Protein AF-0000000084520048 (afdb_homodimer)

InterPro domains:
  IPR000286 Histone deacetylase HDAC [PR01270] (136-159)
  IPR000286 Histone deacetylase HDAC [PR01270] (170-185)
  IPR000286 Histone deacetylase HDAC [PR01270] (255-265)
  IPR023696 Ureohydrolase domain superfamily [SSF52768] (2-368)
  IPR023801 Histone deacetylase domain [PF00850] (35-323)
  IPR037138 Histone deacetylase domain superfamily [G3DSA:3.40.800.20] (1-374)

Solvent-accessible surface area (backbone atoms only — not comparable to full-atom values): 35639 Å² total; per-residue (Å²): 127,54,48,22,29,35,26,63,59,76,60,39,56,59,53,39,52,65,58,5,32,52,81,39,67,50,55,95,88,40,66,72,41,69,26,44,78,49,43,54,26,58,50,44,25,54,51,47,36,52,73,62,49,55,52,78,74,40,45,76,40,79,52,41,68,43,49,70,70,52,55,47,69,59,29,41,70,67,38,54,49,48,42,42,50,27,11,75,61,84,24,48,63,52,48,56,59,9,52,32,17,68,54,27,40,63,33,40,29,29,21,32,10,22,39,40,42,39,50,50,33,31,74,71,59,76,24,42,26,24,46,23,62,36,25,54,22,12,44,36,9,36,51,70,31,15,15,74,53,2,61,53,34,28,63,50,30,32,51,51,47,43,30,68,76,69,65,53,62,33,35,32,39,41,28,54,19,29,47,40,43,54,14,41,46,63,74,39,29,58,32,60,44,38,37,39,35,32,41,19,40,48,29,52,34,57,67,88,50,52,44,55,82,54,23,44,38,82,63,1,48,65,24,26,45,23,42,38,33,59,55,38,40,11,33,33,36,53,49,48,37,43,62,56,44,48,44,28,49,47,69,71,64,45,29,60,34,39,38,30,37,43,16,47,21,29,21,49,42,12,38,88,36,32,25,30,26,45,35,66,34,40,23,53,53,43,48,53,51,47,53,52,20,48,71,45,22,79,34,23,36,39,33,35,33,45,49,41,49,22,44,74,50,31,23,53,29,52,46,30,31,51,26,51,62,30,69,48,82,66,86,80,71,69,66,69,52,68,73,39,69,58,38,68,30,74,50,68,52,69,68,50,52,51,43,45,50,52,35,40,57,62,46,44,79,67,39,65,60,79,54,82,72,90,130,128,51,48,22,28,35,26,64,58,75,58,37,55,60,53,38,52,63,59,6,32,52,82,40,66,50,54,94,87,39,66,72,42,69,27,43,76,50,43,54,24,58,51,44,24,55,51,47,35,52,71,59,49,55,50,79,73,40,45,77,42,79,51,42,68,43,50,72,69,51,54,46,69,59,30,41,71,68,37,53,49,48,43,39,50,27,11,75,60,85,23,49,63,53,49,55,57,9,52,31,17,68,55,27,39,62,33,39,28,29,21,32,10,22,40,42,43,41,50,50,33,32,75,71,59,76,25,41,26,25,46,24,62,37,24,55,23,13,45,37,10,38,52,70,31,15,15,74,51,2,61,54,32,29,62,51,32,33,53,52,47,42,29,69,76,68,66,52,63,32,34,33,37,42,28,54,19,28,48,39,43,55,16,42,46,62,74,39,30,58,32,61,43,40,37,38,36,32,42,20,42,48,29,51,35,54,66,88,48,52,44,55,83,53,23,44,38,81,64,1,48,65,23,28,45,23,42,39,33,59,55,39,40,12,33,34,36,54,49,48,37,43,63,56,44,48,44,30,48,46,68,69,63,47,29,60,35,39,38,30,39,42,16,49,21,30,21,48,42,12,38,89,36,32,24,30,26,46,35,66,34,40,22,52,54,42,47,53,50,48,53,51,20,48,72,46,22,79,35,24,36,37,32,35,34,44,48,39,49,22,44,74,49,32,23,52,29,53,47,30,31,51,27,51,63,29,70,48,82,65,86,80,70,69,65,68,51,68,74,39,69,58,38,69,30,75,49,67,51,68,70,50,52,52,42,45,50,52,36,39,58,62,47,44,80,66,40,64,59,79,52,80,72,90,130

Radius of gyration: 26.65 Å; Cα contacts (8 Å, |Δi|>4): 1916; chains: 2; bounding box: 47×76×65 Å

Secondary structure (DSSP, 8-state):
---EEEE--GGGGG----B-BBTB-SBTTB---BBSS-THHHHHHHHHHHHHTGGGGSEEEPPPPPPHHHHTTTS-HHHHHHHHHHHHTT-EESEES-EE-TTHHHHHHHHHHHHHHHHHHHHTTS-SEEEE--SS--TT-BTTBEETTBSS-HHHHHHHHHHHHH--S-EEEEE--SS--HHHHHHTTT-SSEEEEEEEETT-SSTT-S-TT---SGGGTTSEEEEEE-TT-BHHHHHHHIIIIIHHHHHHH--SEEEEEEE-TTBTT-TT---BB-HHHHHHHHHHHHHHHHHHSTT-EEEEEEE---TTTHHHHHHHHHHHHHT---S---HHHHHTTTS-TT---HHHHHHHHHHHHHHTTTS-TT-----/---EEEE--GGGGG----B-BBTB-SBTTB---BBSS-THHHHHHHHHHHHHTGGGGSEEEPPPPPPHHHHTTTS-HHHHHHHHHHHHTT-EESEES-EE-TTHHHHHHHHHHHHHHHHHHHHTTS-SEEEE--SS--TT-BTTBEETTBSS-HHHHHHHHHHHHH--S-EEEEE--SS--HHHHHHTTT-SSEEEEEEEETT-SSTT-S-TT---SGGGTTSEEEEEE-TT-BHHHHHHHIIIIIHHHHHHH--SEEEEEEE-TTBTT-TT---BB-HHHHHHHHHHHHHHHHHHSTT-EEEEEEE---TTTHHHHHHHHHHHHHT---S---HHHHHTTTS-TT---HHHHHHHHHHHHHHTTTS-TT-----

Organism: Aneurinibacillus migulanus (NCBI:txid47500)

Structure (mmCIF, N/CA/C/O backbone):
data_AF-0000000084520048-model_v1
#
loop_
_entity.id
_entity.type
_entity.pdbx_description
1 polymer 'Acetoin utilization deacetylase AcuC'
#
loop_
_atom_site.group_PDB
_atom_site.id
_atom_site.type_symbol
_atom_site.label_atom_id
_atom_site.label_alt_id
_atom_site.label_comp_id
_atom_site.label_asym_id
_atom_site.label_entity_id
_atom_site.label_seq_id
_atom_site.pdbx_PDB_ins_code
_atom_site.Cartn_x
_atom_site.Cartn_y
_atom_site.Cartn_z
_atom_site.occupancy
_atom_site.B_iso_or_equiv
_atom_site.auth_seq_id
_atom_site.auth_comp_id
_atom_site.auth_asym_id
_atom_site.auth_atom_id
_atom_site.pdbx_PDB_model_num
ATOM 1 N N . MET A 1 1 ? 21.672 27.703 11.445 1 79.56 1 MET A N 1
ATOM 2 C CA . MET A 1 1 ? 20.875 26.531 11.75 1 79.56 1 MET A CA 1
ATOM 3 C C . MET A 1 1 ? 19.562 26.906 12.438 1 79.56 1 MET A C 1
ATOM 5 O O . MET A 1 1 ? 19.547 27.812 13.266 1 79.56 1 MET A O 1
ATOM 9 N N . ARG A 1 2 ? 18.406 26.312 11.93 1 91 2 ARG A N 1
ATOM 10 C CA . ARG A 1 2 ? 17.109 26.656 12.492 1 91 2 ARG A CA 1
ATOM 11 C C . ARG A 1 2 ? 16.906 26 13.852 1 91 2 ARG A C 1
ATOM 13 O O . ARG A 1 2 ? 17.328 24.875 14.07 1 91 2 ARG A O 1
ATOM 20 N N . LYS A 1 3 ? 16.484 26.766 14.766 1 97.94 3 LYS A N 1
ATOM 21 C CA . LYS A 1 3 ? 16 26.172 16.016 1 97.94 3 LYS A CA 1
ATOM 22 C C . LYS A 1 3 ? 14.648 25.5 15.812 1 97.94 3 LYS A C 1
ATOM 24 O O . LYS A 1 3 ? 13.625 26.172 15.727 1 97.94 3 LYS A O 1
ATOM 29 N N . THR A 1 4 ? 14.688 24.172 15.758 1 98.75 4 THR A N 1
ATOM 30 C CA . THR A 1 4 ? 13.484 23.391 15.477 1 98.75 4 THR A CA 1
ATOM 31 C C . THR A 1 4 ? 12.93 22.766 16.75 1 98.75 4 THR A C 1
ATOM 33 O O . THR A 1 4 ? 13.664 22.109 17.484 1 98.75 4 THR A O 1
ATOM 36 N N . GLY A 1 5 ? 11.695 23.047 17.031 1 98.88 5 GLY A N 1
ATOM 37 C CA . GLY A 1 5 ? 11.016 22.422 18.141 1 98.88 5 GLY A CA 1
ATOM 38 C C . GLY A 1 5 ? 10.422 21.062 17.797 1 98.88 5 GLY A C 1
ATOM 39 O O . GLY A 1 5 ? 10.109 20.797 16.641 1 98.88 5 GLY A O 1
ATOM 40 N N . PHE A 1 6 ? 10.281 20.188 18.812 1 98.88 6 PHE A N 1
ATOM 41 C CA . PHE A 1 6 ? 9.656 18.875 18.688 1 98.88 6 PHE A CA 1
ATOM 42 C C . PHE A 1 6 ? 8.68 18.641 19.828 1 98.88 6 PHE A C 1
ATOM 44 O O . PHE A 1 6 ? 9.055 18.688 21 1 98.88 6 PHE A O 1
ATOM 51 N N . VAL A 1 7 ? 7.414 18.469 19.453 1 98.88 7 VAL A N 1
ATOM 52 C CA . VAL A 1 7 ? 6.387 18.172 20.438 1 98.88 7 VAL A CA 1
ATOM 53 C C . VAL A 1 7 ? 6.059 16.688 20.422 1 98.88 7 VAL A C 1
ATOM 55 O O . VAL A 1 7 ? 5.68 16.141 19.391 1 98.88 7 VAL A O 1
ATOM 58 N N . CYS A 1 8 ? 6.156 16.016 21.484 1 98.19 8 CYS A N 1
ATOM 59 C CA . CYS A 1 8 ? 5.801 14.609 21.672 1 98.19 8 CYS A CA 1
ATOM 60 C C . CYS A 1 8 ? 5.539 14.297 23.141 1 98.19 8 CYS A C 1
ATOM 62 O O . CYS A 1 8 ? 6.184 14.875 24.031 1 98.19 8 CYS A O 1
ATOM 64 N N . HIS A 1 9 ? 4.609 13.445 23.375 1 98.31 9 HIS A N 1
ATOM 65 C CA . HIS A 1 9 ? 4.34 12.969 24.734 1 98.31 9 HIS A CA 1
ATOM 66 C C . HIS A 1 9 ? 4.043 11.469 24.734 1 98.31 9 HIS A C 1
ATOM 68 O O . HIS A 1 9 ? 3.35 10.961 23.859 1 98.31 9 HIS A O 1
ATOM 74 N N . GLU A 1 10 ? 4.492 10.758 25.703 1 97.94 10 GLU A N 1
ATOM 75 C CA . GLU A 1 10 ? 4.328 9.312 25.797 1 97.94 10 GLU A CA 1
ATOM 76 C C . GLU A 1 10 ? 2.854 8.922 25.781 1 97.94 10 GLU A C 1
ATOM 78 O O . GLU A 1 10 ? 2.49 7.879 25.219 1 97.94 10 GLU A O 1
ATOM 83 N N . SER A 1 11 ? 2.039 9.734 26.344 1 97.88 11 SER A N 1
ATOM 84 C CA . SER A 1 11 ? 0.613 9.445 26.438 1 97.88 11 SER A CA 1
ATOM 85 C C . SER A 1 11 ? -0.009 9.273 25.062 1 97.88 11 SER A C 1
ATOM 87 O O . SER A 1 11 ? -0.995 8.547 24.906 1 97.88 11 SER A O 1
ATOM 89 N N . TYR A 1 12 ? 0.605 9.969 24.078 1 98.12 12 TYR A N 1
ATOM 90 C CA . TYR A 1 12 ? 0.094 9.836 22.719 1 98.12 12 TYR A CA 1
ATOM 91 C C . TYR A 1 12 ? 0.023 8.367 22.297 1 98.12 12 TYR A C 1
ATOM 93 O O . TYR A 1 12 ? -0.909 7.957 21.609 1 98.12 12 TYR A O 1
ATOM 101 N N . PHE A 1 13 ? 0.993 7.551 22.797 1 97.62 13 PHE A N 1
ATOM 102 C CA . PHE A 1 13 ? 1.137 6.16 22.375 1 97.62 13 PHE A CA 1
ATOM 103 C C . PHE A 1 13 ? 0.171 5.262 23.141 1 97.62 13 PHE A C 1
ATOM 105 O O . PHE A 1 13 ? 0.018 4.082 22.812 1 97.62 13 PHE A O 1
ATOM 112 N N . TRP A 1 14 ? -0.539 5.848 24.078 1 96.19 14 TRP A N 1
ATOM 113 C CA . TRP A 1 14 ? -1.469 5.078 24.891 1 96.19 14 TRP A CA 1
ATOM 114 C C . TRP A 1 14 ? -2.896 5.223 24.375 1 96.19 14 TRP A C 1
ATOM 116 O O . TRP A 1 14 ? -3.811 4.555 24.859 1 96.19 14 TRP A O 1
ATOM 126 N N . HIS A 1 15 ? -3.098 6.141 23.391 1 96.31 15 HIS A N 1
ATOM 127 C CA . HIS A 1 15 ? -4.402 6.184 22.734 1 96.31 15 HIS A CA 1
ATOM 128 C C . HIS A 1 15 ? -4.781 4.82 22.172 1 96.31 15 HIS A C 1
ATOM 130 O O . HIS A 1 15 ? -4.09 4.301 21.281 1 96.31 15 HIS A O 1
ATOM 136 N N . ASP A 1 16 ? -5.828 4.262 22.641 1 92.38 16 ASP A N 1
ATOM 137 C CA . ASP A 1 16 ? -6.246 2.912 22.281 1 92.38 16 ASP A CA 1
ATOM 138 C C . ASP A 1 16 ? -7.289 2.943 21.156 1 92.38 16 ASP A C 1
ATOM 140 O O . ASP A 1 16 ? -8.406 3.422 21.359 1 92.38 16 ASP A O 1
ATOM 144 N N . THR A 1 17 ? -6.938 2.424 20.047 1 91.44 17 THR A N 1
ATOM 145 C CA . THR A 1 17 ? -7.848 2.387 18.906 1 91.44 17 THR A CA 1
ATOM 146 C C . THR A 1 17 ? -8.508 1.018 18.797 1 91.44 17 THR A C 1
ATOM 148 O O . THR A 1 17 ? -9.133 0.71 17.781 1 91.44 17 THR A O 1
ATOM 151 N N . GLY A 1 18 ? -8.344 0.251 19.828 1 86.75 18 GLY A N 1
ATOM 152 C CA . GLY A 1 18 ? -8.945 -1.071 19.812 1 86.75 18 GLY A CA 1
ATOM 153 C C . GLY A 1 18 ? -8.312 -2.002 18.797 1 86.75 18 GLY A C 1
ATOM 154 O O . GLY A 1 18 ? -7.207 -1.741 18.312 1 86.75 18 GLY A O 1
ATOM 155 N N . ASN A 1 19 ? -9.062 -3.178 18.703 1 86.25 19 ASN A N 1
ATOM 156 C CA . ASN A 1 19 ? -8.641 -4.133 17.672 1 86.25 19 ASN A CA 1
ATOM 157 C C . ASN A 1 19 ? -9.297 -3.838 16.328 1 86.25 19 ASN A C 1
ATOM 159 O O . ASN A 1 19 ? -10.336 -3.184 16.266 1 86.25 19 ASN A O 1
ATOM 163 N N . GLY A 1 20 ? -8.648 -3.889 15.328 1 89.5 20 GLY A N 1
ATOM 164 C CA . GLY A 1 20 ? -9.18 -3.699 13.984 1 89.5 20 GLY A CA 1
ATOM 165 C C . GLY A 1 20 ? -8.273 -4.25 12.898 1 89.5 20 GLY A C 1
ATOM 166 O O . GLY A 1 20 ? -7.16 -4.699 13.18 1 89.5 20 GLY A O 1
ATOM 167 N N . ALA A 1 21 ? -8.875 -4.383 11.805 1 94.44 21 ALA A N 1
ATOM 168 C CA . ALA A 1 21 ? -8.133 -4.773 10.609 1 94.44 21 ALA A CA 1
ATOM 169 C C . ALA A 1 21 ? -8.133 -3.652 9.578 1 94.44 21 ALA A C 1
ATOM 171 O O . ALA A 1 21 ? -9.18 -3.305 9.023 1 94.44 21 ALA A O 1
ATOM 172 N N . LEU A 1 22 ? -6.879 -3.16 9.297 1 95.62 22 LEU A N 1
ATOM 173 C CA . LEU A 1 22 ? -6.766 -1.921 8.539 1 95.62 22 LEU A CA 1
ATOM 174 C C . LEU A 1 22 ? -7.562 -0.803 9.203 1 95.62 22 LEU A C 1
ATOM 176 O O . LEU A 1 22 ? -7.25 -0.393 10.32 1 95.62 22 LEU A O 1
ATOM 180 N N . PHE A 1 23 ? -8.703 -0.446 8.719 1 94.75 23 PHE A N 1
ATOM 181 C CA . PHE A 1 23 ? -9.438 0.684 9.281 1 94.75 23 PHE A CA 1
ATOM 182 C C . PHE A 1 23 ? -10.812 0.247 9.781 1 94.75 23 PHE A C 1
ATOM 184 O O . PHE A 1 23 ? -11.625 1.081 10.172 1 94.75 23 PHE A O 1
ATOM 191 N N . LEU A 1 24 ? -11.086 -1.087 9.789 1 95.06 24 LEU A N 1
ATOM 192 C CA . LEU A 1 24 ? -12.406 -1.563 10.188 1 95.06 24 LEU A CA 1
ATOM 193 C C . LEU A 1 24 ? -12.344 -2.305 11.516 1 95.06 24 LEU A C 1
ATOM 195 O O . LEU A 1 24 ? -11.344 -2.965 11.82 1 95.06 24 LEU A O 1
ATOM 199 N N . PRO A 1 25 ? -13.383 -2.182 12.352 1 92.5 25 PRO A N 1
ATOM 200 C CA . PRO A 1 25 ? -13.461 -3.008 13.555 1 92.5 25 PRO A CA 1
ATOM 201 C C . PRO A 1 25 ? -13.688 -4.484 13.25 1 92.5 25 PRO A C 1
ATOM 203 O O . PRO A 1 25 ? -14.227 -4.824 12.188 1 92.5 25 PRO A O 1
ATOM 206 N N . PRO A 1 26 ? -13.234 -5.395 14.148 1 93.44 26 PRO A N 1
ATOM 207 C CA . PRO A 1 26 ? -13.516 -6.816 13.93 1 93.44 26 PRO A CA 1
ATOM 208 C C . PRO A 1 26 ? -15 -7.148 14.047 1 93.44 26 PRO A C 1
ATOM 210 O O . PRO A 1 26 ? -15.758 -6.395 14.664 1 93.44 26 PRO A O 1
ATOM 213 N N . GLY A 1 27 ? -15.398 -8.289 13.539 1 93.56 27 GLY A N 1
ATOM 214 C CA . GLY A 1 27 ? -16.781 -8.75 13.531 1 93.56 27 GLY A CA 1
ATOM 215 C C . GLY A 1 27 ? -17.266 -9.148 12.148 1 93.56 27 GLY A C 1
ATOM 216 O O . GLY A 1 27 ? -16.688 -8.727 11.141 1 93.56 27 GLY A O 1
ATOM 217 N N . GLY A 1 28 ? -18.281 -9.891 12.07 1 94.56 28 GLY A N 1
ATOM 218 C CA . GLY A 1 28 ? -18.719 -10.422 10.789 1 94.56 28 GLY A CA 1
ATOM 219 C C . GLY A 1 28 ? -17.672 -11.297 10.125 1 94.56 28 GLY A C 1
ATOM 220 O O . GLY A 1 28 ? -17.25 -12.305 10.695 1 94.56 28 GLY A O 1
ATOM 221 N N . TRP A 1 29 ? -17.141 -10.758 9.039 1 95.75 29 TRP A N 1
ATOM 222 C CA . TRP A 1 29 ? -16.188 -11.562 8.289 1 95.75 29 TRP A CA 1
ATOM 223 C C . TRP A 1 29 ? -14.758 -11.078 8.523 1 95.75 29 TRP A C 1
ATOM 225 O O . TRP A 1 29 ? -13.812 -11.602 7.93 1 95.75 29 TRP A O 1
ATOM 235 N N . ILE A 1 30 ? -14.633 -10.078 9.375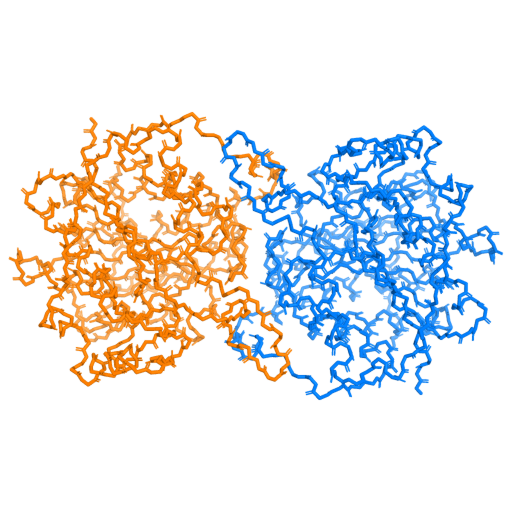 1 95.62 30 ILE A N 1
ATOM 236 C CA . ILE A 1 30 ? -13.32 -9.492 9.625 1 95.62 30 ILE A CA 1
ATOM 237 C C . ILE A 1 30 ? -12.703 -10.125 10.867 1 95.62 30 ILE A C 1
ATOM 239 O O . ILE A 1 30 ? -13.195 -9.93 11.984 1 95.62 30 ILE A O 1
ATOM 243 N N . GLU A 1 31 ? -11.648 -10.875 10.672 1 96.31 31 GLU A N 1
ATOM 244 C CA . GLU A 1 31 ? -10.859 -11.391 11.781 1 96.31 31 GLU A CA 1
ATOM 245 C C . GLU A 1 31 ? -10.031 -10.289 12.438 1 96.31 31 GLU A C 1
ATOM 247 O O . GLU A 1 31 ? -9.445 -9.453 11.75 1 96.31 31 GLU A O 1
ATOM 252 N N . SER A 1 32 ? -10 -10.273 13.781 1 94.44 32 SER A N 1
ATOM 253 C CA . SER A 1 32 ? -9.289 -9.25 14.539 1 94.44 32 SER A CA 1
ATOM 254 C C . SER A 1 32 ? -7.82 -9.18 14.125 1 94.44 32 SER A C 1
ATOM 256 O O . SER A 1 32 ? -7.207 -10.211 13.828 1 94.44 32 SER A O 1
ATOM 258 N N . ASP A 1 33 ? -7.297 -8.023 14.047 1 94.56 33 ASP A N 1
ATOM 259 C CA . ASP A 1 33 ? -5.91 -7.707 13.711 1 94.56 33 ASP A CA 1
ATOM 260 C C . ASP A 1 33 ? -5.465 -6.406 14.375 1 94.56 33 ASP A C 1
ATOM 262 O O . ASP A 1 33 ? -6.082 -5.957 15.344 1 94.56 33 ASP A O 1
ATOM 266 N N . ILE A 1 34 ? -4.328 -5.91 13.969 1 92.25 34 ILE A N 1
ATOM 267 C CA . ILE A 1 34 ? -3.848 -4.629 14.469 1 92.25 34 ILE A CA 1
ATOM 268 C C . ILE A 1 34 ? -4.406 -3.496 13.609 1 92.25 34 ILE A C 1
ATOM 270 O O . ILE A 1 34 ? -4.305 -3.535 12.383 1 92.25 34 ILE A O 1
ATOM 274 N N . HIS A 1 35 ? -5.004 -2.572 14.312 1 94.25 35 HIS A N 1
ATOM 275 C CA . HIS A 1 35 ? -5.559 -1.41 13.633 1 94.25 35 HIS A CA 1
ATOM 276 C C . HIS A 1 35 ? -4.461 -0.571 12.992 1 94.25 35 HIS A C 1
ATOM 278 O O . HIS A 1 35 ? -3.369 -0.435 13.547 1 94.25 35 HIS A O 1
ATOM 284 N N . SER A 1 36 ? -4.73 -0.003 11.789 1 95.19 36 SER A N 1
ATOM 285 C CA . SER A 1 36 ? -3.713 0.746 11.055 1 95.19 36 SER A CA 1
ATOM 286 C C . SER A 1 36 ? -3.215 1.939 11.867 1 95.19 36 SER A C 1
ATOM 288 O O . SER A 1 36 ? -2.033 2.287 11.805 1 95.19 36 SER A O 1
ATOM 290 N N . GLU A 1 37 ? -4.215 2.672 12.461 1 95.62 37 GLU A N 1
ATOM 291 C CA . GLU A 1 37 ? -3.803 3.732 13.375 1 95.62 37 GLU A CA 1
ATOM 292 C C . GLU A 1 37 ? -3.42 3.168 14.742 1 95.62 37 GLU A C 1
ATOM 294 O O . GLU A 1 37 ? -4.281 2.961 15.594 1 95.62 37 GLU A O 1
ATOM 299 N N . ASN A 1 38 ? -2.268 2.734 14.93 1 95.31 38 ASN A N 1
ATOM 300 C CA . ASN A 1 38 ? -1.672 2.221 16.156 1 95.31 38 ASN A CA 1
ATOM 301 C C . ASN A 1 38 ? -0.398 2.979 16.516 1 95.31 38 ASN A C 1
ATOM 303 O O . ASN A 1 38 ? 0.12 3.754 15.719 1 95.31 38 ASN A O 1
ATOM 307 N N . PRO A 1 39 ? 0.137 2.896 17.688 1 96.56 39 PRO A N 1
ATOM 308 C CA . PRO A 1 39 ? 1.226 3.771 18.125 1 96.56 39 PRO A CA 1
ATOM 309 C C . PRO A 1 39 ? 2.543 3.482 17.406 1 96.56 39 PRO A C 1
ATOM 311 O O . PRO A 1 39 ? 3.473 4.293 17.469 1 96.56 39 PRO A O 1
ATOM 314 N N . ALA A 1 40 ? 2.66 2.361 16.719 1 95.44 40 ALA A N 1
ATOM 315 C CA . ALA A 1 40 ? 3.945 1.9 16.203 1 95.44 40 ALA A CA 1
ATOM 316 C C . ALA A 1 40 ? 4.539 2.908 15.219 1 95.44 40 ALA A C 1
ATOM 318 O O . ALA A 1 40 ? 5.738 3.182 15.25 1 95.44 40 ALA A O 1
ATOM 319 N N . THR A 1 41 ? 3.754 3.486 14.328 1 94.56 41 THR A N 1
ATOM 320 C CA . THR A 1 41 ? 4.258 4.391 13.297 1 94.56 41 THR A CA 1
ATOM 321 C C . THR A 1 41 ? 4.887 5.629 13.93 1 94.56 41 THR A C 1
ATOM 323 O O . THR A 1 41 ? 5.887 6.148 13.43 1 94.56 41 THR A O 1
ATOM 326 N N . LYS A 1 42 ? 4.348 6.141 15 1 97.31 42 LYS A N 1
ATOM 327 C CA . LYS A 1 42 ? 4.852 7.332 15.68 1 97.31 42 LYS A CA 1
ATOM 328 C C . LYS A 1 42 ? 5.984 6.984 16.641 1 97.31 42 LYS A C 1
ATOM 330 O O . LYS A 1 42 ? 7.004 7.672 16.672 1 97.31 42 LYS A O 1
ATOM 335 N N . ARG A 1 43 ? 5.781 5.879 17.406 1 97.88 43 ARG A N 1
ATOM 336 C CA . ARG A 1 43 ? 6.816 5.457 18.344 1 97.88 43 ARG A CA 1
ATOM 337 C C . ARG A 1 43 ? 8.109 5.117 17.625 1 97.88 43 ARG A C 1
ATOM 339 O O . ARG A 1 43 ? 9.195 5.5 18.062 1 97.88 43 ARG A O 1
ATOM 346 N N . ARG A 1 44 ? 8.008 4.387 16.562 1 98.06 44 ARG A N 1
ATOM 347 C CA . ARG A 1 44 ? 9.195 3.982 15.805 1 98.06 44 ARG A CA 1
ATOM 348 C C . ARG A 1 44 ? 9.914 5.195 15.227 1 98.06 44 ARG A C 1
ATOM 350 O O . ARG A 1 44 ? 11.141 5.203 15.117 1 98.06 44 ARG A O 1
ATOM 357 N N . PHE A 1 45 ? 9.156 6.25 14.805 1 98.56 45 PHE A N 1
ATOM 358 C CA . PHE A 1 45 ? 9.789 7.488 14.375 1 98.56 45 PHE A CA 1
ATOM 359 C C . PHE A 1 45 ? 10.57 8.125 15.523 1 98.56 45 PHE A C 1
ATOM 361 O O . PHE A 1 45 ? 11.727 8.516 15.352 1 98.56 45 PHE A O 1
ATOM 368 N N . LYS A 1 46 ? 9.922 8.25 16.641 1 98.5 46 LYS A N 1
ATOM 369 C CA . LYS A 1 46 ? 10.609 8.789 17.812 1 98.5 46 LYS A CA 1
ATOM 370 C C . LYS A 1 46 ? 11.891 8.016 18.109 1 98.5 46 LYS A C 1
ATOM 372 O O . LYS A 1 46 ? 12.93 8.609 18.406 1 98.5 46 LYS A O 1
ATOM 377 N N . ASN A 1 47 ? 11.797 6.641 18.047 1 98.25 47 ASN A N 1
ATOM 378 C CA . ASN A 1 47 ? 12.953 5.785 18.266 1 98.25 47 ASN A CA 1
ATOM 379 C C . ASN A 1 47 ? 14.07 6.078 17.266 1 98.25 47 ASN A C 1
ATOM 381 O O . ASN A 1 47 ? 15.242 6.133 17.625 1 98.25 47 ASN A O 1
ATOM 385 N N . LEU A 1 48 ? 13.711 6.258 16 1 98.44 48 LEU A N 1
ATOM 386 C CA . LEU A 1 48 ? 14.711 6.523 14.969 1 98.44 48 LEU A CA 1
ATOM 387 C C . LEU A 1 48 ? 15.352 7.891 15.18 1 98.44 48 LEU A C 1
ATOM 389 O O . LEU A 1 48 ? 16.547 8.07 14.914 1 98.44 48 LEU A O 1
ATOM 393 N N . LEU A 1 49 ? 14.516 8.875 15.562 1 98.12 49 LEU A N 1
ATOM 394 C CA . LEU A 1 49 ? 15.023 10.203 15.891 1 98.12 49 LEU A CA 1
ATOM 395 C C . LEU A 1 49 ? 16.094 10.125 16.969 1 98.12 49 LEU A C 1
ATOM 397 O O . LEU A 1 49 ? 17.125 10.781 16.875 1 98.12 49 LEU A O 1
ATOM 401 N N . GLU A 1 50 ? 15.836 9.352 17.969 1 97.88 50 GLU A N 1
ATOM 402 C CA . GLU A 1 50 ? 16.797 9.172 19.062 1 97.88 50 GLU A CA 1
ATOM 403 C C . GLU A 1 50 ? 18.016 8.398 18.594 1 97.88 50 GLU A C 1
ATOM 405 O O . GLU A 1 50 ? 19.156 8.789 18.891 1 97.88 50 GLU A O 1
ATOM 410 N N . ARG A 1 51 ? 17.828 7.344 17.859 1 97.75 51 ARG A N 1
ATOM 411 C CA . ARG A 1 51 ? 18.922 6.488 17.406 1 97.75 51 ARG A CA 1
ATOM 412 C C . ARG A 1 51 ? 19.859 7.246 16.469 1 97.75 51 ARG A C 1
ATOM 414 O O . ARG A 1 51 ? 21.062 7.043 16.5 1 97.75 51 ARG A O 1
ATOM 421 N N . SER A 1 52 ? 19.297 8.062 15.656 1 98 52 SER A N 1
ATOM 422 C CA . SER A 1 52 ? 20.094 8.812 14.68 1 98 52 SER A CA 1
ATOM 423 C C . SER A 1 52 ? 20.859 9.945 15.352 1 98 52 SER A C 1
ATOM 425 O O . SER A 1 52 ? 21.766 10.531 14.75 1 98 52 SER A O 1
ATOM 427 N N . GLY A 1 53 ? 20.422 10.328 16.578 1 97.94 53 GLY A N 1
ATOM 428 C CA . GLY A 1 53 ? 21.078 11.406 17.312 1 97.94 53 GLY A CA 1
ATOM 429 C C . GLY A 1 53 ? 20.453 12.766 17.062 1 97.94 53 GLY A C 1
ATOM 430 O O . GLY A 1 53 ? 20.75 13.734 17.766 1 97.94 53 GLY A O 1
ATOM 431 N N . LEU A 1 54 ? 19.469 12.852 16.188 1 98.19 54 LEU A N 1
ATOM 432 C CA . LEU A 1 54 ? 18.891 14.141 15.82 1 98.19 54 LEU A CA 1
ATOM 433 C C . LEU A 1 54 ? 18.109 14.742 16.984 1 98.19 54 LEU A C 1
ATOM 435 O O . LEU A 1 54 ? 18.047 15.961 17.141 1 98.19 54 LEU A O 1
ATOM 439 N N . SER A 1 55 ? 17.547 13.875 17.844 1 97.5 55 SER A N 1
ATOM 440 C CA . SER A 1 55 ? 16.719 14.32 18.953 1 97.5 55 SER A CA 1
ATOM 441 C C . SER A 1 55 ? 17.469 15.305 19.844 1 97.5 55 SER A C 1
ATOM 443 O O . SER A 1 55 ? 16.875 16.234 20.391 1 97.5 55 SER A O 1
ATOM 445 N N . SER A 1 56 ? 18.766 15.164 19.969 1 97.31 56 SER A N 1
ATOM 446 C CA . SER A 1 56 ? 19.578 15.984 20.859 1 97.31 56 SER A CA 1
ATOM 447 C C . SER A 1 56 ? 19.734 17.406 20.312 1 97.31 56 SER A C 1
ATOM 449 O O . SER A 1 56 ? 20.109 18.312 21.062 1 97.31 56 SER A O 1
ATOM 451 N N . SER A 1 57 ? 19.438 17.562 19.047 1 97.81 57 SER A N 1
ATOM 452 C CA . SER A 1 57 ? 19.609 18.859 18.406 1 97.81 57 SER A CA 1
ATOM 453 C C . SER A 1 57 ? 18.297 19.625 18.344 1 97.81 57 SER A C 1
ATOM 455 O O . SER A 1 57 ? 18.266 20.781 17.922 1 97.81 57 SER A O 1
ATOM 457 N N . LEU A 1 58 ? 17.203 19.016 18.766 1 98.44 58 LEU A N 1
ATOM 458 C CA . LEU A 1 58 ? 15.891 19.641 18.703 1 98.44 58 LEU A CA 1
ATOM 459 C C . LEU A 1 58 ? 15.516 20.234 20.062 1 98.44 58 LEU A C 1
ATOM 461 O O . LEU A 1 58 ? 16.062 19.828 21.094 1 98.44 58 LEU A O 1
ATOM 465 N N . THR A 1 59 ? 14.688 21.188 20.062 1 98.62 59 THR A N 1
ATOM 466 C CA . THR A 1 59 ? 14.117 21.734 21.297 1 98.62 59 THR A CA 1
ATOM 467 C C . THR A 1 59 ? 12.812 21.031 21.641 1 98.62 59 THR A C 1
ATOM 469 O O . THR A 1 59 ? 11.789 21.266 21 1 98.62 59 THR A O 1
ATOM 472 N N . TYR A 1 60 ? 12.852 20.156 22.641 1 98.19 60 TYR A N 1
ATOM 473 C CA . TYR A 1 60 ? 11.641 19.453 23.047 1 98.19 60 TYR A CA 1
ATOM 474 C C . TYR A 1 60 ? 10.664 20.406 23.734 1 98.19 60 TYR A C 1
ATOM 476 O O . TYR A 1 60 ? 11.039 21.141 24.641 1 98.19 60 TYR A O 1
ATOM 484 N N . LEU A 1 61 ? 9.469 20.422 23.25 1 98.69 61 LEU A N 1
ATOM 485 C CA . LEU A 1 61 ? 8.398 21.25 23.812 1 98.69 61 LEU A CA 1
ATOM 486 C C . LEU A 1 61 ? 7.336 20.375 24.469 1 98.69 61 LEU A C 1
ATOM 488 O O . LEU A 1 61 ? 6.707 19.547 23.812 1 98.69 61 LEU A O 1
ATOM 492 N N . GLU A 1 62 ? 7.09 20.516 25.75 1 98.12 62 GLU A N 1
ATOM 493 C CA . GLU A 1 62 ? 6.062 19.75 26.453 1 98.12 62 GLU A CA 1
ATOM 494 C C . GLU A 1 62 ? 4.664 20.234 26.078 1 98.12 62 GLU A C 1
ATOM 496 O O . GLU A 1 62 ? 4.352 21.422 26.25 1 98.12 62 GLU A O 1
ATOM 501 N N . PRO A 1 63 ? 3.893 19.344 25.594 1 98.62 63 PRO A N 1
ATOM 502 C CA . PRO A 1 63 ? 2.537 19.781 25.266 1 98.62 63 PRO A CA 1
ATOM 503 C C . PRO A 1 63 ? 1.683 20.047 26.5 1 98.62 63 PRO A C 1
ATOM 505 O O . PRO A 1 63 ? 1.878 19.422 27.547 1 98.62 63 PRO A O 1
ATOM 508 N N . ARG A 1 64 ? 0.814 21 26.406 1 98.56 64 ARG A N 1
ATOM 509 C CA . ARG A 1 64 ? -0.223 21.25 27.406 1 98.56 64 ARG A CA 1
ATOM 510 C C . ARG A 1 64 ? -1.55 20.625 26.984 1 98.56 64 ARG A C 1
ATOM 512 O O . ARG A 1 64 ? -1.721 20.266 25.812 1 98.56 64 ARG A O 1
ATOM 519 N N . LEU A 1 65 ? -2.459 20.469 27.953 1 98.62 65 LEU A N 1
ATOM 520 C CA . LEU A 1 65 ? -3.82 20.109 27.578 1 98.62 65 LEU A CA 1
ATOM 521 C C . LEU A 1 65 ? -4.555 21.281 26.953 1 98.62 65 LEU A C 1
ATOM 523 O O . LEU A 1 65 ? -4.523 22.391 27.5 1 98.62 65 LEU A O 1
ATOM 527 N N . ALA A 1 66 ? -5.125 21.141 25.812 1 98.88 66 ALA A N 1
ATOM 528 C CA . ALA A 1 66 ? -6.055 22.156 25.312 1 98.88 66 ALA A CA 1
ATOM 529 C C . ALA A 1 66 ? -7.246 22.312 26.25 1 98.88 66 ALA A C 1
ATOM 531 O O . ALA A 1 66 ? -7.754 21.328 26.797 1 98.88 66 ALA A O 1
ATOM 532 N N . THR A 1 67 ? -7.699 23.484 26.469 1 98.75 67 THR A N 1
ATOM 533 C CA . THR A 1 67 ? -8.914 23.703 27.25 1 98.75 67 THR A CA 1
ATOM 534 C C . THR A 1 67 ? -10.156 23.375 26.422 1 98.75 67 THR A C 1
ATOM 536 O O . THR A 1 67 ? -10.086 23.328 25.188 1 98.75 67 THR A O 1
ATOM 539 N N . ARG A 1 68 ? -11.25 23.125 27.125 1 98.5 68 ARG A N 1
ATOM 540 C CA . ARG A 1 68 ? -12.516 22.875 26.438 1 98.5 68 ARG A CA 1
ATOM 541 C C . ARG A 1 68 ? -12.875 24.047 25.531 1 98.5 68 ARG A C 1
ATOM 543 O O . ARG A 1 68 ? -13.344 23.828 24.406 1 98.5 68 ARG A O 1
ATOM 550 N N . GLU A 1 69 ? -12.641 25.266 25.953 1 98.62 69 GLU A N 1
ATOM 551 C CA . GLU A 1 69 ? -12.93 26.453 25.172 1 98.62 69 GLU A CA 1
ATOM 552 C C . GLU A 1 69 ? -12.109 26.484 23.891 1 98.62 69 GLU A C 1
ATOM 554 O O . GLU A 1 69 ? -12.609 26.906 22.844 1 98.62 69 GLU A O 1
ATOM 559 N N . GLN A 1 70 ? -10.93 26.062 24 1 98.81 70 GLN A N 1
ATOM 560 C CA . GLN A 1 70 ? -10.07 26.031 22.812 1 98.81 70 GLN A CA 1
ATOM 561 C C . GLN A 1 70 ? -10.547 24.984 21.828 1 98.81 70 GLN A C 1
ATOM 563 O O . GLN A 1 70 ? -10.531 25.219 20.609 1 98.81 70 GLN A O 1
ATOM 568 N N . VAL A 1 71 ? -10.922 23.781 22.312 1 98.88 71 VAL A N 1
ATOM 569 C CA . VAL A 1 71 ? -11.453 22.75 21.438 1 98.88 71 VAL A CA 1
ATOM 570 C C . VAL A 1 71 ? -12.75 23.234 20.797 1 98.88 71 VAL A C 1
ATOM 572 O O . VAL A 1 71 ? -13.039 22.891 19.641 1 98.88 71 VAL A O 1
ATOM 575 N N . GLN A 1 72 ? -13.484 24.125 21.484 1 98.75 72 GLN A N 1
ATOM 576 C CA . GLN A 1 72 ? -14.758 24.656 21.016 1 98.75 72 GLN A CA 1
ATOM 577 C C . GLN A 1 72 ? -14.547 25.719 19.938 1 98.75 72 GLN A C 1
ATOM 579 O O . GLN A 1 72 ? -15.508 26.203 19.328 1 98.75 72 GLN A O 1
ATOM 584 N N . LEU A 1 73 ? -13.273 26.078 19.719 1 98.62 73 LEU A N 1
ATOM 585 C CA . LEU A 1 73 ? -13.016 26.953 18.578 1 98.62 73 LEU A CA 1
ATOM 586 C C . LEU A 1 73 ? -13.477 26.328 17.281 1 98.62 73 LEU A C 1
ATOM 588 O O . LEU A 1 73 ? -13.75 27.031 16.297 1 98.62 73 LEU A O 1
ATOM 592 N N . TYR A 1 74 ? -13.594 25 17.266 1 98.69 74 TYR A N 1
ATOM 593 C CA . TYR A 1 74 ? -14.086 24.344 16.062 1 98.69 74 TYR A CA 1
ATOM 594 C C . TYR A 1 74 ? -15.219 23.375 16.391 1 98.69 74 TYR A C 1
ATOM 596 O O . TYR A 1 74 ? -16.266 23.391 15.75 1 98.69 74 TYR A O 1
ATOM 604 N N . HIS A 1 75 ? -15.109 22.547 17.406 1 98.88 75 HIS A N 1
ATOM 605 C CA . HIS A 1 75 ? -16.047 21.469 17.688 1 98.88 75 HIS A CA 1
ATOM 606 C C . HIS A 1 75 ? -17.203 21.953 18.547 1 98.88 75 HIS A C 1
ATOM 608 O O . HIS A 1 75 ? -17.031 22.844 19.375 1 98.88 75 HIS A O 1
ATOM 614 N N . THR A 1 76 ? -18.328 21.344 18.391 1 98.81 76 THR A N 1
ATOM 615 C CA . THR A 1 76 ? -19.484 21.672 19.234 1 98.81 76 THR A CA 1
ATOM 616 C C . THR A 1 76 ? -19.297 21.094 20.625 1 98.81 76 THR A C 1
ATOM 618 O O . THR A 1 76 ? -18.594 20.094 20.812 1 98.81 76 THR A O 1
ATOM 621 N N . SER A 1 77 ? -19.938 21.75 21.562 1 98.5 77 SER A N 1
ATOM 622 C CA . SER A 1 77 ? -19.922 21.266 22.938 1 98.5 77 SER A CA 1
ATOM 623 C C . SER A 1 77 ? -20.469 19.859 23.031 1 98.5 77 SER A C 1
ATOM 625 O O . SER A 1 77 ? -19.969 19.031 23.797 1 98.5 77 SER A O 1
ATOM 627 N N . GLU A 1 78 ? -21.516 19.594 22.25 1 98.62 78 GLU A N 1
ATOM 628 C CA . GLU A 1 78 ? -22.156 18.281 22.25 1 98.62 78 GLU A CA 1
ATOM 629 C C . GLU A 1 78 ? -21.188 17.188 21.812 1 98.62 78 GLU A C 1
ATOM 631 O O . GLU A 1 78 ? -21.156 16.109 22.391 1 98.62 78 GLU A O 1
ATOM 636 N N . TYR A 1 79 ? -20.453 17.453 20.812 1 98.69 79 TYR A N 1
ATOM 637 C CA . TYR A 1 79 ? -19.5 16.453 20.312 1 98.69 79 TYR A CA 1
ATOM 638 C C . TYR A 1 79 ? -18.391 16.203 21.328 1 98.69 79 TYR A C 1
ATOM 640 O O . TYR A 1 79 ? -18 15.062 21.562 1 98.69 79 TYR A O 1
ATOM 648 N N . ILE A 1 80 ? -17.875 17.297 21.906 1 98.81 80 ILE A N 1
ATOM 649 C CA . ILE A 1 80 ? -16.828 17.172 22.922 1 98.81 80 ILE A CA 1
ATOM 650 C C . ILE A 1 80 ? -17.312 16.297 24.062 1 98.81 80 ILE A C 1
ATOM 652 O O . ILE A 1 80 ? -16.594 15.414 24.547 1 98.81 80 ILE A O 1
ATOM 656 N N . ASP A 1 81 ? -18.547 16.531 24.5 1 98.56 81 ASP A N 1
ATOM 657 C CA . ASP A 1 81 ? -19.156 15.742 25.562 1 98.56 81 ASP A CA 1
ATOM 658 C C . ASP A 1 81 ? -19.266 14.273 25.156 1 98.56 81 ASP A C 1
ATOM 660 O O . ASP A 1 81 ? -19.062 13.375 25.984 1 98.56 81 ASP A O 1
ATOM 664 N N . LYS A 1 82 ? -19.609 14.094 23.906 1 98.31 82 LYS A N 1
ATOM 665 C CA . LYS A 1 82 ? -19.734 12.727 23.391 1 98.31 82 LYS A CA 1
ATOM 666 C C . LYS A 1 82 ? -18.391 11.992 23.5 1 98.31 82 LYS A C 1
ATOM 668 O O . LYS A 1 82 ? -18.344 10.852 23.969 1 98.31 82 LYS A O 1
ATOM 673 N N . VAL A 1 83 ? -17.312 12.594 23.031 1 98.56 83 VAL A N 1
ATOM 674 C CA . VAL A 1 83 ? -15.984 11.984 23.078 1 98.56 83 VAL A CA 1
ATOM 675 C C . VAL A 1 83 ? -15.602 11.688 24.516 1 98.56 83 VAL A C 1
ATOM 677 O O . VAL A 1 83 ? -15.078 10.609 24.828 1 98.56 83 VAL A O 1
ATOM 680 N N . LYS A 1 84 ? -15.859 12.656 25.391 1 98.56 84 LYS A N 1
ATOM 681 C CA . LYS A 1 84 ? -15.531 12.469 26.797 1 98.56 84 LYS A CA 1
ATOM 682 C C . LYS A 1 84 ? -16.312 11.312 27.406 1 98.56 84 LYS A C 1
ATOM 684 O O . LYS A 1 84 ? -15.773 10.508 28.156 1 98.56 84 LYS A O 1
ATOM 689 N N . LYS A 1 85 ? -17.594 11.258 27.109 1 98.25 85 LYS A N 1
ATOM 690 C CA . LYS A 1 85 ? -18.438 10.188 27.625 1 98.25 85 LYS A CA 1
ATOM 691 C C . LYS A 1 85 ? -17.922 8.82 27.188 1 98.25 85 LYS A C 1
ATOM 693 O O . LYS A 1 85 ? -17.844 7.895 28 1 98.25 85 LYS A O 1
ATOM 698 N N . LEU A 1 86 ? -17.656 8.656 25.906 1 97.38 86 LEU A N 1
ATOM 699 C CA . LEU A 1 86 ? -17.094 7.406 25.406 1 97.38 86 LEU A CA 1
ATOM 700 C C . LEU A 1 86 ? -15.805 7.055 26.141 1 97.38 86 LEU A C 1
ATOM 702 O O . LEU A 1 86 ? -15.609 5.902 26.531 1 97.38 86 LEU A O 1
ATOM 706 N N . SER A 1 87 ? -14.961 8.039 26.297 1 97.44 87 SER A N 1
ATOM 707 C CA . SER A 1 87 ? -13.664 7.867 26.938 1 97.44 87 SER A CA 1
ATOM 708 C C . SER A 1 87 ? -13.82 7.422 28.391 1 97.44 87 SER A C 1
ATOM 710 O O . SER A 1 87 ? -13.047 6.602 28.875 1 97.44 87 SER A O 1
ATOM 712 N N . ASP A 1 88 ? -14.781 7.934 29.109 1 97 88 ASP A N 1
ATOM 713 C CA . ASP A 1 88 ? -14.969 7.711 30.547 1 97 88 ASP A CA 1
ATOM 714 C C . ASP A 1 88 ? -15.672 6.379 30.797 1 97 88 ASP A C 1
ATOM 716 O O . ASP A 1 88 ? -15.664 5.879 31.922 1 97 88 ASP A O 1
ATOM 720 N N . THR A 1 89 ? -16.25 5.785 29.812 1 95.06 89 THR A N 1
ATOM 721 C CA . THR A 1 89 ? -17.078 4.605 30.031 1 95.06 89 THR A CA 1
ATOM 722 C C . THR A 1 89 ? -16.547 3.416 29.234 1 95.06 89 THR A C 1
ATOM 724 O O . THR A 1 89 ? -15.508 2.85 29.578 1 95.06 89 THR A O 1
ATOM 727 N N . THR A 1 90 ? -17.141 3.086 28.109 1 91 90 THR A N 1
ATOM 728 C CA . THR A 1 90 ? -16.891 1.805 27.453 1 91 90 THR A CA 1
ATOM 729 C C . THR A 1 90 ? -16.094 1.999 26.172 1 91 90 THR A C 1
ATOM 731 O O . THR A 1 90 ? -15.711 1.026 25.516 1 91 90 THR A O 1
ATOM 734 N N . GLY A 1 91 ? -15.695 3.229 25.922 1 94.06 91 GLY A N 1
ATOM 735 C CA . GLY A 1 91 ? -15.102 3.449 24.609 1 94.06 91 GLY A CA 1
ATOM 736 C C . GLY A 1 91 ? -16.109 3.381 23.484 1 94.06 91 GLY A C 1
ATOM 737 O O . GLY A 1 91 ? -17.312 3.516 23.703 1 94.06 91 GLY A O 1
ATOM 738 N N . GLY A 1 92 ? -15.602 3.252 22.266 1 94.62 92 GLY A N 1
ATOM 739 C CA . GLY A 1 92 ? -16.484 3.17 21.109 1 94.62 92 GLY A CA 1
ATOM 740 C C . GLY A 1 92 ? -16.016 4.004 19.938 1 94.62 92 GLY A C 1
ATOM 741 O O . GLY A 1 92 ? -14.82 4.203 19.75 1 94.62 92 GLY A O 1
ATOM 742 N N . ASP A 1 93 ? -16.969 4.328 19.062 1 95.19 93 ASP A N 1
ATOM 743 C CA . ASP A 1 93 ? -16.719 5.109 17.859 1 95.19 93 ASP A CA 1
ATOM 744 C C . ASP A 1 93 ? -17.344 6.496 17.953 1 95.19 93 ASP A C 1
ATOM 746 O O . ASP A 1 93 ? -18.562 6.621 18.094 1 95.19 93 ASP A O 1
ATOM 750 N N . ALA A 1 94 ? -16.516 7.535 17.906 1 96.75 94 ALA A N 1
ATOM 751 C CA . ALA A 1 94 ? -16.984 8.906 18.062 1 96.75 94 ALA A CA 1
ATOM 752 C C . ALA A 1 94 ? -17.609 9.438 16.781 1 96.75 94 ALA A C 1
ATOM 754 O O . ALA A 1 94 ? -18.094 10.562 16.734 1 96.75 94 ALA A O 1
ATOM 755 N N . GLY A 1 95 ? -17.594 8.617 15.75 1 95.38 95 GLY A N 1
ATOM 756 C CA . GLY A 1 95 ? -18.141 8.992 14.461 1 95.38 95 GLY A CA 1
ATOM 757 C C . GLY A 1 95 ? -17.969 7.918 13.406 1 95.38 95 GLY A C 1
ATOM 758 O O . GLY A 1 95 ? -18.453 6.793 13.57 1 95.38 95 GLY A O 1
ATOM 759 N N . GLU A 1 96 ? -17.297 8.266 12.352 1 93.56 96 GLU A N 1
ATOM 760 C CA . GLU A 1 96 ? -17 7.359 11.242 1 93.56 96 GLU A CA 1
ATOM 761 C C . GLU A 1 96 ? -15.562 6.848 11.312 1 93.56 96 GLU A C 1
ATOM 763 O O . GLU A 1 96 ? -14.672 7.387 10.656 1 93.56 96 GLU A O 1
ATOM 768 N N . LEU A 1 97 ? -15.391 5.711 12.055 1 93 97 LEU A N 1
ATOM 769 C CA . LEU A 1 97 ? -14.086 5.062 12.18 1 93 97 LEU A CA 1
ATOM 770 C C . LEU A 1 97 ? -13.141 5.902 13.031 1 93 97 LEU A C 1
ATOM 772 O O . LEU A 1 97 ? -11.953 6 12.734 1 93 97 LEU A O 1
ATOM 776 N N . ALA A 1 98 ? -13.664 6.605 14.016 1 95.81 98 ALA A N 1
ATOM 777 C CA . ALA A 1 98 ? -12.891 7.352 15.008 1 95.81 98 ALA A CA 1
ATOM 778 C C . ALA A 1 98 ? -13.008 6.711 16.391 1 95.81 98 ALA A C 1
ATOM 780 O O . ALA A 1 98 ? -13.797 7.156 17.219 1 95.81 98 ALA A O 1
ATOM 781 N N . LEU A 1 99 ? -12.156 5.812 16.656 1 95 99 LEU A N 1
ATOM 782 C CA . LEU A 1 99 ? -12.289 4.949 17.828 1 95 99 LEU A CA 1
ATOM 783 C C . LEU A 1 99 ? -11.789 5.652 19.094 1 95 99 LEU A C 1
ATOM 785 O O . LEU A 1 99 ? -10.797 6.383 19.047 1 95 99 LEU A O 1
ATOM 789 N N . VAL A 1 100 ? -12.539 5.441 20.141 1 95.94 100 VAL A N 1
ATOM 790 C CA . VAL A 1 100 ? -12.234 6.02 21.438 1 95.94 100 VAL A CA 1
ATOM 791 C C . VAL A 1 100 ? -12.039 4.906 22.469 1 95.94 100 VAL A C 1
ATOM 793 O O . VAL A 1 100 ? -12.883 4.016 22.594 1 95.94 100 VAL A O 1
ATOM 796 N N . GLY A 1 101 ? -10.906 4.863 23.094 1 95.38 101 GLY A N 1
ATOM 797 C CA . GLY A 1 101 ? -10.688 4.012 24.25 1 95.38 101 GLY A CA 1
ATOM 798 C C . GLY A 1 101 ? -10.688 4.773 25.562 1 95.38 101 GLY A C 1
ATOM 799 O O . GLY A 1 101 ? -10.859 5.992 25.578 1 95.38 101 GLY A O 1
ATOM 800 N N . SER A 1 102 ? -10.5 4.02 26.641 1 95 102 SER A N 1
ATOM 801 C CA . SER A 1 102 ? -10.414 4.664 27.953 1 95 102 SER A CA 1
ATOM 802 C C . SER A 1 102 ? -9.258 5.656 28.016 1 95 102 SER A C 1
ATOM 804 O O . SER A 1 102 ? -8.125 5.316 27.672 1 95 102 SER A O 1
ATOM 806 N N . GLY A 1 103 ? -9.617 6.941 28.328 1 96.88 103 GLY A N 1
ATOM 807 C CA . GLY A 1 103 ? -8.578 7.957 28.469 1 96.88 103 GLY A CA 1
ATOM 808 C C . GLY A 1 103 ? -8.305 8.711 27.188 1 96.88 103 GLY A C 1
ATOM 809 O O . GLY A 1 103 ? -7.523 9.664 27.172 1 96.88 103 GLY A O 1
ATOM 810 N N . SER A 1 104 ? -8.992 8.289 26.109 1 97.88 104 SER A N 1
ATOM 811 C CA . SER A 1 104 ? -8.734 8.891 24.797 1 97.88 104 SER A CA 1
ATOM 812 C C . SER A 1 104 ? -9.055 10.383 24.812 1 97.88 104 SER A C 1
ATOM 814 O O . SER A 1 104 ? -8.398 11.164 24.125 1 97.88 104 SER A O 1
ATOM 816 N N . TYR A 1 105 ? -10.008 10.781 25.641 1 98.44 105 TYR A N 1
ATOM 817 C CA . TYR A 1 105 ? -10.391 12.188 25.688 1 98.44 105 TYR A CA 1
ATOM 818 C C . TYR A 1 105 ? -9.234 13.055 26.156 1 98.44 105 TYR A C 1
ATOM 820 O O . TYR A 1 105 ? -8.867 14.031 25.5 1 98.44 105 TYR A O 1
ATOM 828 N N . GLU A 1 106 ? -8.672 12.703 27.234 1 98.5 106 GLU A N 1
ATOM 829 C CA . GLU A 1 106 ? -7.555 13.469 27.781 1 98.5 106 GLU A CA 1
ATOM 830 C C . GLU A 1 106 ? -6.355 13.445 26.844 1 98.5 106 GLU A C 1
ATOM 832 O O . GLU A 1 106 ? -5.656 14.453 26.703 1 98.5 106 GLU A O 1
ATOM 837 N N . ILE A 1 107 ? -6.117 12.32 26.234 1 98.75 107 ILE A N 1
ATOM 838 C CA . ILE A 1 107 ? -5 12.195 25.297 1 98.75 107 ILE A CA 1
ATOM 839 C C . ILE A 1 107 ? -5.242 13.078 24.078 1 98.75 107 ILE A C 1
ATOM 841 O O . ILE A 1 107 ? -4.316 13.711 23.562 1 98.75 107 ILE A O 1
ATOM 845 N N . ALA A 1 108 ? -6.512 13.102 23.609 1 98.88 108 ALA A N 1
ATOM 846 C CA . ALA A 1 108 ? -6.871 13.953 22.469 1 98.88 108 ALA A CA 1
ATOM 847 C C . ALA A 1 108 ? -6.688 15.43 22.812 1 98.88 108 ALA A C 1
ATOM 849 O O . ALA A 1 108 ? -6.242 16.219 21.969 1 98.88 108 ALA A O 1
ATOM 850 N N . LEU A 1 109 ? -7.047 15.82 24.047 1 98.88 109 LEU A N 1
ATOM 851 C CA . LEU A 1 109 ? -6.801 17.188 24.5 1 98.88 109 LEU A CA 1
ATOM 852 C C . LEU A 1 109 ? -5.309 17.5 24.484 1 98.88 109 LEU A C 1
ATOM 854 O O . LEU A 1 109 ? -4.902 18.609 24.156 1 98.88 109 LEU A O 1
ATOM 858 N N . LEU A 1 110 ? -4.574 16.547 24.906 1 98.88 110 LEU A N 1
ATOM 859 C CA . LEU A 1 110 ? -3.123 16.703 24.953 1 98.88 110 LEU A CA 1
ATOM 860 C C . LEU A 1 110 ? -2.555 16.844 23.547 1 98.88 110 LEU A C 1
ATOM 862 O O . LEU A 1 110 ? -1.639 17.641 23.312 1 98.88 110 LEU A O 1
ATOM 866 N N . SER A 1 111 ? -3.055 16.047 22.609 1 98.81 111 SER A N 1
ATOM 867 C CA . SER A 1 111 ? -2.645 16.141 21.203 1 98.81 111 SER A CA 1
ATOM 868 C C . SER A 1 111 ? -2.961 17.516 20.625 1 98.81 111 SER A C 1
ATOM 870 O O . SER A 1 111 ? -2.094 18.156 20.031 1 98.81 111 SER A O 1
ATOM 872 N N . THR A 1 112 ? -4.168 17.969 20.844 1 98.94 112 THR A N 1
ATOM 873 C CA . THR A 1 112 ? -4.57 19.297 20.406 1 98.94 112 THR A CA 1
ATOM 874 C C . THR A 1 112 ? -3.715 20.359 21.078 1 98.94 112 THR A C 1
ATOM 876 O O . THR A 1 112 ? -3.24 21.297 20.438 1 98.94 112 THR A O 1
ATOM 879 N N . GLY A 1 113 ? -3.523 20.203 22.375 1 98.88 113 GLY A N 1
ATOM 880 C CA . GLY A 1 113 ? -2.678 21.125 23.125 1 98.88 113 GLY A CA 1
ATOM 881 C C . GLY A 1 113 ? -1.245 21.156 22.625 1 98.88 113 GLY A C 1
ATOM 882 O O . GLY A 1 113 ? -0.567 22.172 22.719 1 98.88 113 GLY A O 1
ATOM 883 N N . GLY A 1 114 ? -0.768 19.984 22.078 1 98.88 114 GLY A N 1
ATOM 884 C CA . GLY A 1 114 ? 0.544 19.938 21.469 1 98.88 114 GLY A CA 1
ATOM 885 C C . GLY A 1 114 ? 0.66 20.844 20.25 1 98.88 114 GLY A C 1
ATOM 886 O O . GLY A 1 114 ? 1.669 21.531 20.078 1 98.88 114 GLY A O 1
ATOM 887 N N . ALA A 1 115 ? -0.371 20.859 19.422 1 98.94 115 ALA A N 1
ATOM 888 C CA . ALA A 1 115 ? -0.397 21.75 18.266 1 98.94 115 ALA A CA 1
ATOM 889 C C . ALA A 1 115 ? -0.413 23.219 18.703 1 98.94 115 ALA A C 1
ATOM 891 O O . ALA A 1 115 ? 0.26 24.062 18.094 1 98.94 115 ALA A O 1
ATOM 892 N N . LEU A 1 116 ? -1.177 23.547 19.766 1 98.94 116 LEU A N 1
ATOM 893 C CA . LEU A 1 116 ? -1.239 24.906 20.266 1 98.94 116 LEU A CA 1
ATOM 894 C C . LEU A 1 116 ? 0.103 25.344 20.859 1 98.94 116 LEU A C 1
ATOM 896 O O . LEU A 1 116 ? 0.542 26.469 20.656 1 98.94 116 LEU A O 1
ATOM 900 N N . THR A 1 117 ? 0.682 24.391 21.578 1 98.94 117 THR A N 1
ATOM 901 C CA . THR A 1 117 ? 2.014 24.641 22.125 1 98.94 117 THR A CA 1
ATOM 902 C C . THR A 1 117 ? 3.004 24.969 21 1 98.94 117 THR A C 1
ATOM 904 O O . THR A 1 117 ? 3.834 25.859 21.141 1 98.94 117 THR A O 1
ATOM 907 N N . ALA A 1 118 ? 2.916 24.234 19.922 1 98.94 118 ALA A N 1
ATOM 908 C CA . ALA A 1 118 ? 3.785 24.453 18.766 1 98.94 118 ALA A CA 1
ATOM 909 C C . ALA A 1 118 ? 3.576 25.859 18.188 1 98.94 118 ALA A C 1
ATOM 911 O O . ALA A 1 118 ? 4.543 26.562 17.875 1 98.94 118 ALA A O 1
ATOM 912 N N . VAL A 1 119 ? 2.32 26.266 18.016 1 98.94 119 VAL A N 1
ATOM 913 C CA . VAL A 1 119 ? 1.995 27.578 17.5 1 98.94 119 VAL A CA 1
ATOM 914 C C . VAL A 1 119 ? 2.572 28.656 18.422 1 98.94 119 VAL A C 1
ATOM 916 O O . VAL A 1 119 ? 3.217 29.594 17.953 1 98.94 119 VAL A O 1
ATOM 919 N N . ASP A 1 120 ? 2.33 28.516 19.719 1 98.94 120 ASP A N 1
ATOM 920 C CA . ASP A 1 120 ? 2.854 29.484 20.688 1 98.94 120 ASP A CA 1
ATOM 921 C C . ASP A 1 120 ? 4.367 29.625 20.562 1 98.94 120 ASP A C 1
ATOM 923 O O . ASP A 1 120 ? 4.902 30.734 20.578 1 98.94 120 ASP A O 1
ATOM 927 N N . ALA A 1 121 ? 5.02 28.484 20.453 1 98.88 121 ALA A N 1
ATOM 928 C CA . ALA A 1 121 ? 6.48 28.484 20.422 1 98.88 121 ALA A CA 1
ATOM 929 C C . ALA A 1 121 ? 7.012 29.234 19.203 1 98.88 121 ALA A C 1
ATOM 931 O O . ALA A 1 121 ? 7.984 30 19.312 1 98.88 121 ALA A O 1
ATOM 932 N N . VAL A 1 122 ? 6.402 29.062 18.047 1 98.75 122 VAL A N 1
ATOM 933 C CA . VAL A 1 122 ? 6.859 29.719 16.828 1 98.75 122 VAL A CA 1
ATOM 934 C C . VAL A 1 122 ? 6.48 31.203 16.859 1 98.75 122 VAL A C 1
ATOM 936 O O . VAL A 1 122 ? 7.266 32.062 16.453 1 98.75 122 VAL A O 1
ATOM 939 N N . MET A 1 123 ? 5.309 31.531 17.359 1 98.69 123 MET A N 1
ATOM 940 C CA . MET A 1 123 ? 4.801 32.906 17.344 1 98.69 123 MET A CA 1
ATOM 941 C C . MET A 1 123 ? 5.555 33.781 18.344 1 98.69 123 MET A C 1
ATOM 943 O O . MET A 1 123 ? 5.734 34.969 18.125 1 98.69 123 MET A O 1
ATOM 947 N N . THR A 1 124 ? 6.023 33.188 19.422 1 98.25 124 THR A N 1
ATOM 948 C CA . THR A 1 124 ? 6.734 33.938 20.453 1 98.25 124 THR A CA 1
ATOM 949 C C . THR A 1 124 ? 8.234 33.938 20.172 1 98.25 124 THR A C 1
ATOM 951 O O . THR A 1 124 ? 9 34.562 20.906 1 98.25 124 THR A O 1
ATOM 954 N N . GLY A 1 125 ? 8.672 33.219 19.125 1 97.88 125 GLY A N 1
ATOM 955 C CA . GLY A 1 125 ? 10.07 33.219 18.734 1 97.88 125 GLY A CA 1
ATOM 956 C C . GLY A 1 125 ? 10.922 32.25 19.547 1 97.88 125 GLY A C 1
ATOM 957 O O . GLY A 1 125 ? 12.156 32.312 19.5 1 97.88 125 GLY A O 1
ATOM 958 N N . GLN A 1 126 ? 10.281 31.422 20.359 1 98.25 126 GLN A N 1
ATOM 959 C CA . GLN A 1 126 ? 11.031 30.422 21.109 1 98.25 126 GLN A CA 1
ATOM 960 C C . GLN A 1 126 ? 11.805 29.5 20.188 1 98.25 126 GLN A C 1
ATOM 962 O O . GLN A 1 126 ? 12.922 29.078 20.484 1 98.25 126 GLN A O 1
ATOM 967 N N . VAL A 1 127 ? 11.219 29.094 19.125 1 98.69 127 VAL A N 1
ATOM 968 C CA . VAL A 1 127 ? 11.828 28.297 18.062 1 98.69 127 VAL A CA 1
ATOM 969 C C . VAL A 1 127 ? 11.406 28.828 16.703 1 98.69 127 VAL A C 1
ATOM 971 O O . VAL A 1 127 ? 10.5 29.656 16.609 1 98.69 127 VAL A O 1
ATOM 974 N N . ASP A 1 128 ? 12.125 28.406 15.703 1 98.44 128 ASP A N 1
ATOM 975 C CA . ASP A 1 128 ? 11.859 28.891 14.352 1 98.44 128 ASP A CA 1
ATOM 976 C C . ASP A 1 128 ? 10.711 28.109 13.703 1 98.44 128 ASP A C 1
ATOM 978 O O . ASP A 1 128 ? 9.93 28.688 12.938 1 98.44 128 ASP A O 1
ATOM 982 N N . ASN A 1 129 ? 10.633 26.859 13.914 1 98.88 129 ASN A N 1
ATOM 983 C CA . ASN A 1 129 ? 9.617 25.938 13.414 1 98.88 129 ASN A CA 1
ATOM 984 C C . ASN A 1 129 ? 9.43 24.75 14.344 1 98.88 129 ASN A C 1
ATOM 986 O O . ASN A 1 129 ? 10.188 24.578 15.297 1 98.88 129 ASN A O 1
ATOM 990 N N . VAL A 1 130 ? 8.305 23.984 14.141 1 98.94 130 VAL A N 1
ATOM 991 C CA . VAL A 1 130 ? 8.016 22.891 15.062 1 98.94 130 VAL A CA 1
ATOM 992 C C . VAL A 1 130 ? 7.449 21.703 14.281 1 98.94 130 VAL A C 1
ATOM 994 O O . VAL A 1 130 ? 6.637 21.875 13.367 1 98.94 130 VAL A O 1
ATOM 997 N N . TYR A 1 131 ? 7.934 20.516 14.562 1 98.94 131 TYR A N 1
ATOM 998 C CA . TYR A 1 131 ? 7.23 19.281 14.234 1 98.94 131 TYR A CA 1
ATOM 999 C C . TYR A 1 131 ? 6.508 18.719 15.453 1 98.94 131 TYR A C 1
ATOM 1001 O O . TYR A 1 131 ? 7.141 18.328 16.438 1 98.94 131 TYR A O 1
ATOM 1009 N N . ALA A 1 132 ? 5.219 18.719 15.43 1 98.94 132 ALA A N 1
ATOM 1010 C CA . ALA A 1 132 ? 4.406 18.141 16.484 1 98.94 132 ALA A CA 1
ATOM 1011 C C . ALA A 1 132 ? 3.967 16.719 16.141 1 98.94 132 ALA A C 1
ATOM 1013 O O . ALA A 1 132 ? 3.23 16.516 15.172 1 98.94 132 ALA A O 1
ATOM 1014 N N . LEU A 1 133 ? 4.398 15.727 16.891 1 98.69 133 LEU A N 1
ATOM 1015 C CA . LEU A 1 133 ? 4.059 14.32 16.672 1 98.69 133 LEU A CA 1
ATOM 1016 C C . LEU A 1 133 ? 2.701 13.992 17.281 1 98.69 133 LEU A C 1
ATOM 1018 O O . LEU A 1 133 ? 2.609 13.164 18.188 1 98.69 133 LEU A O 1
ATOM 1022 N N . THR A 1 134 ? 1.699 14.523 16.688 1 98.5 134 THR A N 1
ATOM 1023 C CA . THR A 1 134 ? 0.361 14.492 17.266 1 98.5 134 THR A CA 1
ATOM 1024 C C . THR A 1 134 ? -0.271 13.117 17.094 1 98.5 134 THR A C 1
ATOM 1026 O O . THR A 1 134 ? -0.184 12.523 16.016 1 98.5 134 THR A O 1
ATOM 1029 N N . ARG A 1 135 ? -0.941 12.656 18.094 1 98.25 135 ARG A N 1
ATOM 1030 C CA . ARG A 1 135 ? -1.781 11.469 18.125 1 98.25 135 ARG A CA 1
ATOM 1031 C C . ARG A 1 135 ? -2.793 11.547 19.266 1 98.25 135 ARG A C 1
ATOM 1033 O O . ARG A 1 135 ? -2.414 11.656 20.438 1 98.25 135 ARG A O 1
ATOM 1040 N N . PRO A 1 136 ? -4.043 11.375 19 1 98 136 PRO A N 1
ATOM 1041 C CA . PRO A 1 136 ? -4.633 11.062 17.688 1 98 136 PRO A CA 1
ATOM 1042 C C . PRO A 1 136 ? -4.445 12.195 16.672 1 98 136 PRO A C 1
ATOM 1044 O O . PRO A 1 136 ? -4.234 13.344 17.062 1 98 136 PRO A O 1
ATOM 1047 N N . PRO A 1 137 ? -4.402 11.805 15.367 1 98.12 137 PRO A N 1
ATOM 1048 C CA . PRO A 1 137 ? -4.434 12.828 14.32 1 98.12 137 PRO A CA 1
ATOM 1049 C C . PRO A 1 137 ? -5.754 13.594 14.289 1 98.12 137 PRO A C 1
ATOM 1051 O O . PRO A 1 137 ? -6.656 13.312 15.086 1 98.12 137 PRO A O 1
ATOM 1054 N N . GLY A 1 138 ? -5.871 14.609 13.32 1 98.62 138 GLY A N 1
ATOM 1055 C CA . GLY A 1 138 ? -7.027 15.461 13.547 1 98.62 138 GLY A CA 1
ATOM 1056 C C . GLY A 1 138 ? -7.715 15.891 12.258 1 98.62 138 GLY A C 1
ATOM 1057 O O . GLY A 1 138 ? -8.883 16.266 12.273 1 98.62 138 GLY A O 1
ATOM 1058 N N . HIS A 1 139 ? -7.121 15.781 11.031 1 98.56 139 HIS A N 1
ATOM 1059 C CA . HIS A 1 139 ? -7.512 16.578 9.875 1 98.56 139 HIS A CA 1
ATOM 1060 C C . HIS A 1 139 ? -8.836 16.109 9.289 1 98.56 139 HIS A C 1
ATOM 1062 O O . HIS A 1 139 ? -9.453 16.812 8.492 1 98.56 139 HIS A O 1
ATOM 1068 N N . HIS A 1 140 ? -9.328 14.961 9.758 1 98.69 140 HIS A N 1
ATOM 1069 C CA . HIS A 1 140 ? -10.609 14.461 9.266 1 98.69 140 HIS A CA 1
ATOM 1070 C C . HIS A 1 140 ? -11.758 14.883 10.18 1 98.69 140 HIS A C 1
ATOM 1072 O O . HIS A 1 140 ? -12.922 14.812 9.789 1 98.69 140 HIS A O 1
ATOM 1078 N N . ALA A 1 141 ? -11.5 15.164 11.453 1 98.75 141 ALA A N 1
ATOM 1079 C CA . ALA A 1 141 ? -12.555 15.422 12.43 1 98.75 141 ALA A CA 1
ATOM 1080 C C . ALA A 1 141 ? -13.43 16.594 11.992 1 98.75 141 ALA A C 1
ATOM 1082 O O . ALA A 1 141 ? -12.922 17.688 11.719 1 98.75 141 ALA A O 1
ATOM 1083 N N . GLU A 1 142 ? -14.672 16.375 11.883 1 98.56 142 GLU A N 1
ATOM 1084 C CA . GLU A 1 142 ? -15.656 17.406 11.562 1 98.56 142 GLU A CA 1
ATOM 1085 C C . GLU A 1 142 ? -16.156 18.094 12.828 1 98.56 142 GLU A C 1
ATOM 1087 O O . GLU A 1 142 ? -15.859 17.656 13.945 1 98.56 142 GLU A O 1
ATOM 1092 N N . LYS A 1 143 ? -16.891 19.125 12.578 1 98.56 143 LYS A N 1
ATOM 1093 C CA . LYS A 1 143 ? -17.344 19.969 13.68 1 98.56 143 LYS A CA 1
ATOM 1094 C C . LYS A 1 143 ? -18.109 19.141 14.711 1 98.56 143 LYS A C 1
ATOM 1096 O O . LYS A 1 143 ? -18 19.375 15.914 1 98.56 143 LYS A O 1
ATOM 1101 N N . GLU A 1 144 ? -18.891 18.109 14.266 1 98.5 144 GLU A N 1
ATOM 1102 C CA . GLU A 1 144 ? -19.797 17.406 15.172 1 98.5 144 GLU A CA 1
ATOM 1103 C C . GLU A 1 144 ? -19.516 15.914 15.188 1 98.5 144 GLU A C 1
ATOM 1105 O O . GLU A 1 144 ? -20.344 15.125 15.672 1 98.5 144 GLU A O 1
ATOM 1110 N N . LEU A 1 145 ? -18.438 15.523 14.617 1 97.12 145 LEU A N 1
ATOM 1111 C CA . LEU A 1 145 ? -18.203 14.086 14.555 1 97.12 145 LEU A CA 1
ATOM 1112 C C . LEU A 1 145 ? -16.734 13.781 14.312 1 97.12 145 LEU A C 1
ATOM 1114 O O . LEU A 1 145 ? -16.062 14.484 13.547 1 97.12 145 LEU A O 1
ATOM 1118 N N . GLY A 1 146 ? -16.266 12.719 15 1 97.88 146 GLY A N 1
ATOM 1119 C CA . GLY A 1 146 ? -14.977 12.156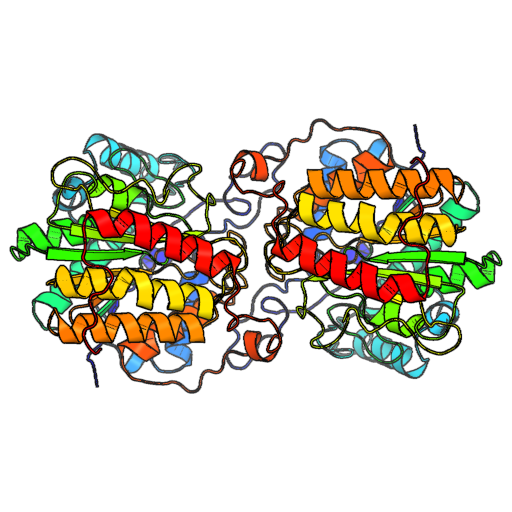 14.625 1 97.88 146 GLY A CA 1
ATOM 1120 C C . GLY A 1 146 ? -15.008 11.398 13.312 1 97.88 146 GLY A C 1
ATOM 1121 O O . GLY A 1 146 ? -16.062 10.891 12.906 1 97.88 146 GLY A O 1
ATOM 1122 N N . MET A 1 147 ? -13.867 11.344 12.719 1 97.38 147 MET A N 1
ATOM 1123 C CA . MET A 1 147 ? -13.82 10.695 11.406 1 97.38 147 MET A CA 1
ATOM 1124 C C . MET A 1 147 ? -12.406 10.219 11.094 1 97.38 147 MET A C 1
ATOM 1126 O O . MET A 1 147 ? -11.43 10.922 11.375 1 97.38 147 MET A O 1
ATOM 1130 N N . GLY A 1 148 ? -12.273 9.086 10.445 1 95.5 148 GLY A N 1
ATOM 1131 C CA . GLY A 1 148 ? -10.992 8.633 9.945 1 95.5 148 GLY A CA 1
ATOM 1132 C C . GLY A 1 148 ? -9.883 8.734 10.977 1 95.5 148 GLY A C 1
ATOM 1133 O O . GLY A 1 148 ? -8.852 9.367 10.727 1 95.5 148 GLY A O 1
ATOM 1134 N N . PHE A 1 149 ? -10.07 8.18 12.148 1 97.12 149 PHE A N 1
ATOM 1135 C CA . PHE A 1 149 ? -9.086 8.07 13.211 1 97.12 149 PHE A CA 1
ATOM 1136 C C . PHE A 1 149 ? -8.953 9.383 13.977 1 97.12 149 PHE A C 1
ATOM 1138 O O . PHE A 1 149 ? -8.219 9.461 14.961 1 97.12 149 PHE A O 1
ATOM 1145 N N . CYS A 1 150 ? -9.617 10.445 13.523 1 98.44 150 CYS A N 1
ATOM 1146 C CA . CYS A 1 150 ? -9.461 11.789 14.07 1 98.44 150 CYS A CA 1
ATOM 1147 C C . CYS A 1 150 ? -10.586 12.109 15.047 1 98.44 150 CYS A C 1
ATOM 1149 O O . CYS A 1 150 ? -11.766 11.977 14.719 1 98.44 150 CYS A O 1
ATOM 1151 N N . LEU A 1 151 ? -10.219 12.531 16.219 1 98.62 151 LEU A N 1
ATOM 1152 C CA . LEU A 1 151 ? -11.195 12.891 17.234 1 98.62 151 LEU A CA 1
ATOM 1153 C C . LEU A 1 151 ? -11.406 14.398 17.281 1 98.62 151 LEU A C 1
ATOM 1155 O O . LEU A 1 151 ? -12.516 14.883 17.078 1 98.62 151 LEU A O 1
ATOM 1159 N N . PHE A 1 152 ? -10.344 15.125 17.578 1 98.88 152 PHE A N 1
ATOM 1160 C CA . PHE A 1 152 ? -10.352 16.578 17.5 1 98.88 152 PHE A CA 1
ATOM 1161 C C . PHE A 1 152 ? -9.461 17.062 16.359 1 98.88 152 PHE A C 1
ATOM 1163 O O . PHE A 1 152 ? -8.438 16.453 16.062 1 98.88 152 PHE A O 1
ATOM 1170 N N . ASN A 1 153 ? -9.867 18.109 15.695 1 98.94 153 ASN A N 1
ATOM 1171 C CA . ASN A 1 153 ? -9.102 18.641 14.57 1 98.94 153 ASN A CA 1
ATOM 1172 C C . ASN A 1 153 ? -7.965 19.547 15.039 1 98.94 153 ASN A C 1
ATOM 1174 O O . ASN A 1 153 ? -8.125 20.766 15.094 1 98.94 153 ASN A O 1
ATOM 1178 N N . ASN A 1 154 ? -6.82 19 15.25 1 98.88 154 ASN A N 1
ATOM 1179 C CA . ASN A 1 154 ? -5.664 19.672 15.82 1 98.88 154 ASN A CA 1
ATOM 1180 C C . ASN A 1 154 ? -5.293 20.922 15.023 1 98.88 154 ASN A C 1
ATOM 1182 O O . ASN A 1 154 ? -5.137 22 15.594 1 98.88 154 ASN A O 1
ATOM 1186 N N . VAL A 1 155 ? -5.227 20.812 13.727 1 98.88 155 VAL A N 1
ATOM 1187 C CA . VAL A 1 155 ? -4.699 21.875 12.867 1 98.88 155 VAL A CA 1
ATOM 1188 C C . VAL A 1 155 ? -5.73 22.984 12.727 1 98.88 155 VAL A C 1
ATOM 1190 O O . VAL A 1 155 ? -5.383 24.172 12.766 1 98.88 155 VAL A O 1
ATOM 1193 N N . ALA A 1 156 ? -6.996 22.609 12.555 1 98.88 156 ALA A N 1
ATOM 1194 C CA . ALA A 1 156 ? -8.039 23.609 12.469 1 98.88 156 ALA A CA 1
ATOM 1195 C C . ALA A 1 156 ? -8.125 24.438 13.75 1 98.88 156 ALA A C 1
ATOM 1197 O O . ALA A 1 156 ? -8.25 25.656 13.711 1 98.88 156 ALA A O 1
ATOM 1198 N N . ILE A 1 157 ? -8.055 23.75 14.898 1 98.94 157 ILE A N 1
ATOM 1199 C CA . ILE A 1 157 ? -8.102 24.422 16.188 1 98.94 157 ILE A CA 1
ATOM 1200 C C . ILE A 1 157 ? -6.867 25.312 16.359 1 98.94 157 ILE A C 1
ATOM 1202 O O . ILE A 1 157 ? -6.969 26.438 16.828 1 98.94 157 ILE A O 1
ATOM 1206 N N . ALA A 1 158 ? -5.715 24.812 15.938 1 98.94 158 ALA A N 1
ATOM 1207 C CA . ALA A 1 158 ? -4.484 25.594 16.016 1 98.94 158 ALA A CA 1
ATOM 1208 C C . ALA A 1 158 ? -4.582 26.859 15.172 1 98.94 158 ALA A C 1
ATOM 1210 O O . ALA A 1 158 ? -4.121 27.922 15.586 1 98.94 158 ALA A O 1
ATOM 1211 N N . ALA A 1 159 ? -5.137 26.75 13.945 1 98.88 159 ALA A N 1
ATOM 1212 C CA . ALA A 1 159 ? -5.312 27.906 13.078 1 98.88 159 ALA A CA 1
ATOM 1213 C C . ALA A 1 159 ? -6.238 28.938 13.719 1 98.88 159 ALA A C 1
ATOM 1215 O O . ALA A 1 159 ? -5.926 30.125 13.742 1 98.88 159 ALA A O 1
ATOM 1216 N N . ALA A 1 160 ? -7.352 28.469 14.219 1 98.75 160 ALA A N 1
ATOM 1217 C CA . ALA A 1 160 ? -8.305 29.359 14.875 1 98.75 160 ALA A CA 1
ATOM 1218 C C . ALA A 1 160 ? -7.68 30.016 16.109 1 98.75 160 ALA A C 1
ATOM 1220 O O . ALA A 1 160 ? -7.875 31.203 16.344 1 98.75 160 ALA A O 1
ATOM 1221 N N . TYR A 1 161 ? -6.996 29.219 16.859 1 98.75 161 TYR A N 1
ATOM 1222 C CA . TYR A 1 161 ? -6.309 29.703 18.047 1 98.75 161 TYR A CA 1
ATOM 1223 C C . TYR A 1 161 ? -5.32 30.797 17.703 1 98.75 161 TYR A C 1
ATOM 1225 O O . TYR A 1 161 ? -5.266 31.828 18.391 1 98.75 161 TYR A O 1
ATOM 1233 N N . ALA A 1 162 ? -4.547 30.609 16.641 1 98.75 162 ALA A N 1
ATOM 1234 C CA . ALA A 1 162 ? -3.555 31.578 16.219 1 98.75 162 ALA A CA 1
ATOM 1235 C C . ALA A 1 162 ? -4.219 32.906 15.82 1 98.75 162 ALA A C 1
ATOM 1237 O O . ALA A 1 162 ? -3.686 33.969 16.094 1 98.75 162 ALA A O 1
ATOM 1238 N N . ARG A 1 163 ? -5.324 32.781 15.148 1 98.06 163 ARG A N 1
ATOM 1239 C CA . ARG A 1 163 ? -6.059 34 14.75 1 98.06 163 ARG A CA 1
ATOM 1240 C C . ARG A 1 163 ? -6.559 34.75 15.969 1 98.06 163 ARG A C 1
ATOM 1242 O O . ARG A 1 163 ? -6.43 35.969 16.031 1 98.06 163 ARG A O 1
ATOM 1249 N N . GLU A 1 164 ? -7.016 34.062 16.906 1 97.56 164 GLU A N 1
ATOM 1250 C CA . GLU A 1 164 ? -7.594 34.688 18.094 1 97.56 164 GLU A CA 1
ATOM 1251 C C . GLU A 1 164 ? -6.508 35.25 19.031 1 97.56 164 GLU A C 1
ATOM 1253 O O . GLU A 1 164 ? -6.629 36.344 19.562 1 97.56 164 GLU A O 1
ATOM 1258 N N . THR A 1 165 ? -5.543 34.531 19.25 1 98.31 165 THR A N 1
ATOM 1259 C CA . THR A 1 165 ? -4.547 34.812 20.266 1 98.31 165 THR A CA 1
ATOM 1260 C C . THR A 1 165 ? -3.51 35.812 19.75 1 98.31 165 THR A C 1
ATOM 1262 O O . THR A 1 165 ? -3.045 36.656 20.484 1 98.31 165 THR A O 1
ATOM 1265 N N . TYR A 1 166 ? -3.189 35.656 18.469 1 98.44 166 TYR A N 1
ATOM 1266 C CA . TYR A 1 166 ? -2.096 36.469 17.922 1 98.44 166 TYR A CA 1
ATOM 1267 C C . TYR A 1 166 ? -2.6 37.438 16.859 1 98.44 166 TYR A C 1
ATOM 1269 O O . TYR A 1 166 ? -1.809 38.125 16.203 1 98.44 166 TYR A O 1
ATOM 1277 N N . ASN A 1 167 ? -3.934 37.469 16.609 1 98.12 167 ASN A N 1
ATOM 1278 C CA . ASN A 1 167 ? -4.598 38.375 15.672 1 98.12 167 ASN A CA 1
ATOM 1279 C C . ASN A 1 167 ? -4.062 38.188 14.25 1 98.12 167 ASN A C 1
ATOM 1281 O O . ASN A 1 167 ? -3.824 39.156 13.547 1 98.12 167 ASN A O 1
ATOM 1285 N N . LEU A 1 168 ? -3.766 36.938 13.906 1 98.38 168 LEU A N 1
ATOM 1286 C CA . LEU A 1 168 ? -3.34 36.656 12.539 1 98.38 168 LEU A CA 1
ATOM 1287 C C . LEU A 1 168 ? -4.52 36.719 11.578 1 98.38 168 LEU A C 1
ATOM 1289 O O . LEU A 1 168 ? -5.633 36.312 11.914 1 98.38 168 LEU A O 1
ATOM 1293 N N . LYS A 1 169 ? -4.246 37.219 10.336 1 98.06 169 LYS A N 1
ATOM 1294 C CA . LYS A 1 169 ? -5.312 37.406 9.352 1 98.06 169 LYS A CA 1
ATOM 1295 C C . LYS A 1 169 ? -5.188 36.438 8.195 1 98.06 169 LYS A C 1
ATOM 1297 O O . LYS A 1 169 ? -6.176 36.125 7.52 1 98.06 169 LYS A O 1
ATOM 1302 N N . ARG A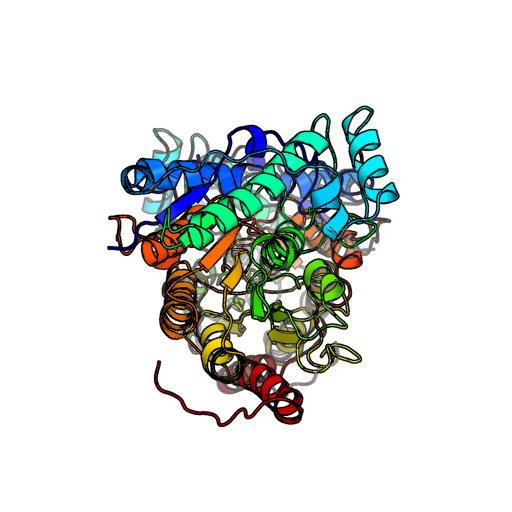 1 170 ? -4.004 35.938 7.953 1 98.81 170 ARG A N 1
ATOM 1303 C CA . ARG A 1 170 ? -3.736 35.062 6.828 1 98.81 170 ARG A CA 1
ATOM 1304 C C . ARG A 1 170 ? -2.953 33.812 7.273 1 98.81 170 ARG A C 1
ATOM 1306 O O . ARG A 1 170 ? -1.746 33.906 7.512 1 98.81 170 ARG A O 1
ATOM 1313 N N . ILE A 1 171 ? -3.629 32.75 7.355 1 98.88 171 ILE A N 1
ATOM 1314 C CA . ILE A 1 171 ? -2.994 31.5 7.75 1 98.88 171 ILE A CA 1
ATOM 1315 C C . ILE A 1 171 ? -3.109 30.484 6.617 1 98.88 171 ILE A C 1
ATOM 1317 O O . ILE A 1 171 ? -4.184 30.328 6.031 1 98.88 171 ILE A O 1
ATOM 1321 N N . LEU A 1 172 ? -2.014 29.859 6.219 1 98.94 172 LEU A N 1
ATOM 1322 C CA . LEU A 1 172 ? -2.031 28.75 5.277 1 98.94 172 LEU A CA 1
ATOM 1323 C C . LEU A 1 172 ? -2.07 27.422 6.012 1 98.94 172 LEU A C 1
ATOM 1325 O O . LEU A 1 172 ? -1.258 27.172 6.906 1 98.94 172 LEU A O 1
ATOM 1329 N N . VAL A 1 173 ? -3.033 26.609 5.727 1 98.94 173 VAL A N 1
ATOM 1330 C CA . VAL A 1 173 ? -3.008 25.188 6.078 1 98.94 173 VAL A CA 1
ATOM 1331 C C . VAL A 1 173 ? -2.773 24.344 4.828 1 98.94 173 VAL A C 1
ATOM 1333 O O . VAL A 1 173 ? -3.615 24.312 3.928 1 98.94 173 VAL A O 1
ATOM 1336 N N . LEU A 1 174 ? -1.639 23.797 4.695 1 98.94 174 LEU A N 1
ATOM 1337 C CA . LEU A 1 174 ? -1.366 22.859 3.615 1 98.94 174 LEU A CA 1
ATOM 1338 C C . LEU A 1 174 ? -1.395 21.422 4.125 1 98.94 174 LEU A C 1
ATOM 1340 O O . LEU A 1 174 ? -0.719 21.094 5.102 1 98.94 174 LEU A O 1
ATOM 1344 N N . ASP A 1 175 ? -2.227 20.609 3.561 1 98.94 175 ASP A N 1
ATOM 1345 C CA . ASP A 1 175 ? -2.42 19.203 3.893 1 98.94 175 ASP A CA 1
ATOM 1346 C C . ASP A 1 175 ? -1.866 18.297 2.793 1 98.94 175 ASP A C 1
ATOM 1348 O O . ASP A 1 175 ? -2.43 18.219 1.7 1 98.94 175 ASP A O 1
ATOM 1352 N N . TRP A 1 176 ? -0.71 17.594 3.074 1 98.88 176 TRP A N 1
ATOM 1353 C CA . TRP A 1 176 ? -0.217 16.672 2.057 1 98.88 176 TRP A CA 1
ATOM 1354 C C . TRP A 1 176 ? -0.499 15.227 2.447 1 98.88 176 TRP A C 1
ATOM 1356 O O . TRP A 1 176 ? 0.12 14.305 1.915 1 98.88 176 TRP A O 1
ATOM 1366 N N . ASP A 1 177 ? -1.347 15.023 3.551 1 98.5 177 ASP A N 1
ATOM 1367 C CA . ASP A 1 177 ? -1.893 13.695 3.82 1 98.5 177 ASP A CA 1
ATOM 1368 C C . ASP A 1 177 ? -2.623 13.148 2.6 1 98.5 177 ASP A C 1
ATOM 1370 O O . ASP A 1 177 ? -3.342 13.875 1.915 1 98.5 177 ASP A O 1
ATOM 1374 N N . VAL A 1 178 ? -2.512 11.859 2.352 1 98.44 178 VAL A N 1
ATOM 1375 C CA . VAL A 1 178 ? -3.039 11.273 1.125 1 98.44 178 VAL A CA 1
ATOM 1376 C C . VAL A 1 178 ? -4.566 11.266 1.169 1 98.44 178 VAL A C 1
ATOM 1378 O O . VAL A 1 178 ? -5.223 11.234 0.126 1 98.44 178 VAL A O 1
ATOM 1381 N N . HIS A 1 179 ? -5.16 11.188 2.334 1 98.25 179 HIS A N 1
ATOM 1382 C CA . HIS A 1 179 ? -6.602 11.336 2.512 1 98.25 179 HIS A CA 1
ATOM 1383 C C . HIS A 1 179 ? -6.992 12.805 2.635 1 98.25 179 HIS A C 1
ATOM 1385 O O . HIS A 1 179 ? -6.328 13.57 3.334 1 98.25 179 HIS A O 1
ATOM 1391 N N . HIS A 1 180 ? -8.031 13.172 2.018 1 98.44 180 HIS A N 1
ATOM 1392 C CA . HIS A 1 180 ? -8.445 14.57 1.962 1 98.44 180 HIS A CA 1
ATOM 1393 C C . HIS A 1 180 ? -8.742 15.109 3.355 1 98.44 180 HIS A C 1
ATOM 1395 O O . HIS A 1 180 ? -9.461 14.477 4.133 1 98.44 180 HIS A O 1
ATOM 1401 N N . GLY A 1 181 ? -8.195 16.281 3.691 1 98.5 181 GLY A N 1
ATOM 1402 C CA . GLY A 1 181 ? -8.453 16.922 4.977 1 98.5 181 GLY A CA 1
ATOM 1403 C C . GLY A 1 181 ? -9.828 17.547 5.066 1 98.5 181 GLY A C 1
ATOM 1404 O O . GLY A 1 181 ? -9.961 18.75 5.242 1 98.5 181 GLY A O 1
ATOM 1405 N N . ASN A 1 182 ? -10.828 16.703 5 1 98.56 182 ASN A N 1
ATOM 1406 C CA . ASN A 1 182 ? -12.211 17.156 4.91 1 98.56 182 ASN A CA 1
ATOM 1407 C C . ASN A 1 182 ? -12.609 17.984 6.125 1 98.56 182 ASN A C 1
ATOM 1409 O O . ASN A 1 182 ? -13.352 18.969 5.996 1 98.56 182 ASN A O 1
ATOM 1413 N N . GLY A 1 183 ? -12.164 17.578 7.309 1 98.69 183 GLY A N 1
ATOM 1414 C CA . GLY A 1 183 ? -12.5 18.344 8.508 1 98.69 183 GLY A CA 1
ATOM 1415 C C . GLY A 1 183 ? -11.945 19.75 8.492 1 98.69 183 GLY A C 1
ATOM 1416 O O . GLY A 1 183 ? -12.648 20.703 8.836 1 98.69 183 GLY A O 1
ATOM 1417 N N . THR A 1 184 ? -10.672 19.828 8.109 1 98.81 184 THR A N 1
ATOM 1418 C CA . THR A 1 184 ? -10.047 21.141 8.039 1 98.81 184 THR A CA 1
ATOM 1419 C C . THR A 1 184 ? -10.695 22 6.949 1 98.81 184 THR A C 1
ATOM 1421 O O . THR A 1 184 ? -10.898 23.188 7.137 1 98.81 184 THR A O 1
ATOM 1424 N N . GLU A 1 185 ? -10.992 21.375 5.797 1 98.81 185 GLU A N 1
ATOM 1425 C CA . GLU A 1 185 ? -11.719 22.094 4.75 1 98.81 185 GLU A CA 1
ATOM 1426 C C . GLU A 1 185 ? -13.031 22.656 5.285 1 98.81 185 GLU A C 1
ATOM 1428 O O . GLU A 1 185 ? -13.336 23.844 5.07 1 98.81 185 GLU A O 1
ATOM 1433 N N . SER A 1 186 ? -13.789 21.844 5.965 1 98.69 186 SER A N 1
ATOM 1434 C CA . SER A 1 186 ? -15.078 22.234 6.508 1 98.69 186 SER A CA 1
ATOM 1435 C C . SER A 1 186 ? -14.938 23.422 7.465 1 98.69 186 SER A C 1
ATOM 1437 O O . SER A 1 186 ? -15.789 24.297 7.5 1 98.69 186 SER A O 1
ATOM 1439 N N . ALA A 1 187 ? -13.875 23.422 8.219 1 98.62 187 ALA A N 1
ATOM 1440 C CA . ALA A 1 187 ? -13.664 24.438 9.258 1 98.62 187 ALA A CA 1
ATOM 1441 C C . ALA A 1 187 ? -13.562 25.828 8.648 1 98.62 187 ALA A C 1
ATOM 1443 O O . ALA A 1 187 ? -13.953 26.812 9.281 1 98.62 187 ALA A O 1
ATOM 1444 N N . PHE A 1 188 ? -13.055 25.891 7.402 1 98.44 188 PHE A N 1
ATOM 1445 C CA . PHE A 1 188 ? -12.75 27.203 6.855 1 98.44 188 PHE A CA 1
ATOM 1446 C C . PHE A 1 188 ? -13.383 27.375 5.48 1 98.44 188 PHE A C 1
ATOM 1448 O O . PHE A 1 188 ? -12.891 28.172 4.664 1 98.44 188 PHE A O 1
ATOM 1455 N N . TYR A 1 189 ? -14.422 26.656 5.223 1 98.56 189 TYR A N 1
ATOM 1456 C CA . TYR A 1 189 ? -15.008 26.578 3.889 1 98.56 189 TYR A CA 1
ATOM 1457 C C . TYR A 1 189 ? -15.594 27.922 3.461 1 98.56 189 TYR A C 1
ATOM 1459 O O . TYR A 1 189 ? -15.656 28.219 2.268 1 98.56 189 TYR A O 1
ATOM 1467 N N . ASP A 1 190 ? -15.992 28.844 4.402 1 98.25 190 ASP A N 1
ATOM 1468 C CA . ASP A 1 190 ? -16.719 30.062 4.062 1 98.25 190 ASP A CA 1
ATOM 1469 C C . ASP A 1 190 ? -15.945 31.312 4.504 1 98.25 190 ASP A C 1
ATOM 1471 O O . ASP A 1 190 ? -16.531 32.375 4.68 1 98.25 190 ASP A O 1
ATOM 1475 N N . GLU A 1 191 ? -14.641 31.203 4.73 1 97 191 GLU A N 1
ATOM 1476 C CA . GLU A 1 191 ? -13.883 32.375 5.168 1 97 191 GLU A CA 1
ATOM 1477 C C . GLU A 1 191 ? -12.594 32.5 4.367 1 97 191 GLU A C 1
ATOM 1479 O O . GLU A 1 191 ? -12.078 31.531 3.814 1 97 191 GLU A O 1
ATOM 1484 N N . SER A 1 192 ? -12.047 33.688 4.316 1 98.06 192 SER A N 1
ATOM 1485 C CA . SER A 1 192 ? -10.891 33.969 3.471 1 98.06 192 SER A CA 1
ATOM 1486 C C . SER A 1 192 ? -9.633 34.188 4.305 1 98.06 192 SER A C 1
ATOM 1488 O O . SER A 1 192 ? -8.539 34.344 3.756 1 98.06 192 SER A O 1
ATOM 1490 N N . GLY A 1 193 ? -9.797 34.125 5.586 1 98.19 193 GLY A N 1
ATOM 1491 C CA . GLY A 1 193 ? -8.641 34.344 6.441 1 98.19 193 GLY A CA 1
ATOM 1492 C C . GLY A 1 193 ? -7.715 33.156 6.531 1 98.19 193 GLY A C 1
ATOM 1493 O O . GLY A 1 193 ? -6.566 33.281 6.957 1 98.19 193 GLY A O 1
ATOM 1494 N N . VAL A 1 194 ? -8.195 31.969 6.168 1 98.75 194 VAL A N 1
ATOM 1495 C CA . VAL A 1 194 ? -7.406 30.75 6.117 1 98.75 194 VAL A CA 1
ATOM 1496 C C . VAL A 1 194 ? -7.445 30.156 4.707 1 98.75 194 VAL A C 1
ATOM 1498 O O . VAL A 1 194 ? -8.523 29.922 4.156 1 98.75 194 VAL A O 1
ATOM 1501 N N . LEU A 1 195 ? -6.281 30.031 4.07 1 98.94 195 LEU A N 1
ATOM 1502 C CA . LEU A 1 195 ? -6.133 29.297 2.811 1 98.94 195 LEU A CA 1
ATOM 1503 C C . LEU A 1 195 ? -5.848 27.828 3.064 1 98.94 195 LEU A C 1
ATOM 1505 O O . LEU A 1 195 ? -4.855 27.484 3.709 1 98.94 195 LEU A O 1
ATOM 1509 N N . PHE A 1 196 ? -6.781 27 2.643 1 98.94 196 PHE A N 1
ATOM 1510 C CA . PHE A 1 196 ? -6.617 25.547 2.785 1 98.94 196 PHE A CA 1
ATOM 1511 C C . PHE A 1 196 ? -6.242 24.922 1.452 1 98.94 196 PHE A C 1
ATOM 1513 O O . PHE A 1 196 ? -6.953 25.078 0.459 1 98.94 196 PHE A O 1
ATOM 1520 N N . ILE A 1 197 ? -5.102 24.266 1.363 1 98.94 197 ILE A N 1
ATOM 1521 C CA . ILE A 1 197 ? -4.66 23.5 0.197 1 98.94 197 ILE A CA 1
ATOM 1522 C C . ILE A 1 197 ? -4.465 22.031 0.574 1 98.94 197 ILE A C 1
ATOM 1524 O O . ILE A 1 197 ? -3.795 21.719 1.561 1 98.94 197 ILE A O 1
ATOM 1528 N N . SER A 1 198 ? -5.074 21.172 -0.139 1 98.88 198 SER A N 1
ATOM 1529 C CA . SER A 1 198 ? -4.949 19.75 0.137 1 98.88 198 SER A CA 1
ATOM 1530 C C . SER A 1 198 ? -4.504 18.984 -1.104 1 98.88 198 SER A C 1
ATOM 1532 O O . SER A 1 198 ? -5.141 19.062 -2.156 1 98.88 198 SER A O 1
ATOM 1534 N N . LEU A 1 199 ? -3.332 18.406 -1.083 1 98.88 199 LEU A N 1
ATOM 1535 C CA . LEU A 1 199 ? -2.924 17.391 -2.049 1 98.88 199 LEU A CA 1
ATOM 1536 C C . LEU A 1 199 ? -3.285 15.992 -1.559 1 98.88 199 LEU A C 1
ATOM 1538 O O . LEU A 1 199 ? -2.967 15.625 -0.425 1 98.88 199 LEU A O 1
ATOM 1542 N N . HIS A 1 200 ? -4.047 15.234 -2.32 1 98.75 200 HIS A N 1
ATOM 1543 C CA . HIS A 1 200 ? -4.512 13.93 -1.869 1 98.75 200 HIS A CA 1
ATOM 1544 C C . HIS A 1 200 ? -4.793 13.008 -3.051 1 98.75 200 HIS A C 1
ATOM 1546 O O . HIS A 1 200 ? -4.793 13.445 -4.203 1 98.75 200 HIS A O 1
ATOM 1552 N N . GLN A 1 201 ? -4.863 11.68 -2.791 1 98.31 201 GLN A N 1
ATOM 1553 C CA . GLN A 1 201 ? -5.266 10.734 -3.824 1 98.31 201 GLN A CA 1
ATOM 1554 C C . GLN A 1 201 ? -6.742 10.883 -4.168 1 98.31 201 GLN A C 1
ATOM 1556 O O . GLN A 1 201 ? -7.59 10.938 -3.275 1 98.31 201 GLN A O 1
ATOM 1561 N N . GLU A 1 202 ? -7.051 10.961 -5.398 1 96.5 202 GLU A N 1
ATOM 1562 C CA . GLU A 1 202 ? -8.43 11.148 -5.844 1 96.5 202 GLU A CA 1
ATOM 1563 C C . GLU A 1 202 ? -9.344 10.07 -5.285 1 96.5 202 GLU A C 1
ATOM 1565 O O . GLU A 1 202 ? -9.031 8.875 -5.359 1 96.5 202 GLU A O 1
ATOM 1570 N N . MET A 1 203 ? -10.43 10.477 -4.652 1 94.69 203 MET A N 1
ATOM 1571 C CA . MET A 1 203 ? -11.586 9.672 -4.258 1 94.69 203 MET A CA 1
ATOM 1572 C C . MET A 1 203 ? -11.188 8.625 -3.223 1 94.69 203 MET A C 1
ATOM 1574 O O . MET A 1 203 ? -11.875 7.621 -3.053 1 94.69 203 MET A O 1
ATOM 1578 N N . ASN A 1 204 ? -10.102 8.75 -2.584 1 95.56 204 ASN A N 1
ATOM 1579 C CA . ASN A 1 204 ? -9.625 7.781 -1.6 1 95.56 204 ASN A CA 1
ATOM 1580 C C . ASN A 1 204 ? -10.445 7.84 -0.315 1 95.56 204 ASN A C 1
ATOM 1582 O O . ASN A 1 204 ? -11.242 6.941 -0.039 1 95.56 204 ASN A O 1
ATOM 1586 N N . PHE A 1 205 ? -10.312 8.891 0.509 1 95.81 205 PHE A N 1
ATOM 1587 C CA . PHE A 1 205 ? -11.109 9.094 1.716 1 95.81 205 PHE A CA 1
ATOM 1588 C C . PHE A 1 205 ? -11.141 10.562 2.105 1 95.81 205 PHE A C 1
ATOM 1590 O O . PHE A 1 205 ? -10.109 11.234 2.107 1 95.81 205 PHE A O 1
ATOM 1597 N N . PRO A 1 206 ? -12.328 11.023 2.492 1 95.19 206 PRO A N 1
ATOM 1598 C CA . PRO A 1 206 ? -13.648 10.422 2.307 1 95.19 206 PRO A CA 1
ATOM 1599 C C . PRO A 1 206 ? -14.117 10.469 0.856 1 95.19 206 PRO A C 1
ATOM 1601 O O . PRO A 1 206 ? -13.711 11.359 0.102 1 95.19 206 PRO A O 1
ATOM 1604 N N . PRO A 1 207 ? -15.055 9.5 0.584 1 90.69 207 PRO A N 1
ATOM 1605 C CA . PRO A 1 207 ? -15.516 9.469 -0.804 1 90.69 207 PRO A CA 1
ATOM 1606 C C . PRO A 1 207 ? -16.297 10.719 -1.19 1 90.69 207 PRO A C 1
ATOM 1608 O O . PRO A 1 207 ? -17.078 11.234 -0.385 1 90.69 207 PRO A O 1
ATOM 1611 N N . GLU A 1 208 ? -15.984 11.297 -2.381 1 88.69 208 GLU A N 1
ATOM 1612 C CA . GLU A 1 208 ? -16.719 12.383 -3.029 1 88.69 208 GLU A CA 1
ATOM 1613 C C . GLU A 1 208 ? -16.391 13.727 -2.396 1 88.69 208 GLU A C 1
ATOM 1615 O O . GLU A 1 208 ? -17.141 14.695 -2.57 1 88.69 208 GLU A O 1
ATOM 1620 N N . ARG A 1 209 ? -15.414 13.766 -1.478 1 95.25 209 ARG A N 1
ATOM 1621 C CA . ARG A 1 209 ? -14.859 15.008 -0.949 1 95.25 209 ARG A CA 1
ATOM 1622 C C . ARG A 1 209 ? -13.516 15.328 -1.592 1 95.25 209 ARG A C 1
ATOM 1624 O O . ARG A 1 209 ? -12.875 14.445 -2.18 1 95.25 209 ARG A O 1
ATOM 1631 N N . GLY A 1 210 ? -13.109 16.562 -1.548 1 97.56 210 GLY A N 1
ATOM 1632 C CA . GLY A 1 210 ? -11.789 16.953 -2.018 1 97.56 210 GLY A CA 1
ATOM 1633 C C . GLY A 1 210 ? -11.703 17.078 -3.525 1 97.56 210 GLY A C 1
ATOM 1634 O O . GLY A 1 210 ? -10.617 17 -4.102 1 97.56 210 GLY A O 1
ATOM 1635 N N . LEU A 1 211 ? -12.93 17.266 -4.207 1 97.88 211 LEU A N 1
ATOM 1636 C CA . LEU A 1 211 ? -12.906 17.5 -5.645 1 97.88 211 LEU A CA 1
ATOM 1637 C C . LEU A 1 211 ? -12.305 18.859 -5.969 1 97.88 211 LEU A C 1
ATOM 1639 O O . LEU A 1 211 ? -12.398 19.797 -5.168 1 97.88 211 LEU A O 1
ATOM 1643 N N . ALA A 1 212 ? -11.695 18.938 -7.137 1 98.44 212 ALA A N 1
ATOM 1644 C CA . ALA A 1 212 ? -11.055 20.188 -7.551 1 98.44 212 ALA A CA 1
ATOM 1645 C C . ALA A 1 212 ? -12.07 21.328 -7.582 1 98.44 212 ALA A C 1
ATOM 1647 O O . ALA A 1 212 ? -11.711 22.484 -7.348 1 98.44 212 ALA A O 1
ATOM 1648 N N . GLU A 1 213 ? -13.328 21 -7.762 1 98.12 213 GLU A N 1
ATOM 1649 C CA . GLU A 1 213 ? -14.398 21.984 -7.898 1 98.12 213 GLU A CA 1
ATOM 1650 C C . GLU A 1 213 ? -14.836 22.516 -6.539 1 98.12 213 GLU A C 1
ATOM 1652 O O . GLU A 1 213 ? -15.539 23.531 -6.453 1 98.12 213 GLU A O 1
ATOM 1657 N N . HIS A 1 214 ? -14.461 21.844 -5.445 1 98.62 214 HIS A N 1
ATOM 1658 C CA . HIS A 1 214 ? -14.75 22.344 -4.105 1 98.62 214 HIS A CA 1
ATOM 1659 C C . HIS A 1 214 ? -13.812 23.484 -3.723 1 98.62 214 HIS A C 1
ATOM 1661 O O . HIS A 1 214 ? -12.773 23.25 -3.102 1 98.62 214 HIS A O 1
ATOM 1667 N N . VAL A 1 215 ? -14.234 24.688 -3.992 1 98.69 215 VAL A N 1
ATOM 1668 C CA . VAL A 1 215 ? -13.32 25.828 -3.926 1 98.69 215 VAL A CA 1
ATOM 1669 C C . VAL A 1 215 ? -13.719 26.75 -2.777 1 98.69 215 VAL A C 1
ATOM 1671 O O . VAL A 1 215 ? -13.164 27.844 -2.627 1 98.69 215 VAL A O 1
ATOM 1674 N N . GLY A 1 216 ? -14.648 26.375 -1.896 1 98.5 216 GLY A N 1
ATOM 1675 C CA . GLY A 1 216 ? -15.188 27.219 -0.848 1 98.5 216 GLY A CA 1
ATOM 1676 C C . GLY A 1 216 ? -16.469 27.922 -1.254 1 98.5 216 GLY A C 1
ATOM 1677 O O . GLY A 1 216 ? -16.984 27.703 -2.354 1 98.5 216 GLY A O 1
ATOM 1678 N N . GLU A 1 217 ? -17.047 28.641 -0.358 1 98.44 217 GLU A N 1
ATOM 1679 C CA . GLU A 1 217 ? -18.281 29.391 -0.599 1 98.44 217 GLU A CA 1
ATOM 1680 C C . GLU A 1 217 ? -18.219 30.766 0.046 1 98.44 217 GLU A C 1
ATOM 1682 O O . GLU A 1 217 ? -17.469 30.984 0.995 1 98.44 217 GLU A O 1
ATOM 1687 N N . GLY A 1 218 ? -19.016 31.688 -0.496 1 98.12 218 GLY A N 1
ATOM 1688 C CA . GLY A 1 218 ? -19.031 33.031 0.069 1 98.12 218 GLY A CA 1
ATOM 1689 C C . GLY A 1 218 ? -17.656 33.688 0.112 1 98.12 218 GLY A C 1
ATOM 1690 O O . GLY A 1 218 ? -16.953 33.719 -0.899 1 98.12 218 GLY A O 1
ATOM 1691 N N . GLU A 1 219 ? -17.297 34.156 1.259 1 98.06 219 GLU A N 1
ATOM 1692 C CA . GLU A 1 219 ? -16 34.812 1.425 1 98.06 219 GLU A CA 1
ATOM 1693 C C . GLU A 1 219 ? -14.859 33.812 1.259 1 98.06 219 GLU A C 1
ATOM 1695 O O . GLU A 1 219 ? -13.719 34.188 1.012 1 98.06 219 GLU A O 1
ATOM 1700 N N . GLY A 1 220 ? -15.203 32.562 1.377 1 98.31 220 GLY A N 1
ATOM 1701 C CA . GLY A 1 220 ? -14.18 31.531 1.317 1 98.31 220 GLY A CA 1
ATOM 1702 C C . GLY A 1 220 ? -13.953 31 -0.083 1 98.31 220 GLY A C 1
ATOM 1703 O O . GLY A 1 220 ? -13.078 30.156 -0.297 1 98.31 220 GLY A O 1
ATOM 1704 N N . GLU A 1 221 ? -14.766 31.484 -1.08 1 98.44 221 GLU A N 1
ATOM 1705 C CA . GLU A 1 221 ? -14.594 31.031 -2.457 1 98.44 221 GLU A CA 1
ATOM 1706 C C . GLU A 1 221 ? -13.188 31.344 -2.967 1 98.44 221 GLU A C 1
ATOM 1708 O O . GLU A 1 221 ? -12.711 32.469 -2.852 1 98.44 221 GLU A O 1
ATOM 1713 N N . GLY A 1 222 ? -12.477 30.328 -3.416 1 98.38 222 GLY A N 1
ATOM 1714 C CA . GLY A 1 222 ? -11.117 30.484 -3.908 1 98.38 222 GLY A CA 1
ATOM 1715 C C . GLY A 1 222 ? -10.062 30.234 -2.844 1 98.38 222 GLY A C 1
ATOM 1716 O O . GLY A 1 222 ? -8.867 30.203 -3.145 1 98.38 222 GLY A O 1
ATOM 1717 N N . PHE A 1 223 ? -10.523 30.031 -1.568 1 98.81 223 PHE A N 1
ATOM 1718 C CA . PHE A 1 223 ? -9.578 29.875 -0.47 1 98.81 223 PHE A CA 1
ATOM 1719 C C . PHE A 1 223 ? -9.516 28.422 -0.013 1 98.81 223 PHE A C 1
ATOM 1721 O O . PHE A 1 223 ? -8.945 28.125 1.04 1 98.81 223 PHE A O 1
ATOM 1728 N N . ASN A 1 224 ? -10.156 27.547 -0.731 1 98.69 224 ASN A N 1
ATOM 1729 C CA . ASN A 1 224 ? -10.031 26.094 -0.634 1 98.69 224 ASN A CA 1
ATOM 1730 C C . ASN A 1 224 ? -9.531 25.484 -1.942 1 98.69 224 ASN A C 1
ATOM 1732 O O . ASN A 1 224 ? -10.234 25.531 -2.955 1 98.69 224 ASN A O 1
ATOM 1736 N N . VAL A 1 225 ? -8.344 24.969 -1.927 1 98.88 225 VAL A N 1
ATOM 1737 C CA . VAL A 1 225 ? -7.676 24.453 -3.117 1 98.88 225 VAL A CA 1
ATOM 1738 C C . VAL A 1 225 ? -7.434 22.953 -2.971 1 98.88 225 VAL A C 1
ATOM 1740 O O . VAL A 1 225 ? -6.477 22.531 -2.32 1 98.88 225 VAL A O 1
ATOM 1743 N N . ASN A 1 226 ? -8.328 22.219 -3.564 1 98.88 226 ASN A N 1
ATOM 1744 C CA . ASN A 1 226 ? -8.172 20.766 -3.59 1 98.88 226 ASN A CA 1
ATOM 1745 C C . ASN A 1 226 ? -7.422 20.312 -4.836 1 98.88 226 ASN A C 1
ATOM 1747 O O . ASN A 1 226 ? -7.758 20.703 -5.953 1 98.88 226 ASN A O 1
ATOM 1751 N N . ILE A 1 227 ? -6.379 19.516 -4.664 1 98.88 227 ILE A N 1
ATOM 1752 C CA . ILE A 1 227 ? -5.57 18.969 -5.746 1 98.88 227 ILE A CA 1
ATOM 1753 C C . ILE A 1 227 ? -5.613 17.438 -5.711 1 98.88 227 ILE A C 1
ATOM 1755 O O . ILE A 1 227 ? -4.66 16.797 -5.258 1 98.88 227 ILE A O 1
ATOM 1759 N N . PRO A 1 228 ? -6.738 16.844 -6.172 1 98.62 228 PRO A N 1
ATOM 1760 C CA . PRO A 1 228 ? -6.773 15.383 -6.281 1 98.62 228 PRO A CA 1
ATOM 1761 C C . PRO A 1 228 ? -5.77 14.852 -7.301 1 98.62 228 PRO A C 1
ATOM 1763 O O . PRO A 1 228 ? -5.652 15.391 -8.406 1 98.62 228 PRO A O 1
ATOM 1766 N N . LEU A 1 229 ? -4.984 13.883 -6.934 1 98.62 229 LEU A N 1
ATOM 1767 C CA . LEU A 1 229 ? -3.988 13.25 -7.789 1 98.62 229 LEU A CA 1
ATOM 1768 C C . LEU A 1 229 ? -4.332 11.781 -8.031 1 98.62 229 LEU A C 1
ATOM 1770 O O . LEU A 1 229 ? -4.855 11.109 -7.137 1 98.62 229 LEU A O 1
ATOM 1774 N N . PRO A 1 230 ? -4.09 11.266 -9.219 1 97.75 230 PRO A N 1
ATOM 1775 C CA . PRO A 1 230 ? -4.371 9.852 -9.469 1 97.75 230 PRO A CA 1
ATOM 1776 C C . PRO A 1 230 ? -3.43 8.922 -8.719 1 97.75 230 PRO A C 1
ATOM 1778 O O . PRO A 1 230 ? -2.287 9.289 -8.438 1 97.75 230 PRO A O 1
ATOM 1781 N N . ALA A 1 231 ? -3.934 7.695 -8.414 1 97.44 231 ALA A N 1
ATOM 1782 C CA . ALA A 1 231 ? -3.098 6.66 -7.816 1 97.44 231 ALA A CA 1
ATOM 1783 C C . ALA A 1 231 ? -1.825 6.441 -8.633 1 97.44 231 ALA A C 1
ATOM 1785 O O . ALA A 1 231 ? -1.838 6.562 -9.859 1 97.44 231 ALA A O 1
ATOM 1786 N N . GLY A 1 232 ? -0.704 6.133 -7.938 1 97.44 232 GLY A N 1
ATOM 1787 C CA . GLY A 1 232 ? 0.575 5.902 -8.594 1 97.44 232 GLY A CA 1
ATOM 1788 C C . GLY A 1 232 ? 1.419 7.156 -8.711 1 97.44 232 GLY A C 1
ATOM 1789 O O . GLY A 1 232 ? 2.539 7.113 -9.227 1 97.44 232 GLY A O 1
ATOM 1790 N N . THR A 1 233 ? 0.936 8.32 -8.219 1 98.5 233 THR A N 1
ATOM 1791 C CA . THR A 1 233 ? 1.699 9.562 -8.273 1 98.5 233 THR A CA 1
ATOM 1792 C C . THR A 1 233 ? 2.873 9.516 -7.297 1 98.5 233 THR A C 1
ATOM 1794 O O . THR A 1 233 ? 2.711 9.125 -6.141 1 98.5 233 THR A O 1
ATOM 1797 N N . GLY A 1 234 ? 4.055 9.852 -7.781 1 98.06 234 GLY A N 1
ATOM 1798 C CA . GLY A 1 234 ? 5.258 9.867 -6.965 1 98.06 234 GLY A CA 1
ATOM 1799 C C . GLY A 1 234 ? 5.785 11.266 -6.703 1 98.06 234 GLY A C 1
ATOM 1800 O O . GLY A 1 234 ? 5.02 12.227 -6.68 1 98.06 234 GLY A O 1
ATOM 1801 N N . ASN A 1 235 ? 7.102 11.352 -6.43 1 98.56 235 ASN A N 1
ATOM 1802 C CA . ASN A 1 235 ? 7.746 12.609 -6.066 1 98.56 235 ASN A CA 1
ATOM 1803 C C . ASN A 1 235 ? 7.508 13.688 -7.121 1 98.56 235 ASN A C 1
ATOM 1805 O O . ASN A 1 235 ? 7.117 14.812 -6.789 1 98.56 235 ASN A O 1
ATOM 1809 N N . ALA A 1 236 ? 7.676 13.312 -8.375 1 98.62 236 ALA A N 1
ATOM 1810 C CA . ALA A 1 236 ? 7.625 14.305 -9.453 1 98.62 236 ALA A CA 1
ATOM 1811 C C . ALA A 1 236 ? 6.215 14.859 -9.617 1 98.62 236 ALA A C 1
ATOM 1813 O O . ALA A 1 236 ? 6.043 16.047 -9.898 1 98.62 236 ALA A O 1
ATOM 1814 N N . GLY A 1 237 ? 5.254 13.961 -9.523 1 98.69 237 GLY A N 1
ATOM 1815 C CA . GLY A 1 237 ? 3.877 14.414 -9.648 1 98.69 237 GLY A CA 1
ATOM 1816 C C . GLY A 1 237 ? 3.463 15.375 -8.547 1 98.69 237 GLY A C 1
ATOM 1817 O O . GLY A 1 237 ? 2.822 16.391 -8.812 1 98.69 237 GLY A O 1
ATOM 1818 N N . TYR A 1 238 ? 3.803 15.125 -7.289 1 98.81 238 TYR A N 1
ATOM 1819 C CA . TYR A 1 238 ? 3.527 16.031 -6.18 1 98.81 238 TYR A CA 1
ATOM 1820 C C . TYR A 1 238 ? 4.242 17.359 -6.371 1 98.81 238 TYR A C 1
ATOM 1822 O O . TYR A 1 238 ? 3.654 18.422 -6.164 1 98.81 238 TYR A O 1
ATOM 1830 N N . MET A 1 239 ? 5.508 17.25 -6.773 1 98.75 239 MET A N 1
ATOM 1831 C CA . MET A 1 239 ? 6.285 18.469 -6.938 1 98.75 239 MET A CA 1
ATOM 1832 C C . MET A 1 239 ? 5.703 19.344 -8.047 1 98.75 239 MET A C 1
ATOM 1834 O O . MET A 1 239 ? 5.734 20.578 -7.957 1 98.75 239 MET A O 1
ATOM 1838 N N . TYR A 1 240 ? 5.188 18.703 -9.078 1 98.75 240 TYR A N 1
ATOM 1839 C CA . TYR A 1 240 ? 4.52 19.453 -10.125 1 98.75 240 TYR A CA 1
ATOM 1840 C C . TYR A 1 240 ? 3.34 20.25 -9.57 1 98.75 240 TYR A C 1
ATOM 1842 O O . TYR A 1 240 ? 3.131 21.406 -9.93 1 98.75 240 TYR A O 1
ATOM 1850 N N . ALA A 1 241 ? 2.598 19.672 -8.68 1 98.88 241 ALA A N 1
ATOM 1851 C CA . ALA A 1 241 ? 1.471 20.344 -8.039 1 98.88 241 ALA A CA 1
ATOM 1852 C C . ALA A 1 241 ? 1.947 21.484 -7.164 1 98.88 241 ALA A C 1
ATOM 1854 O O . ALA A 1 241 ? 1.341 22.562 -7.156 1 98.88 241 ALA A O 1
ATOM 1855 N N . PHE A 1 242 ? 3.025 21.281 -6.387 1 98.69 242 PHE A N 1
ATOM 1856 C CA . PHE A 1 242 ? 3.6 22.312 -5.531 1 98.69 242 PHE A CA 1
ATOM 1857 C C . PHE A 1 242 ? 4.016 23.531 -6.352 1 98.69 242 PHE A C 1
ATOM 1859 O O . PHE A 1 242 ? 3.678 24.672 -6.004 1 98.69 242 PHE A O 1
ATOM 1866 N N . GLU A 1 243 ? 4.68 23.266 -7.43 1 98.06 243 GLU A N 1
ATOM 1867 C CA . GLU A 1 243 ? 5.262 24.344 -8.234 1 98.06 243 GLU A CA 1
ATOM 1868 C C . GLU A 1 243 ? 4.195 25.062 -9.047 1 98.06 243 GLU A C 1
ATOM 1870 O O . GLU A 1 243 ? 4.246 26.281 -9.203 1 98.06 243 GLU A O 1
ATOM 1875 N N . THR A 1 244 ? 3.229 24.297 -9.555 1 97.88 244 THR A N 1
ATOM 1876 C CA . THR A 1 244 ? 2.299 24.812 -10.547 1 97.88 244 THR A CA 1
ATOM 1877 C C . THR A 1 244 ? 1.081 25.438 -9.883 1 97.88 244 THR A C 1
ATOM 1879 O O . THR A 1 244 ? 0.514 26.406 -10.398 1 97.88 244 THR A O 1
ATOM 1882 N N . VAL A 1 245 ? 0.7 24.906 -8.711 1 98.69 245 VAL A N 1
ATOM 1883 C CA . VAL A 1 245 ? -0.546 25.359 -8.102 1 98.69 245 VAL A CA 1
ATOM 1884 C C . VAL A 1 245 ? -0.253 26 -6.754 1 98.69 245 VAL A C 1
ATOM 1886 O O . VAL A 1 245 ? -0.629 27.156 -6.516 1 98.69 245 VAL A O 1
ATOM 1889 N N . VAL A 1 246 ? 0.488 25.375 -5.895 1 98.75 246 VAL A N 1
ATOM 1890 C CA . VAL A 1 246 ? 0.677 25.812 -4.516 1 98.75 246 VAL A CA 1
ATOM 1891 C C . VAL A 1 246 ? 1.45 27.125 -4.492 1 98.75 246 VAL A C 1
ATOM 1893 O O . VAL A 1 246 ? 1.006 28.109 -3.889 1 98.75 246 VAL A O 1
ATOM 1896 N N . LYS A 1 247 ? 2.566 27.203 -5.145 1 98.44 247 LYS A N 1
ATOM 1897 C CA . LYS A 1 247 ? 3.484 28.344 -5.043 1 98.44 247 LYS A CA 1
ATOM 1898 C C . LYS A 1 247 ? 2.816 29.625 -5.5 1 98.44 247 LYS A C 1
ATOM 1900 O O . LYS A 1 247 ? 2.83 30.625 -4.777 1 98.44 247 LYS A O 1
ATOM 1905 N N . PRO A 1 248 ? 2.24 29.641 -6.746 1 98.19 248 PRO A N 1
ATOM 1906 C CA . PRO A 1 248 ? 1.655 30.906 -7.18 1 98.19 248 PRO A CA 1
ATOM 1907 C C . PRO A 1 248 ? 0.564 31.406 -6.234 1 98.19 248 PRO A C 1
ATOM 1909 O O . PRO A 1 248 ? 0.462 32.625 -5.984 1 98.19 248 PRO A O 1
ATOM 1912 N N . ILE A 1 249 ? -0.219 30.516 -5.656 1 98.75 249 ILE A N 1
ATOM 1913 C CA . ILE A 1 249 ? -1.317 30.906 -4.777 1 98.75 249 ILE A CA 1
ATOM 1914 C C . ILE A 1 249 ? -0.76 31.422 -3.455 1 98.75 249 ILE A C 1
ATOM 1916 O O . ILE A 1 249 ? -1.192 32.469 -2.957 1 98.75 249 ILE A O 1
ATOM 1920 N N . VAL A 1 250 ? 0.203 30.734 -2.916 1 98.75 250 VAL A N 1
ATOM 1921 C CA . VAL A 1 250 ? 0.778 31.094 -1.625 1 98.75 250 VAL A CA 1
ATOM 1922 C C . VAL A 1 250 ? 1.516 32.438 -1.746 1 98.75 250 VAL A C 1
ATOM 1924 O O . VAL A 1 250 ? 1.46 33.25 -0.838 1 98.75 250 VAL A O 1
ATOM 1927 N N . ASP A 1 251 ? 2.205 32.656 -2.881 1 98.38 251 ASP A N 1
ATOM 1928 C CA . ASP A 1 251 ? 2.918 33.906 -3.115 1 98.38 251 ASP A CA 1
ATOM 1929 C C . ASP A 1 251 ? 1.957 35.094 -3.129 1 98.38 251 ASP A C 1
ATOM 1931 O O . ASP A 1 251 ? 2.334 36.219 -2.762 1 98.38 251 ASP A O 1
ATOM 1935 N N . GLN A 1 252 ? 0.759 34.875 -3.553 1 98.38 252 GLN A N 1
ATOM 1936 C CA . GLN A 1 252 ? -0.248 35.938 -3.602 1 98.38 252 GLN A CA 1
ATOM 1937 C C . GLN A 1 252 ? -0.958 36.094 -2.26 1 98.38 252 GLN A C 1
ATOM 1939 O O . GLN A 1 252 ? -1.257 37.219 -1.828 1 98.38 252 GLN A O 1
ATOM 1944 N N . PHE A 1 253 ? -1.205 35.031 -1.552 1 98.5 253 PHE A N 1
ATOM 1945 C CA . PHE A 1 253 ? -1.914 35.031 -0.277 1 98.5 253 PHE A CA 1
ATOM 1946 C C . PHE A 1 253 ? -1.047 35.625 0.824 1 98.5 253 PHE A C 1
ATOM 1948 O O . PHE A 1 253 ? -1.554 36.312 1.719 1 98.5 253 PHE A O 1
ATOM 1955 N N . GLN A 1 254 ? 0.286 35.281 0.716 1 98.5 254 GLN A N 1
ATOM 1956 C CA . GLN A 1 254 ? 1.276 35.812 1.65 1 98.5 254 GLN A CA 1
ATOM 1957 C C . GLN A 1 254 ? 0.891 35.5 3.094 1 98.5 254 GLN A C 1
ATOM 1959 O O . GLN A 1 254 ? 0.686 36.406 3.898 1 98.5 254 GLN A O 1
ATOM 1964 N N . PRO A 1 255 ? 0.923 34.219 3.5 1 98.81 255 PRO A N 1
ATOM 1965 C CA . PRO A 1 255 ? 0.506 33.844 4.848 1 98.81 255 PRO A CA 1
ATOM 1966 C C . PRO A 1 255 ? 1.409 34.406 5.934 1 98.81 255 PRO A C 1
ATOM 1968 O O . PRO A 1 255 ? 2.584 34.688 5.684 1 98.81 255 PRO A O 1
ATOM 1971 N N . GLU A 1 256 ? 0.859 34.531 7.133 1 98.81 256 GLU A N 1
ATOM 1972 C CA . GLU A 1 256 ? 1.588 35 8.312 1 98.81 256 GLU A CA 1
ATOM 1973 C C . GLU A 1 256 ? 2.041 33.812 9.164 1 98.81 256 GLU A C 1
ATOM 1975 O O . GLU A 1 256 ? 2.889 33.969 10.047 1 98.81 256 GLU A O 1
ATOM 1980 N N . LEU A 1 257 ? 1.485 32.688 8.906 1 98.88 257 LEU A N 1
ATOM 1981 C CA . LEU A 1 257 ? 1.782 31.406 9.539 1 98.88 257 LEU A CA 1
ATOM 1982 C C . LEU A 1 257 ? 1.429 30.234 8.617 1 98.88 257 LEU A C 1
ATOM 1984 O O . LEU A 1 257 ? 0.393 30.266 7.949 1 98.88 257 LEU A O 1
ATOM 1988 N N . ILE A 1 258 ? 2.312 29.25 8.539 1 98.94 258 ILE A N 1
ATOM 1989 C CA . ILE A 1 258 ? 2.037 28.031 7.77 1 98.94 258 ILE A CA 1
ATOM 1990 C C . ILE A 1 258 ? 1.864 26.844 8.711 1 98.94 258 ILE A C 1
ATOM 1992 O O . ILE A 1 258 ? 2.732 26.578 9.547 1 98.94 258 ILE A O 1
ATOM 1996 N N . LEU A 1 259 ? 0.717 26.234 8.664 1 98.94 259 LEU A N 1
ATOM 1997 C CA . LEU A 1 259 ? 0.433 24.969 9.336 1 98.94 259 LEU A CA 1
ATOM 1998 C C . LEU A 1 259 ? 0.373 23.828 8.336 1 98.94 259 LEU A C 1
ATOM 2000 O O . LEU A 1 259 ? -0.306 23.922 7.312 1 98.94 259 LEU A O 1
ATOM 2004 N N . LEU A 1 260 ? 1.146 22.781 8.602 1 98.94 260 LEU A N 1
ATOM 2005 C CA . LEU A 1 260 ? 1.173 21.609 7.738 1 98.94 260 LEU A CA 1
ATOM 2006 C C . LEU A 1 260 ? 0.452 20.438 8.398 1 98.94 260 LEU A C 1
ATOM 2008 O O . LEU A 1 260 ? 0.744 20.078 9.547 1 98.94 260 LEU A O 1
ATOM 2012 N N . SER A 1 261 ? -0.632 19.938 7.77 1 98.88 261 SER A N 1
ATOM 2013 C CA . SER A 1 261 ? -1.062 18.578 8.062 1 98.88 261 SER A CA 1
ATOM 2014 C C . SER A 1 261 ? -0.17 17.562 7.367 1 98.88 261 SER A C 1
ATOM 2016 O O . SER A 1 261 ? -0.397 17.219 6.203 1 98.88 261 SER A O 1
ATOM 2018 N N . ALA A 1 262 ? 0.731 17.047 8.133 1 98.75 262 ALA A N 1
ATOM 2019 C CA . ALA A 1 262 ? 1.798 16.219 7.586 1 98.75 262 ALA A CA 1
ATOM 2020 C C . ALA A 1 262 ? 1.483 14.734 7.77 1 98.75 262 ALA A C 1
ATOM 2022 O O . ALA A 1 262 ? 1.949 14.109 8.727 1 98.75 262 ALA A O 1
ATOM 2023 N N . GLY A 1 263 ? 0.756 14.203 6.836 1 98.56 263 GLY A N 1
ATOM 2024 C CA . GLY A 1 263 ? 0.599 12.758 6.77 1 98.56 263 GLY A CA 1
ATOM 2025 C C . GLY A 1 263 ? 1.628 12.094 5.879 1 98.56 263 GLY A C 1
ATOM 2026 O O . GLY A 1 263 ? 1.922 12.578 4.785 1 98.56 263 GLY A O 1
ATOM 2027 N N . GLN A 1 264 ? 2.219 10.953 6.316 1 98.62 264 GLN A N 1
ATOM 2028 C CA . GLN A 1 264 ? 3.236 10.258 5.535 1 98.62 264 GLN A CA 1
ATOM 2029 C C . GLN A 1 264 ? 2.625 9.117 4.727 1 98.62 264 GLN A C 1
ATOM 2031 O O . GLN A 1 264 ? 3.348 8.32 4.133 1 98.62 264 GLN A O 1
ATOM 2036 N N . ASP A 1 265 ? 1.292 9.094 4.652 1 98.56 265 ASP A N 1
ATOM 2037 C CA . ASP A 1 265 ? 0.579 7.996 4.004 1 98.56 265 ASP A CA 1
ATOM 2038 C C . ASP A 1 265 ? 0.645 8.125 2.484 1 98.56 265 ASP A C 1
ATOM 2040 O O . ASP A 1 265 ? 0.327 7.176 1.762 1 98.56 265 ASP A O 1
ATOM 2044 N N . PRO A 1 266 ? 1.144 9.266 1.867 1 98.56 266 PRO A N 1
ATOM 2045 C CA . PRO A 1 266 ? 1.468 9.211 0.44 1 98.56 266 PRO A CA 1
ATOM 2046 C C . PRO A 1 266 ? 2.674 8.32 0.144 1 98.56 266 PRO A C 1
ATOM 2048 O O . PRO A 1 266 ? 2.986 8.062 -1.022 1 98.56 266 PRO A O 1
ATOM 2051 N N . SER A 1 267 ? 3.324 7.816 1.127 1 98.06 267 SER A N 1
ATOM 2052 C CA . SER A 1 267 ? 4.527 7.016 0.926 1 98.06 267 SER A CA 1
ATOM 2053 C C . SER A 1 267 ? 4.223 5.734 0.158 1 98.06 267 SER A C 1
ATOM 2055 O O . SER A 1 267 ? 3.086 5.258 0.169 1 98.06 267 SER A O 1
ATOM 2057 N N . MET A 1 268 ? 5.195 5.125 -0.394 1 96.44 268 MET A N 1
ATOM 2058 C CA . MET A 1 268 ? 5.039 4.012 -1.325 1 96.44 268 MET A CA 1
ATOM 2059 C C . MET A 1 268 ? 4.762 2.713 -0.578 1 96.44 268 MET A C 1
ATOM 2061 O O . MET A 1 268 ? 4.531 1.673 -1.196 1 96.44 268 MET A O 1
ATOM 2065 N N . PHE A 1 269 ? 4.707 2.695 0.762 1 97.62 269 PHE A N 1
ATOM 2066 C CA . PHE A 1 269 ? 4.512 1.458 1.507 1 97.62 269 PHE A CA 1
ATOM 2067 C C . PHE A 1 269 ? 3.27 1.545 2.385 1 97.62 269 PHE A C 1
ATOM 2069 O O . PHE A 1 269 ? 3.045 0.685 3.24 1 97.62 269 PHE A O 1
ATOM 2076 N N . ASP A 1 270 ? 2.48 2.619 2.217 1 98.38 270 ASP A N 1
ATOM 2077 C CA . ASP A 1 270 ? 1.308 2.805 3.066 1 98.38 270 ASP A CA 1
ATOM 2078 C C . ASP A 1 270 ? 0.192 1.835 2.68 1 98.38 270 ASP A C 1
ATOM 2080 O O . ASP A 1 270 ? -0.146 1.706 1.501 1 98.38 270 ASP A O 1
ATOM 2084 N N . PRO A 1 271 ? -0.391 1.172 3.588 1 97.56 271 PRO A N 1
ATOM 2085 C CA . PRO A 1 271 ? -1.413 0.17 3.273 1 97.56 271 PRO A CA 1
ATOM 2086 C C . PRO A 1 271 ? -2.76 0.794 2.918 1 97.56 271 PRO A C 1
ATOM 2088 O O . PRO A 1 271 ? -3.654 0.101 2.426 1 97.56 271 PRO A O 1
ATOM 2091 N N . LEU A 1 272 ? -2.939 2.109 3.148 1 97.38 272 LEU A N 1
ATOM 2092 C CA . LEU A 1 272 ? -4.258 2.709 2.979 1 97.38 272 LEU A CA 1
ATOM 2093 C C . LEU A 1 272 ? -4.258 3.703 1.822 1 97.38 272 LEU A C 1
ATOM 2095 O O . LEU A 1 272 ? -5.188 4.504 1.686 1 97.38 272 LEU A O 1
ATOM 2099 N N . ALA A 1 273 ? -3.182 3.723 1.029 1 96.88 273 ALA A N 1
ATOM 2100 C CA . ALA A 1 273 ? -3.086 4.57 -0.155 1 96.88 273 ALA A CA 1
ATOM 2101 C C . ALA A 1 273 ? -2.256 3.9 -1.245 1 96.88 2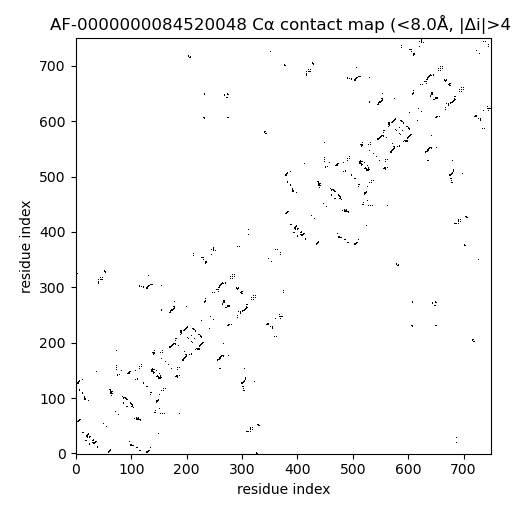73 ALA A C 1
ATOM 2103 O O . ALA A 1 273 ? -1.612 2.877 -1.002 1 96.88 273 ALA A O 1
ATOM 2104 N N . ARG A 1 274 ? -2.287 4.469 -2.398 1 97.81 274 ARG A N 1
ATOM 2105 C CA . ARG A 1 274 ? -1.56 3.885 -3.523 1 97.81 274 ARG A CA 1
ATOM 2106 C C . ARG A 1 274 ? -0.693 4.93 -4.215 1 97.81 274 ARG A C 1
ATOM 2108 O O . ARG A 1 274 ? -0.58 4.938 -5.441 1 97.81 274 ARG A O 1
ATOM 2115 N N . MET A 1 275 ? -0.085 5.816 -3.447 1 98.5 275 MET A N 1
ATOM 2116 C CA . MET A 1 275 ? 0.877 6.781 -3.973 1 98.5 275 MET A CA 1
ATOM 2117 C C . MET A 1 275 ? 2.305 6.266 -3.818 1 98.5 275 MET A C 1
ATOM 2119 O O . MET A 1 275 ? 2.523 5.199 -3.236 1 98.5 275 MET A O 1
ATOM 2123 N N . MET A 1 276 ? 3.318 7.008 -4.379 1 98 276 MET A N 1
ATOM 2124 C CA . MET A 1 276 ? 4.68 6.48 -4.41 1 98 276 MET A CA 1
ATOM 2125 C C . MET A 1 276 ? 5.68 7.523 -3.926 1 98 276 MET A C 1
ATOM 2127 O O . MET A 1 276 ? 6.773 7.648 -4.48 1 98 276 MET A O 1
ATOM 2131 N N . VAL A 1 277 ? 5.316 8.344 -2.963 1 98.62 277 VAL A N 1
ATOM 2132 C CA . VAL A 1 277 ? 6.234 9.352 -2.441 1 98.62 277 VAL A CA 1
ATOM 2133 C C . VAL A 1 277 ? 7.297 8.68 -1.571 1 98.62 277 VAL A C 1
ATOM 2135 O O . VAL A 1 277 ? 6.984 7.797 -0.769 1 98.62 277 VAL A O 1
ATOM 2138 N N . THR A 1 278 ? 8.594 9.031 -1.752 1 98.19 278 THR A N 1
ATOM 2139 C CA . THR A 1 278 ? 9.703 8.5 -0.97 1 98.19 278 THR A CA 1
ATOM 2140 C C . THR A 1 278 ? 10.062 9.438 0.174 1 98.19 278 THR A C 1
ATOM 2142 O O . THR A 1 278 ? 9.562 10.562 0.24 1 98.19 278 THR A O 1
ATOM 2145 N N . ALA A 1 279 ? 10.945 8.969 1.113 1 98.38 279 ALA A N 1
ATOM 2146 C CA . ALA A 1 279 ? 11.453 9.836 2.17 1 98.38 279 ALA A CA 1
ATOM 2147 C C . ALA A 1 279 ? 12.078 11.102 1.585 1 98.38 279 ALA A C 1
ATOM 2149 O O . ALA A 1 279 ? 11.852 12.203 2.086 1 98.38 279 ALA A O 1
ATOM 2150 N N . GLU A 1 280 ? 12.805 10.922 0.514 1 98.06 280 GLU A N 1
ATOM 2151 C CA . GLU A 1 280 ? 13.414 12.078 -0.137 1 98.06 280 GLU A CA 1
ATOM 2152 C C . GLU A 1 280 ? 12.352 13 -0.733 1 98.06 280 GLU A C 1
ATOM 2154 O O . GLU A 1 280 ? 12.539 14.219 -0.784 1 98.06 280 GLU A O 1
ATOM 2159 N N . GLY A 1 281 ? 11.289 12.414 -1.232 1 98.62 281 GLY A N 1
ATOM 2160 C CA . GLY A 1 281 ? 10.18 13.242 -1.671 1 98.62 281 GLY A CA 1
ATOM 2161 C C . GLY A 1 281 ? 9.648 14.156 -0.581 1 98.62 281 GLY A C 1
ATOM 2162 O O . GLY A 1 281 ? 9.484 15.359 -0.796 1 98.62 281 GLY A O 1
ATOM 2163 N N . PHE A 1 282 ? 9.445 13.609 0.635 1 98.81 282 PHE A N 1
ATOM 2164 C CA . PHE A 1 282 ? 8.961 14.398 1.763 1 98.81 282 PHE A CA 1
ATOM 2165 C C . PHE A 1 282 ? 9.969 15.477 2.146 1 98.81 282 PHE A C 1
ATOM 2167 O O . PHE A 1 282 ? 9.586 16.578 2.557 1 98.81 282 PHE A O 1
ATOM 2174 N N . ARG A 1 283 ? 11.258 15.133 2.086 1 98.75 283 ARG A N 1
ATOM 2175 C CA . ARG A 1 283 ? 12.289 16.141 2.311 1 98.75 283 ARG A CA 1
ATOM 2176 C C . ARG A 1 283 ? 12.125 17.312 1.348 1 98.75 283 ARG A C 1
ATOM 2178 O O . ARG A 1 283 ? 12.195 18.469 1.758 1 98.75 283 ARG A O 1
ATOM 2185 N N . THR A 1 284 ? 11.906 16.984 0.061 1 98.75 284 THR A N 1
ATOM 2186 C CA . THR A 1 284 ? 11.789 17.984 -0.983 1 98.75 284 THR A CA 1
ATOM 2187 C C . THR A 1 284 ? 10.547 18.859 -0.76 1 98.75 284 THR A C 1
ATOM 2189 O O . THR A 1 284 ? 10.594 20.078 -0.921 1 98.75 284 THR A O 1
ATOM 2192 N N . PHE A 1 285 ? 9.391 18.219 -0.403 1 98.81 285 PHE A N 1
ATOM 2193 C CA . PHE A 1 285 ? 8.18 18.953 -0.076 1 98.81 285 PHE A CA 1
ATOM 2194 C C . PHE A 1 285 ? 8.438 19.938 1.062 1 98.81 285 PHE A C 1
ATOM 2196 O O . PHE A 1 285 ? 8.008 21.094 1.005 1 98.81 285 PHE A O 1
ATOM 2203 N N . THR A 1 286 ? 9.117 19.422 2.082 1 98.88 286 THR A N 1
ATOM 2204 C CA . THR A 1 286 ? 9.398 20.219 3.268 1 98.88 286 THR A CA 1
ATOM 2205 C C . THR A 1 286 ? 10.289 21.406 2.914 1 98.88 286 THR A C 1
ATOM 2207 O O . THR A 1 286 ? 10.031 22.531 3.357 1 98.88 286 THR A O 1
ATOM 2210 N N . SER A 1 287 ? 11.32 21.141 2.145 1 98.81 287 SER A N 1
ATOM 2211 C CA . SER A 1 287 ? 12.195 22.219 1.692 1 98.81 287 SER A CA 1
ATOM 2212 C C . SER A 1 287 ? 11.406 23.312 0.965 1 98.81 287 SER A C 1
ATOM 2214 O O . SER A 1 287 ? 11.633 24.5 1.188 1 98.81 287 SER A O 1
ATOM 2216 N N . PHE A 1 288 ? 10.547 22.891 0.134 1 98.75 288 PHE A N 1
ATOM 2217 C CA . PHE A 1 288 ? 9.703 23.797 -0.635 1 98.75 288 PHE A CA 1
ATOM 2218 C C . PHE A 1 288 ? 8.875 24.672 0.29 1 98.75 288 PHE A C 1
ATOM 2220 O O . PHE A 1 288 ? 8.828 25.891 0.12 1 98.75 288 PHE A O 1
ATOM 2227 N N . MET A 1 289 ? 8.266 24.094 1.283 1 98.81 289 MET A N 1
ATOM 2228 C CA . MET A 1 289 ? 7.391 24.828 2.201 1 98.81 289 MET A CA 1
ATOM 2229 C C . MET A 1 289 ? 8.195 25.75 3.109 1 98.81 289 MET A C 1
ATOM 2231 O O . MET A 1 289 ? 7.73 26.828 3.475 1 98.81 289 MET A O 1
ATOM 2235 N N . LEU A 1 290 ? 9.375 25.281 3.518 1 98.75 290 LEU A N 1
ATOM 2236 C CA . LEU A 1 290 ? 10.242 26.125 4.336 1 98.75 290 LEU A CA 1
ATOM 2237 C C . LEU A 1 290 ? 10.641 27.391 3.584 1 98.75 290 LEU A C 1
ATOM 2239 O O . LEU A 1 290 ? 10.703 28.484 4.172 1 98.75 290 LEU A O 1
ATOM 2243 N N . LYS A 1 291 ? 10.945 27.266 2.271 1 98.5 291 LYS A N 1
ATOM 2244 C CA . LYS A 1 291 ? 11.273 28.422 1.46 1 98.5 291 LYS A CA 1
ATOM 2245 C C . LYS A 1 291 ? 10.102 29.406 1.408 1 98.5 291 LYS A C 1
ATOM 2247 O O . LYS A 1 291 ? 10.305 30.625 1.481 1 98.5 291 LYS A O 1
ATOM 2252 N N . LEU A 1 292 ? 8.922 28.891 1.301 1 98.62 292 LEU A N 1
ATOM 2253 C CA . LEU A 1 292 ? 7.742 29.734 1.311 1 98.62 292 LEU A CA 1
ATOM 2254 C C . LEU A 1 292 ? 7.566 30.406 2.67 1 98.62 292 LEU A C 1
ATOM 2256 O O . LEU A 1 292 ? 7.184 31.578 2.748 1 98.62 292 LEU A O 1
ATOM 2260 N N . ALA A 1 293 ? 7.801 29.641 3.748 1 98.62 293 ALA A N 1
ATOM 2261 C CA . ALA A 1 293 ? 7.707 30.203 5.098 1 98.62 293 ALA A CA 1
ATOM 2262 C C . ALA A 1 293 ? 8.719 31.328 5.301 1 98.62 293 ALA A C 1
ATOM 2264 O O . ALA A 1 293 ? 8.391 32.375 5.859 1 98.62 293 ALA A O 1
ATOM 2265 N N . ASP A 1 294 ? 9.961 31.109 4.848 1 98.19 294 ASP A N 1
ATOM 2266 C CA . ASP A 1 294 ? 11.016 32.125 4.957 1 98.19 294 ASP A CA 1
ATOM 2267 C C . ASP A 1 294 ? 10.633 33.375 4.211 1 98.19 294 ASP A C 1
ATOM 2269 O O . ASP A 1 294 ? 10.891 34.5 4.691 1 98.19 294 ASP A O 1
ATOM 2273 N N . LYS A 1 295 ? 10.039 33.156 3.1 1 97.75 295 LYS A N 1
ATOM 2274 C CA . LYS A 1 295 ? 9.703 34.281 2.23 1 97.75 295 LYS A CA 1
ATOM 2275 C C . LYS A 1 295 ? 8.539 35.094 2.801 1 97.75 295 LYS A C 1
ATOM 2277 O O . LYS A 1 295 ? 8.531 36.344 2.705 1 97.75 295 LYS A O 1
ATOM 2282 N N . HIS A 1 296 ? 7.582 34.469 3.451 1 98.06 296 HIS A N 1
ATOM 2283 C CA . HIS A 1 296 ? 6.32 35.156 3.664 1 98.06 296 HIS A CA 1
ATOM 2284 C C . HIS A 1 296 ? 6.031 35.344 5.148 1 98.06 296 HIS A C 1
ATOM 2286 O O . HIS A 1 296 ? 5.273 36.219 5.539 1 98.06 296 HIS A O 1
ATOM 2292 N N . CYS A 1 297 ? 6.594 34.469 5.969 1 97.56 297 CYS A N 1
ATOM 2293 C CA . CYS A 1 297 ? 6.113 34.531 7.344 1 97.56 297 CYS A CA 1
ATOM 2294 C C . CYS A 1 297 ? 7.258 34.312 8.328 1 97.56 297 CYS A C 1
ATOM 2296 O O . CYS A 1 297 ? 7.09 33.688 9.359 1 97.56 297 CYS A O 1
ATOM 2298 N N . ASP A 1 298 ? 8.438 34.844 7.973 1 97 298 ASP A N 1
ATOM 2299 C CA . ASP A 1 298 ? 9.617 34.875 8.844 1 97 298 ASP A CA 1
ATOM 2300 C C . ASP A 1 298 ? 9.969 33.438 9.312 1 97 298 ASP A C 1
ATOM 2302 O O . ASP A 1 298 ? 10.336 33.25 10.477 1 97 298 ASP A O 1
ATOM 2306 N N . GLY A 1 299 ? 9.672 32.469 8.492 1 97.5 299 GLY A N 1
ATOM 2307 C CA . GLY A 1 299 ? 10.078 31.094 8.766 1 97.5 299 GLY A CA 1
ATOM 2308 C C . GLY A 1 299 ? 9.102 30.359 9.656 1 97.5 299 GLY A C 1
ATOM 2309 O O . GLY A 1 299 ? 9.305 29.172 9.953 1 97.5 299 GLY A O 1
ATOM 2310 N N . ARG A 1 300 ? 7.941 30.969 10.078 1 98.5 300 ARG A N 1
ATOM 2311 C CA . ARG A 1 300 ? 6.988 30.375 11.008 1 98.5 300 ARG A CA 1
ATOM 2312 C C . ARG A 1 300 ? 6.227 29.219 10.352 1 98.5 300 ARG A C 1
ATOM 2314 O O . ARG A 1 300 ? 5.305 29.453 9.562 1 98.5 300 ARG A O 1
ATOM 2321 N N . LEU A 1 301 ? 6.609 27.984 10.703 1 98.88 301 LEU A N 1
ATOM 2322 C CA . LEU A 1 301 ? 6.004 26.766 10.156 1 98.88 301 LEU A CA 1
ATOM 2323 C C . LEU A 1 301 ? 5.82 25.719 11.25 1 98.88 301 LEU A C 1
ATOM 2325 O O . LEU A 1 301 ? 6.75 25.422 12 1 98.88 301 LEU A O 1
ATOM 2329 N N . VAL A 1 302 ? 4.625 25.234 11.406 1 98.94 302 VAL A N 1
ATOM 2330 C CA . VAL A 1 302 ? 4.301 24.141 12.32 1 98.94 302 VAL A CA 1
ATOM 2331 C C . VAL A 1 302 ? 3.76 22.938 11.531 1 98.94 302 VAL A C 1
ATOM 2333 O O . VAL A 1 302 ? 2.791 23.078 10.781 1 98.94 302 VAL A O 1
ATOM 2336 N N . ALA A 1 303 ? 4.43 21.812 11.641 1 98.94 303 ALA A N 1
ATOM 2337 C CA . ALA A 1 303 ? 3.939 20.562 11.055 1 98.94 303 ALA A CA 1
ATOM 2338 C C . ALA A 1 303 ? 3.318 19.672 12.117 1 98.94 303 ALA A C 1
ATOM 2340 O O . ALA A 1 303 ? 3.941 19.391 13.148 1 98.94 303 ALA A O 1
ATOM 2341 N N . CYS A 1 304 ? 2.102 19.281 11.898 1 98.88 304 CYS A N 1
ATOM 2342 C CA . CYS A 1 304 ? 1.429 18.312 12.75 1 98.88 304 CYS A CA 1
ATOM 2343 C C . CYS A 1 304 ? 1.33 16.953 12.055 1 98.88 304 CYS A C 1
ATOM 2345 O O . CYS A 1 304 ? 0.872 16.875 10.914 1 98.88 304 CYS A O 1
ATOM 2347 N N . HIS A 1 305 ? 1.799 15.891 12.734 1 98.75 305 HIS A N 1
ATOM 2348 C CA . HIS A 1 305 ? 1.697 14.547 12.188 1 98.75 305 HIS A CA 1
ATOM 2349 C C . HIS A 1 305 ? 0.242 14.109 12.07 1 98.75 305 HIS A C 1
ATOM 2351 O O . HIS A 1 305 ? -0.464 14.008 13.078 1 98.75 305 HIS A O 1
ATOM 2357 N N . GLU A 1 306 ? -0.254 13.789 10.867 1 97.62 306 GLU A N 1
ATOM 2358 C CA . GLU A 1 306 ? -1.683 13.539 10.695 1 97.62 306 GLU A CA 1
ATOM 2359 C C . GLU A 1 306 ? -1.941 12.125 10.195 1 97.62 306 GLU A C 1
ATOM 2361 O O . GLU A 1 306 ? -3.064 11.625 10.281 1 97.62 306 GLU A O 1
ATOM 2366 N N . GLY A 1 307 ? -0.927 11.539 9.664 1 96.75 307 GLY A N 1
ATOM 2367 C CA . GLY A 1 307 ? -1.174 10.219 9.102 1 96.75 307 GLY A CA 1
ATOM 2368 C C . GLY A 1 307 ? 0.096 9.492 8.695 1 96.75 307 GLY A C 1
ATOM 2369 O O . GLY A 1 307 ? 1.199 10.008 8.898 1 96.75 307 GLY A O 1
ATOM 2370 N N . GLY A 1 308 ? -0.069 8.312 8.039 1 98 308 GLY A N 1
ATOM 2371 C CA . GLY A 1 308 ? 0.976 7.359 7.707 1 98 308 GLY A CA 1
ATOM 2372 C C . GLY A 1 308 ? 0.881 6.07 8.508 1 98 308 GLY A C 1
ATOM 2373 O O . GLY A 1 308 ? 0.899 6.094 9.734 1 98 308 GLY A O 1
ATOM 2374 N N . TYR A 1 309 ? 0.875 4.934 7.773 1 97.81 309 TYR A N 1
ATOM 2375 C CA . TYR A 1 309 ? 0.463 3.736 8.5 1 97.81 309 TYR A CA 1
ATOM 2376 C C . TYR A 1 309 ? 1.387 2.564 8.188 1 97.81 309 TYR A C 1
ATOM 2378 O O . TYR A 1 309 ? 1.083 1.419 8.523 1 97.81 309 TYR A O 1
ATOM 2386 N N . SER A 1 310 ? 2.457 2.85 7.547 1 97.75 310 SER A N 1
ATOM 2387 C CA . SER A 1 310 ? 3.543 1.882 7.426 1 97.75 310 SER A CA 1
ATOM 2388 C C . SER A 1 310 ? 4.527 2.006 8.586 1 97.75 310 SER A C 1
ATOM 2390 O O . SER A 1 310 ? 5.434 2.84 8.555 1 97.75 310 SER A O 1
ATOM 2392 N N . ALA A 1 311 ? 4.355 1.18 9.523 1 96.94 311 ALA A N 1
ATOM 2393 C CA . ALA A 1 311 ? 5.176 1.266 10.727 1 96.94 311 ALA A CA 1
ATOM 2394 C C . ALA A 1 311 ? 6.66 1.248 10.391 1 96.94 311 ALA A C 1
ATOM 2396 O O . ALA A 1 311 ? 7.457 1.953 11.016 1 96.94 311 ALA A O 1
ATOM 2397 N N . PRO A 1 312 ? 7.094 0.471 9.414 1 97.12 312 PRO A N 1
ATOM 2398 C CA . PRO A 1 312 ? 8.523 0.431 9.102 1 97.12 312 PRO A CA 1
ATOM 2399 C C . PRO A 1 312 ? 8.992 1.667 8.336 1 97.12 312 PRO A C 1
ATOM 2401 O O . PRO A 1 312 ? 10.164 2.049 8.438 1 97.12 312 PRO A O 1
ATOM 2404 N N . TYR A 1 313 ? 8.094 2.32 7.617 1 98.19 313 TYR A N 1
ATOM 2405 C CA . TYR A 1 313 ? 8.617 3.291 6.66 1 98.19 313 TYR A CA 1
ATOM 2406 C C . TYR A 1 313 ? 8.32 4.715 7.113 1 98.19 313 TYR A C 1
ATOM 2408 O O . TYR A 1 313 ? 9.062 5.645 6.785 1 98.19 313 TYR A O 1
ATOM 2416 N N . VAL A 1 314 ? 7.285 4.93 7.898 1 98.62 314 VAL A N 1
ATOM 2417 C CA . VAL A 1 314 ? 6.926 6.258 8.391 1 98.62 314 VAL A CA 1
ATOM 2418 C C . VAL A 1 314 ? 8.125 6.895 9.094 1 98.62 314 VAL A C 1
ATOM 2420 O O . VAL A 1 314 ? 8.383 8.086 8.93 1 98.62 314 VAL A O 1
ATOM 2423 N N . PRO A 1 315 ? 8.914 6.117 9.859 1 98.5 315 PRO A N 1
ATOM 2424 C CA . PRO A 1 315 ? 10.062 6.707 10.539 1 98.5 315 PRO A CA 1
ATOM 2425 C C . PRO A 1 315 ? 11.039 7.387 9.578 1 98.5 315 PRO A C 1
ATOM 2427 O O . PRO A 1 315 ? 11.531 8.484 9.867 1 98.5 315 PRO A O 1
ATOM 2430 N N . PHE A 1 316 ? 11.266 6.793 8.414 1 98.62 316 PHE A N 1
ATOM 2431 C CA . PHE A 1 316 ? 12.211 7.352 7.461 1 98.62 316 PHE A CA 1
ATOM 2432 C C . PHE A 1 316 ? 11.648 8.602 6.801 1 98.62 316 PHE A C 1
ATOM 2434 O O . PHE A 1 316 ? 12.367 9.586 6.598 1 98.62 316 PHE A O 1
ATOM 2441 N N . CYS A 1 317 ? 10.367 8.578 6.449 1 98.81 317 CYS A N 1
ATOM 2442 C CA . CYS A 1 317 ? 9.711 9.75 5.883 1 98.81 317 CYS A CA 1
ATOM 2443 C C . CYS A 1 317 ? 9.727 10.914 6.859 1 98.81 317 CYS A C 1
ATOM 2445 O O . CYS A 1 317 ? 10.062 12.039 6.484 1 98.81 317 CYS A O 1
ATOM 2447 N N . SER A 1 318 ? 9.344 10.648 8.109 1 98.88 318 SER A N 1
ATOM 2448 C CA . SER A 1 318 ? 9.258 11.68 9.133 1 98.88 318 SER A CA 1
ATOM 2449 C C . SER A 1 318 ? 10.641 12.234 9.484 1 98.88 318 SER A C 1
ATOM 2451 O O . SER A 1 318 ? 10.789 13.43 9.719 1 98.88 318 SER A O 1
ATOM 2453 N N . LEU A 1 319 ? 11.633 11.328 9.523 1 98.88 319 LEU A N 1
ATOM 2454 C CA . LEU A 1 319 ? 12.992 11.789 9.781 1 98.88 319 LEU A CA 1
ATOM 2455 C C . LEU A 1 319 ? 13.453 12.766 8.703 1 98.88 319 LEU A C 1
ATOM 2457 O O . LEU A 1 319 ? 14.078 13.789 9.008 1 98.88 319 LEU A O 1
ATOM 2461 N N . ALA A 1 320 ? 13.141 12.438 7.43 1 98.81 320 ALA A N 1
ATOM 2462 C CA . ALA A 1 320 ? 13.516 13.312 6.324 1 98.81 320 ALA A CA 1
ATOM 2463 C C . ALA A 1 320 ? 12.898 14.703 6.492 1 98.81 320 ALA A C 1
ATOM 2465 O O . ALA A 1 320 ? 13.547 15.711 6.211 1 98.81 320 ALA A O 1
ATOM 2466 N N . ILE A 1 321 ? 11.68 14.75 6.949 1 98.88 321 ILE A N 1
ATOM 2467 C CA . ILE A 1 321 ? 10.977 16.016 7.184 1 98.88 321 ILE A CA 1
ATOM 2468 C C . ILE A 1 321 ? 11.703 16.812 8.266 1 98.88 321 ILE A C 1
ATOM 2470 O O . ILE A 1 321 ? 12.039 17.984 8.062 1 98.88 321 ILE A O 1
ATOM 2474 N N . VAL A 1 322 ? 11.984 16.203 9.375 1 98.88 322 VAL A N 1
ATOM 2475 C CA . VAL A 1 322 ? 12.547 16.906 10.516 1 98.88 322 VAL A CA 1
ATOM 2476 C C . VAL A 1 322 ? 14 17.281 10.227 1 98.88 322 VAL A C 1
ATOM 2478 O O . VAL A 1 322 ? 14.469 18.344 10.664 1 98.88 322 VAL A O 1
ATOM 2481 N N . GLU A 1 323 ? 14.758 16.359 9.516 1 98.81 323 GLU A N 1
ATOM 2482 C CA . GLU A 1 323 ? 16.094 16.75 9.07 1 98.81 323 GLU A CA 1
ATOM 2483 C C . GLU A 1 323 ? 16.047 18.031 8.258 1 98.81 323 GLU A C 1
ATOM 2485 O O . GLU A 1 323 ? 16.875 18.938 8.469 1 98.81 323 GLU A O 1
ATOM 2490 N N . GLU A 1 324 ? 15.094 18.094 7.359 1 98.75 324 GLU A N 1
ATOM 2491 C CA . GLU A 1 324 ? 14.992 19.281 6.52 1 98.75 324 GLU A CA 1
ATOM 2492 C C . GLU A 1 324 ? 14.594 20.5 7.34 1 98.75 324 GLU A C 1
ATOM 2494 O O . GLU A 1 324 ? 15.117 21.594 7.133 1 98.75 324 GLU A O 1
ATOM 2499 N N . MET A 1 325 ? 13.695 20.391 8.258 1 98.81 325 MET A N 1
ATOM 2500 C CA . MET A 1 325 ? 13.219 21.484 9.094 1 98.81 325 MET A CA 1
ATOM 2501 C C . MET A 1 325 ? 14.344 22.031 9.961 1 98.81 325 MET A C 1
ATOM 2503 O O . MET A 1 325 ? 14.445 23.25 10.164 1 98.81 325 MET A O 1
ATOM 2507 N N . SER A 1 326 ? 15.188 21.172 10.461 1 98.44 326 SER A N 1
ATOM 2508 C CA . SER A 1 326 ? 16.25 21.578 11.375 1 98.44 326 SER A CA 1
ATOM 2509 C C . SER A 1 326 ? 17.484 22.031 10.617 1 98.44 326 SER A C 1
ATOM 2511 O O . SER A 1 326 ? 18.328 22.75 11.156 1 98.44 326 SER A O 1
ATOM 2513 N N . GLY A 1 327 ? 17.625 21.531 9.344 1 98.06 327 GLY A N 1
ATOM 2514 C CA . GLY A 1 327 ? 18.844 21.781 8.57 1 98.06 327 GLY A CA 1
ATOM 2515 C C . GLY A 1 327 ? 19.984 20.844 8.938 1 98.06 327 GLY A C 1
ATOM 2516 O O . GLY A 1 327 ? 21.125 21.094 8.555 1 98.06 327 GLY A O 1
ATOM 2517 N N . ILE A 1 328 ? 19.641 19.766 9.727 1 98.06 328 ILE A N 1
ATOM 2518 C CA . ILE A 1 328 ? 20.672 18.828 10.156 1 98.06 328 ILE A CA 1
ATOM 2519 C C . ILE A 1 328 ? 20.453 17.484 9.461 1 98.06 328 ILE A C 1
ATOM 2521 O O . ILE A 1 328 ? 19.375 16.891 9.555 1 98.06 328 ILE A O 1
ATOM 2525 N N . ARG A 1 329 ? 21.438 17.047 8.727 1 97.69 329 ARG A N 1
ATOM 2526 C CA . ARG A 1 329 ? 21.391 15.734 8.086 1 97.69 329 ARG A CA 1
ATOM 2527 C C . ARG A 1 329 ? 22.016 14.664 8.969 1 97.69 329 ARG A C 1
ATOM 2529 O O . ARG A 1 329 ? 23.078 14.891 9.562 1 97.69 329 ARG A O 1
ATOM 2536 N N . THR A 1 330 ? 21.328 13.625 9.148 1 98.31 330 THR A N 1
ATOM 2537 C CA . THR A 1 330 ? 21.875 12.492 9.898 1 98.31 330 THR A CA 1
ATOM 2538 C C . THR A 1 330 ? 22.547 11.5 8.953 1 98.31 330 THR A C 1
ATOM 2540 O O . THR A 1 330 ? 22.578 11.711 7.742 1 98.31 330 THR A O 1
ATOM 2543 N N . GLU A 1 331 ? 23.125 10.422 9.531 1 97.88 331 GLU A N 1
ATOM 2544 C CA . GLU A 1 331 ? 23.781 9.383 8.75 1 97.88 331 GLU A CA 1
ATOM 2545 C C . GLU A 1 331 ? 22.766 8.359 8.219 1 97.88 331 GLU A C 1
ATOM 2547 O O . GLU A 1 331 ? 23.141 7.438 7.492 1 97.88 331 GLU A O 1
ATOM 2552 N N . VAL A 1 332 ? 21.531 8.602 8.555 1 97.94 332 VAL A N 1
ATOM 2553 C CA . VAL A 1 332 ? 20.516 7.617 8.211 1 97.94 332 VAL A CA 1
ATOM 2554 C C . VAL A 1 332 ? 20.328 7.57 6.699 1 97.94 332 VAL A C 1
ATOM 2556 O O . VAL A 1 332 ? 20.109 8.609 6.062 1 97.94 332 VAL A O 1
ATOM 2559 N N . GLU A 1 333 ? 20.422 6.387 6.152 1 95.62 333 GLU A N 1
ATOM 2560 C CA . GLU A 1 333 ? 20.094 6.102 4.758 1 95.62 333 GLU A CA 1
ATOM 2561 C C . GLU A 1 333 ? 18.828 5.258 4.648 1 95.62 333 GLU A C 1
ATOM 2563 O O . GLU A 1 333 ? 18.609 4.348 5.453 1 95.62 333 GLU A O 1
ATOM 2568 N N . ASP A 1 334 ? 18 5.582 3.711 1 95.75 334 ASP A N 1
ATOM 2569 C CA . ASP A 1 334 ? 16.766 4.836 3.488 1 95.75 334 ASP A CA 1
ATOM 2570 C C . ASP A 1 334 ? 17.047 3.504 2.797 1 95.75 334 ASP A C 1
ATOM 2572 O O . ASP A 1 334 ? 17.203 3.453 1.574 1 95.75 334 ASP A O 1
ATOM 2576 N N . PRO A 1 335 ? 17.062 2.424 3.494 1 94.44 335 PRO A N 1
ATOM 2577 C CA . PRO A 1 335 ? 17.422 1.137 2.889 1 94.44 335 PRO A CA 1
ATOM 2578 C C . PRO A 1 335 ? 16.312 0.578 2.006 1 94.44 335 PRO A C 1
ATOM 2580 O O . PRO A 1 335 ? 16.562 -0.26 1.137 1 94.44 335 PRO A O 1
ATOM 2583 N N . PHE A 1 336 ? 15.102 0.97 2.217 1 94.38 336 PHE A N 1
ATOM 2584 C CA . PHE A 1 336 ? 13.969 0.438 1.472 1 94.38 336 PHE A CA 1
ATOM 2585 C C . PHE A 1 336 ? 14 0.918 0.026 1 94.38 336 PHE A C 1
ATOM 2587 O O . PHE A 1 336 ? 13.781 0.132 -0.899 1 94.38 336 PHE A O 1
ATOM 2594 N N . ILE A 1 337 ? 14.297 2.145 -0.146 1 90.75 337 ILE A N 1
ATOM 2595 C CA . ILE A 1 337 ? 14.32 2.721 -1.487 1 90.75 337 ILE A CA 1
ATOM 2596 C C . ILE A 1 337 ? 15.562 2.232 -2.236 1 90.75 337 ILE A C 1
ATOM 2598 O O . ILE A 1 337 ? 15.523 2.031 -3.451 1 90.75 337 ILE A O 1
ATOM 2602 N N . ALA A 1 338 ? 16.609 2.043 -1.5 1 88.31 338 ALA A N 1
ATOM 2603 C CA . ALA A 1 338 ? 17.797 1.502 -2.137 1 88.31 338 ALA A CA 1
ATOM 2604 C C . ALA A 1 338 ? 17.516 0.168 -2.816 1 88.31 338 ALA A C 1
ATOM 2606 O O . ALA A 1 338 ? 18.078 -0.138 -3.869 1 88.31 338 ALA A O 1
ATOM 2607 N N . ALA A 1 339 ? 16.578 -0.559 -2.26 1 84.19 339 ALA A N 1
ATOM 2608 C CA . ALA A 1 339 ? 16.203 -1.873 -2.781 1 84.19 339 ALA A CA 1
ATOM 2609 C C . ALA A 1 339 ? 15.234 -1.745 -3.945 1 84.19 339 ALA A C 1
ATOM 2611 O O . ALA A 1 339 ? 15.094 -2.67 -4.75 1 84.19 339 ALA A O 1
ATOM 2612 N N . MET A 1 340 ? 14.57 -0.63 -4.078 1 87.06 340 MET A N 1
ATOM 2613 C CA . MET A 1 340 ? 13.531 -0.407 -5.074 1 87.06 340 MET A CA 1
ATOM 2614 C C . MET A 1 340 ? 13.867 0.797 -5.949 1 87.06 340 MET A C 1
ATOM 2616 O O . MET A 1 340 ? 12.977 1.564 -6.324 1 87.06 340 MET A O 1
ATOM 2620 N N . TYR A 1 341 ? 15.062 0.901 -6.348 1 84.75 341 TYR A N 1
ATOM 2621 C CA . TYR A 1 341 ? 15.609 2.129 -6.914 1 84.75 341 TYR A CA 1
ATOM 2622 C C . TYR A 1 341 ? 15.109 2.346 -8.336 1 84.75 341 TYR A C 1
ATOM 2624 O O . TYR A 1 341 ? 15.227 3.447 -8.883 1 84.75 341 TYR A O 1
ATOM 2632 N N . LYS A 1 342 ? 14.414 1.352 -8.938 1 91.06 342 LYS A N 1
ATOM 2633 C CA . LYS A 1 342 ? 14.031 1.494 -10.336 1 91.06 342 LYS A CA 1
ATOM 2634 C C . LYS A 1 342 ? 12.57 1.913 -10.469 1 91.06 342 LYS A C 1
ATOM 2636 O O . LYS A 1 342 ? 12.125 2.295 -11.555 1 91.06 342 LYS A O 1
ATOM 2641 N N . ILE A 1 343 ? 11.805 1.836 -9.391 1 93.25 343 ILE A N 1
ATOM 2642 C CA . ILE A 1 343 ? 10.422 2.299 -9.453 1 93.25 343 ILE A CA 1
ATOM 2643 C C . ILE A 1 343 ? 10.391 3.766 -9.875 1 93.25 343 ILE A C 1
ATOM 2645 O O . ILE A 1 343 ? 11.164 4.582 -9.367 1 93.25 343 ILE A O 1
ATOM 2649 N N . PRO A 1 344 ? 9.508 4.137 -10.742 1 93.94 344 PRO A N 1
ATOM 2650 C CA . PRO A 1 344 ? 9.57 5.469 -11.352 1 93.94 344 PRO A CA 1
ATOM 2651 C C . PRO A 1 344 ? 8.914 6.543 -10.484 1 93.94 344 PRO A C 1
ATOM 2653 O O . PRO A 1 344 ? 8.039 7.273 -10.953 1 93.94 344 PRO A O 1
ATOM 2656 N N . THR A 1 345 ? 9.461 6.754 -9.336 1 95.19 345 THR A N 1
ATOM 2657 C CA . THR A 1 345 ? 8.922 7.707 -8.383 1 95.19 345 THR A CA 1
ATOM 2658 C C . THR A 1 345 ? 9.188 9.141 -8.836 1 95.19 345 THR A C 1
ATOM 2660 O O . THR A 1 345 ? 8.5 10.07 -8.406 1 95.19 345 THR A O 1
ATOM 2663 N N . ASN A 1 346 ? 10.195 9.383 -9.68 1 97 346 ASN A N 1
ATOM 2664 C CA . ASN A 1 346 ? 10.602 10.711 -10.125 1 97 346 ASN A CA 1
ATOM 2665 C C . ASN A 1 346 ? 10.195 10.969 -11.57 1 97 346 ASN A C 1
ATOM 2667 O O . ASN A 1 346 ? 10.719 11.883 -12.211 1 97 346 ASN A O 1
ATOM 2671 N N . GLU A 1 347 ? 9.312 10.117 -12.078 1 96.31 347 GLU A N 1
ATOM 2672 C CA . GLU A 1 347 ? 8.758 10.336 -13.414 1 96.31 347 GLU A CA 1
ATOM 2673 C C . GLU A 1 347 ? 7.406 11.039 -13.344 1 96.31 347 GLU A C 1
ATOM 2675 O O . GLU A 1 347 ? 6.562 10.695 -12.516 1 96.31 347 GLU A O 1
ATOM 2680 N N . LEU A 1 348 ? 7.227 12.047 -14.117 1 98 348 LEU A N 1
ATOM 2681 C CA . LEU A 1 348 ? 5.961 12.773 -14.234 1 98 348 LEU A CA 1
ATOM 2682 C C . LEU A 1 348 ? 5.168 12.273 -15.438 1 98 348 LEU A C 1
ATOM 2684 O O . LEU A 1 348 ? 5.535 12.547 -16.578 1 98 348 LEU A O 1
ATOM 2688 N N . TYR A 1 349 ? 4.129 11.609 -15.219 1 96.62 349 TYR A N 1
ATOM 2689 C CA . TYR A 1 349 ? 3.309 11.07 -16.297 1 96.62 349 TYR A CA 1
ATOM 2690 C C . TYR A 1 349 ? 2.277 12.094 -16.766 1 96.62 349 TYR A C 1
ATOM 2692 O O . TYR A 1 349 ? 1.862 12.961 -15.984 1 96.62 349 TYR A O 1
ATOM 2700 N N . ASP A 1 350 ? 1.767 11.922 -17.953 1 97.12 350 ASP A N 1
ATOM 2701 C CA . ASP A 1 350 ? 0.853 12.883 -18.578 1 97.12 350 ASP A CA 1
ATOM 2702 C C . ASP A 1 350 ? -0.451 12.984 -17.781 1 97.12 350 ASP A C 1
ATOM 2704 O O . ASP A 1 350 ? -1.012 14.07 -17.641 1 97.12 350 ASP A O 1
ATOM 2708 N N . ILE A 1 351 ? -0.927 11.914 -17.312 1 97.06 351 ILE A N 1
ATOM 2709 C CA . ILE A 1 351 ? -2.197 11.922 -16.594 1 97.06 351 ILE A CA 1
ATOM 2710 C C . ILE A 1 351 ? -2.068 12.758 -15.328 1 97.06 351 ILE A C 1
ATOM 2712 O O . ILE A 1 351 ? -3.014 13.438 -14.93 1 97.06 351 ILE A O 1
ATOM 2716 N N . GLN A 1 352 ? -0.96 12.68 -14.625 1 98.06 352 GLN A N 1
ATOM 2717 C CA . GLN A 1 352 ? -0.711 13.469 -13.422 1 98.06 352 GLN A CA 1
ATOM 2718 C C . GLN A 1 352 ? -0.688 14.961 -13.742 1 98.06 352 GLN A C 1
ATOM 2720 O O . GLN A 1 352 ? -1.285 15.766 -13.016 1 98.06 352 GLN A O 1
ATOM 2725 N N . LYS A 1 353 ? -0.017 15.32 -14.844 1 98.25 353 LYS A N 1
ATOM 2726 C CA . LYS A 1 353 ? -0.008 16.703 -15.305 1 98.25 353 LYS A CA 1
ATOM 2727 C C . LYS A 1 353 ? -1.424 17.203 -15.586 1 98.25 353 LYS A C 1
ATOM 2729 O O . LYS A 1 353 ? -1.772 18.328 -15.234 1 98.25 353 LYS A O 1
ATOM 2734 N N . GLN A 1 354 ? -2.178 16.344 -16.266 1 98.12 354 GLN A N 1
ATOM 2735 C CA . GLN A 1 354 ? -3.539 16.703 -16.641 1 98.12 354 GLN A CA 1
ATOM 2736 C C . GLN A 1 354 ? -4.379 17.031 -15.414 1 98.12 354 GLN A C 1
ATOM 2738 O O . GLN A 1 354 ? -5.137 18 -15.414 1 98.12 354 GLN A O 1
ATOM 2743 N N . TYR A 1 355 ? -4.258 16.234 -14.367 1 98.38 355 TYR A N 1
ATOM 2744 C CA . TYR A 1 355 ? -5.004 16.469 -13.141 1 98.38 355 TYR A CA 1
ATOM 2745 C C . TYR A 1 355 ? -4.617 17.797 -12.508 1 98.38 355 TYR A C 1
ATOM 2747 O O . TYR A 1 355 ? -5.484 18.578 -12.109 1 98.38 355 TYR A O 1
ATOM 2755 N N . VAL A 1 356 ? -3.322 18.062 -12.398 1 98.75 356 VAL A N 1
ATOM 2756 C CA . VAL A 1 356 ? -2.828 19.297 -11.781 1 98.75 356 VAL A CA 1
ATOM 2757 C C . VAL A 1 356 ? -3.232 20.5 -12.625 1 98.75 356 VAL A C 1
ATOM 2759 O O . VAL A 1 356 ? -3.643 21.531 -12.086 1 98.75 356 VAL A O 1
ATOM 2762 N N . ASP A 1 357 ? -3.143 20.359 -13.961 1 98.62 357 ASP A N 1
ATOM 2763 C CA . ASP A 1 357 ? -3.49 21.453 -14.867 1 98.62 357 ASP A CA 1
ATOM 2764 C C . ASP A 1 357 ? -4.977 21.781 -14.781 1 98.62 357 ASP A C 1
ATOM 2766 O O . ASP A 1 357 ? -5.371 22.938 -14.93 1 98.62 357 ASP A O 1
ATOM 2770 N N . GLN A 1 358 ? -5.781 20.75 -14.578 1 98.56 358 GLN A N 1
ATOM 2771 C CA . GLN A 1 358 ? -7.207 21 -14.375 1 98.56 358 GLN A CA 1
ATOM 2772 C C . GLN A 1 358 ? -7.445 21.859 -13.133 1 98.56 358 GLN A C 1
ATOM 2774 O O . GLN A 1 358 ? -8.281 22.766 -13.148 1 98.56 358 GLN A O 1
ATOM 2779 N N . VAL A 1 359 ? -6.75 21.578 -12.07 1 98.81 359 VAL A N 1
ATOM 2780 C CA . VAL A 1 359 ? -6.855 22.359 -10.852 1 98.81 359 VAL A CA 1
ATOM 2781 C C . VAL A 1 359 ? -6.398 23.797 -11.117 1 98.81 359 VAL A C 1
ATOM 2783 O O . VAL A 1 359 ? -7.035 24.75 -10.664 1 98.81 359 VAL A O 1
ATOM 2786 N N . LYS A 1 360 ? -5.266 23.922 -11.812 1 98.5 360 LYS A N 1
ATOM 2787 C CA . LYS A 1 360 ? -4.75 25.234 -12.172 1 98.5 360 LYS A CA 1
ATOM 2788 C C . LYS A 1 360 ? -5.797 26.047 -12.93 1 98.5 360 LYS A C 1
ATOM 2790 O O . LYS A 1 360 ? -5.984 27.234 -12.648 1 98.5 360 LYS A O 1
ATOM 2795 N N . GLU A 1 361 ? -6.449 25.391 -13.867 1 98.5 361 GLU A N 1
ATOM 2796 C CA . GLU A 1 361 ? -7.488 26.062 -14.648 1 98.5 361 GLU A CA 1
ATOM 2797 C C . GLU A 1 361 ? -8.633 26.531 -13.766 1 98.5 361 GLU A C 1
ATOM 2799 O O . GLU A 1 361 ? -9.094 27.672 -13.891 1 98.5 361 GLU A O 1
ATOM 2804 N N . ILE A 1 362 ? -9.102 25.734 -12.883 1 98.69 362 ILE A N 1
ATOM 2805 C CA . ILE A 1 362 ? -10.195 26.062 -11.984 1 98.69 362 ILE A CA 1
ATOM 2806 C C . ILE A 1 362 ? -9.781 27.234 -11.086 1 98.69 362 ILE A C 1
ATOM 2808 O O . ILE A 1 362 ? -10.539 28.188 -10.914 1 98.69 362 ILE A O 1
ATOM 2812 N N . GLN A 1 363 ? -8.609 27.156 -10.516 1 98.5 363 GLN A N 1
ATOM 2813 C CA . GLN A 1 363 ? -8.133 28.141 -9.547 1 98.5 363 GLN A CA 1
ATOM 2814 C C . GLN A 1 363 ? -7.781 29.453 -10.234 1 98.5 363 GLN A C 1
ATOM 2816 O O . GLN A 1 363 ? -7.723 30.5 -9.586 1 98.5 363 GLN A O 1
ATOM 2821 N N . SER A 1 364 ? -7.57 29.438 -11.57 1 98.31 364 SER A N 1
ATOM 2822 C CA . SER A 1 364 ? -7.25 30.641 -12.32 1 98.31 364 SER A CA 1
ATOM 2823 C C . SER A 1 364 ? -8.391 31.656 -12.258 1 98.31 364 SER A C 1
ATOM 2825 O O . SER A 1 364 ? -8.195 32.844 -12.539 1 98.31 364 SER A O 1
ATOM 2827 N N . LYS A 1 365 ? -9.547 31.234 -11.914 1 98.19 365 LYS A N 1
ATOM 2828 C CA . LYS A 1 365 ? -10.695 32.125 -11.727 1 98.19 365 LYS A CA 1
ATOM 2829 C C . LYS A 1 365 ? -10.516 33 -10.492 1 98.19 365 LYS A C 1
ATOM 2831 O O . LYS A 1 365 ? -11.141 34.062 -10.375 1 98.19 365 LYS A O 1
ATOM 2836 N N . TYR A 1 366 ? -9.617 32.594 -9.602 1 98.25 366 TYR A N 1
ATOM 2837 C CA . TYR A 1 366 ? -9.516 33.25 -8.297 1 98.25 366 TYR A CA 1
ATOM 2838 C C . TYR A 1 366 ? -8.117 33.812 -8.078 1 98.25 366 TYR A C 1
ATOM 2840 O O . TYR A 1 366 ? -7.941 34.781 -7.32 1 98.25 366 TYR A O 1
ATOM 2848 N N . TRP A 1 367 ? -7.145 33.188 -8.633 1 98.25 367 TRP A N 1
ATOM 2849 C CA . TRP A 1 367 ? -5.742 33.562 -8.445 1 98.25 367 TRP A CA 1
ATOM 2850 C C . TRP A 1 367 ? -5.039 33.719 -9.789 1 98.25 367 TRP A C 1
ATOM 2852 O O . TRP A 1 367 ? -5.418 33.062 -10.773 1 98.25 367 TRP A O 1
ATOM 2862 N N . ASN A 1 368 ? -4.016 34.531 -9.836 1 98 368 ASN A N 1
ATOM 2863 C CA . ASN A 1 368 ? -3.152 34.594 -11.008 1 98 368 ASN A CA 1
ATOM 2864 C C . ASN A 1 368 ? -2.18 33.438 -11.055 1 98 368 ASN A C 1
ATOM 2866 O O . ASN A 1 368 ? -1.122 33.469 -10.422 1 98 368 ASN A O 1
ATOM 2870 N N . MET A 1 369 ? -2.463 32.469 -11.836 1 96.5 369 MET A N 1
ATOM 2871 C CA . MET A 1 369 ? -1.716 31.219 -11.836 1 96.5 369 MET A CA 1
ATOM 2872 C C . MET A 1 369 ? -0.436 31.344 -12.656 1 96.5 369 MET A C 1
ATOM 2874 O O . MET A 1 369 ? 0.413 30.453 -12.633 1 96.5 369 MET A O 1
ATOM 2878 N N . GLU A 1 370 ? -0.249 32.406 -13.398 1 88.62 370 GLU A N 1
ATOM 2879 C CA . GLU A 1 370 ? 0.975 32.656 -14.156 1 88.62 370 GLU A CA 1
ATOM 2880 C C . GLU A 1 370 ? 1.968 33.469 -13.344 1 88.62 370 GLU A C 1
ATOM 2882 O O . GLU A 1 370 ? 3.006 33.906 -13.859 1 88.62 370 GLU A O 1
ATOM 2887 N N . TYR A 1 371 ? 1.593 33.688 -12.25 1 83.06 371 TYR A N 1
ATOM 2888 C CA . TYR A 1 371 ? 2.451 34.438 -11.336 1 83.06 371 TYR A CA 1
ATOM 2889 C C . TYR A 1 371 ? 3.799 33.75 -11.164 1 83.06 371 TYR A C 1
ATOM 2891 O O . TYR A 1 371 ? 3.859 32.531 -10.938 1 83.06 371 TYR A O 1
ATOM 2899 N N . GLN A 1 372 ? 4.875 34.438 -11.602 1 74.56 372 GLN A N 1
ATOM 2900 C CA . GLN A 1 372 ? 6.215 33.875 -11.469 1 74.56 372 GLN A CA 1
ATOM 2901 C C . GLN A 1 372 ? 7.078 34.719 -10.539 1 74.56 372 GLN A C 1
ATOM 2903 O O . GLN A 1 372 ? 7.348 35.906 -10.82 1 74.56 372 GLN A O 1
ATOM 2908 N N . ALA A 1 373 ? 7.059 34.375 -9.305 1 69.44 373 ALA A N 1
ATOM 2909 C CA . ALA A 1 373 ? 8.055 34.969 -8.422 1 69.44 373 ALA A CA 1
ATOM 2910 C C . ALA A 1 373 ? 9.117 33.938 -8.016 1 69.44 373 ALA A C 1
ATOM 2912 O O . ALA A 1 373 ? 8.828 32.75 -7.938 1 69.44 373 ALA A O 1
ATOM 2913 N N . SER A 1 374 ? 10.383 34.375 -8.023 1 68.75 374 SER A N 1
ATOM 2914 C CA . SER A 1 374 ? 11.492 33.5 -7.668 1 68.75 374 SER A CA 1
ATOM 2915 C C . SER A 1 374 ? 11.352 33 -6.234 1 68.75 374 SER A C 1
ATOM 2917 O O . SER A 1 374 ? 10.797 33.688 -5.379 1 68.75 374 SER A O 1
ATOM 2919 N N . LEU A 1 375 ? 11.625 31.719 -6.035 1 71.69 375 LEU A N 1
ATOM 2920 C CA . LEU A 1 375 ? 11.688 31.141 -4.695 1 71.69 375 LEU A CA 1
ATOM 2921 C C . LEU A 1 375 ? 13.094 31.281 -4.109 1 71.69 375 LEU A C 1
ATOM 2923 O O . LEU A 1 375 ? 14.086 31.078 -4.809 1 71.69 375 LEU A O 1
ATOM 2927 N N . MET B 1 1 ? -21.375 -28.328 -10.938 1 79.69 1 MET B N 1
ATOM 2928 C CA . MET B 1 1 ? -20.438 -27.766 -9.969 1 79.69 1 MET B CA 1
ATOM 2929 C C . MET B 1 1 ? -19.078 -28.422 -10.078 1 79.69 1 MET B C 1
ATOM 2931 O O . MET B 1 1 ? -18.984 -29.641 -10.297 1 79.69 1 MET B O 1
ATOM 2935 N N . ARG B 1 2 ? -17.969 -27.578 -10.125 1 91.12 2 ARG B N 1
ATOM 2936 C CA . ARG B 1 2 ? -16.625 -28.125 -10.281 1 91.12 2 ARG B CA 1
ATOM 2937 C C . ARG B 1 2 ? -16.141 -28.75 -8.984 1 91.12 2 ARG B C 1
ATOM 2939 O O . ARG B 1 2 ? -16.422 -28.25 -7.895 1 91.12 2 ARG B O 1
ATOM 2946 N N . LYS B 1 3 ? -15.625 -29.891 -9.102 1 97.94 3 LYS B N 1
ATOM 2947 C CA . LYS B 1 3 ? -14.891 -30.453 -7.973 1 97.94 3 LYS B CA 1
ATOM 2948 C C . LYS B 1 3 ? -13.539 -29.766 -7.805 1 97.94 3 LYS B C 1
ATOM 2950 O O . LYS B 1 3 ? -12.602 -30.031 -8.562 1 97.94 3 LYS B O 1
ATOM 2955 N N . THR B 1 4 ? -13.469 -28.891 -6.801 1 98.75 4 THR B N 1
ATOM 2956 C CA . THR B 1 4 ? -12.273 -28.094 -6.582 1 98.75 4 THR B CA 1
ATOM 2957 C C . THR B 1 4 ? -11.453 -28.641 -5.418 1 98.75 4 THR B C 1
ATOM 2959 O O . THR B 1 4 ? -11.984 -28.859 -4.332 1 98.75 4 THR B O 1
ATOM 2962 N N . GLY B 1 5 ? -10.219 -28.922 -5.691 1 98.88 5 GLY B N 1
ATOM 2963 C CA . GLY B 1 5 ? -9.297 -29.344 -4.648 1 98.88 5 GLY B CA 1
ATOM 2964 C C . GLY B 1 5 ? -8.656 -28.172 -3.91 1 98.88 5 GLY B C 1
ATOM 2965 O O . GLY B 1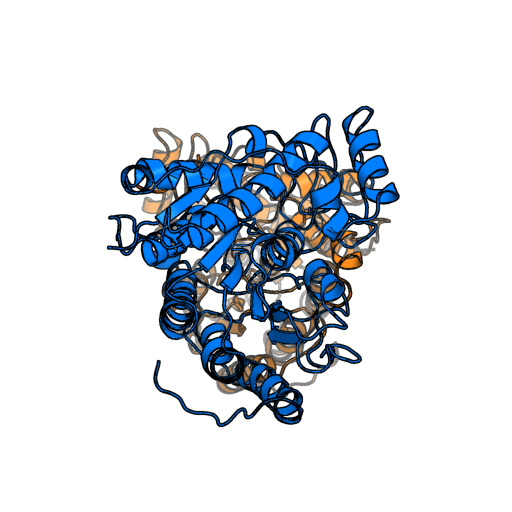 5 ? -8.539 -27.078 -4.457 1 98.88 5 GLY B O 1
ATOM 2966 N N . PHE B 1 6 ? -8.273 -28.422 -2.658 1 98.88 6 PHE B N 1
ATOM 2967 C CA . PHE B 1 6 ? -7.574 -27.453 -1.82 1 98.88 6 PHE B CA 1
ATOM 2968 C C . PHE B 1 6 ? -6.391 -28.094 -1.116 1 98.88 6 PHE B C 1
ATOM 2970 O O . PHE B 1 6 ? -6.551 -29.078 -0.391 1 98.88 6 PHE B O 1
ATOM 2977 N N . VAL B 1 7 ? -5.199 -27.578 -1.416 1 98.88 7 VAL B N 1
ATOM 2978 C CA . VAL B 1 7 ? -3.99 -28.078 -0.77 1 98.88 7 VAL B CA 1
ATOM 2979 C C . VAL B 1 7 ? -3.543 -27.109 0.316 1 98.88 7 VAL B C 1
ATOM 2981 O O . VAL B 1 7 ? -3.311 -25.938 0.042 1 98.88 7 VAL B O 1
ATOM 2984 N N . CYS B 1 8 ? -3.402 -27.516 1.491 1 98.25 8 CYS B N 1
ATOM 2985 C CA . CYS B 1 8 ? -2.9 -26.75 2.629 1 98.25 8 CYS B CA 1
ATOM 2986 C C . CYS B 1 8 ? -2.361 -27.688 3.711 1 98.25 8 CYS B C 1
ATOM 2988 O O . CYS B 1 8 ? -2.883 -28.781 3.912 1 98.25 8 CYS B O 1
ATOM 2990 N N . HIS B 1 9 ? -1.329 -27.234 4.359 1 98.38 9 HIS B N 1
ATOM 2991 C CA . HIS B 1 9 ? -0.785 -27.969 5.496 1 98.38 9 HIS B CA 1
ATOM 2992 C C . HIS B 1 9 ? -0.367 -27.016 6.613 1 98.38 9 HIS B C 1
ATOM 2994 O O . HIS B 1 9 ? 0.199 -25.953 6.348 1 98.38 9 HIS B O 1
ATOM 3000 N N . GLU B 1 10 ? -0.567 -27.359 7.824 1 97.94 10 GLU B N 1
ATOM 3001 C CA . GLU B 1 10 ? -0.27 -26.516 8.969 1 97.94 10 GLU B CA 1
ATOM 3002 C C . GLU B 1 10 ? 1.206 -26.125 9 1 97.94 10 GLU B C 1
ATOM 3004 O O . GLU B 1 10 ? 1.554 -25.016 9.414 1 97.94 10 GLU B O 1
ATOM 3009 N N . SER B 1 11 ? 2.039 -27.016 8.578 1 97.94 11 SER B N 1
ATOM 3010 C CA . SER B 1 11 ? 3.479 -26.781 8.602 1 97.94 11 SER B CA 1
ATOM 3011 C C . SER B 1 11 ? 3.855 -25.547 7.789 1 97.94 11 SER B C 1
ATOM 3013 O O . SER B 1 11 ? 4.855 -24.891 8.078 1 97.94 11 SER B O 1
ATOM 3015 N N . TYR B 1 12 ? 3.02 -25.281 6.773 1 98.19 12 TYR B N 1
ATOM 3016 C CA . TYR B 1 12 ? 3.291 -24.094 5.965 1 98.19 12 TYR B CA 1
ATOM 3017 C C . TYR B 1 12 ? 3.412 -22.859 6.836 1 98.19 12 TYR B C 1
ATOM 3019 O O . TYR B 1 12 ? 4.234 -21.969 6.566 1 98.19 12 TYR B O 1
ATOM 3027 N N . PHE B 1 13 ? 2.623 -22.797 7.941 1 97.69 13 PHE B N 1
ATOM 3028 C CA . PHE B 1 13 ? 2.527 -21.625 8.797 1 97.69 13 PHE B CA 1
ATOM 3029 C C . PHE B 1 13 ? 3.688 -21.578 9.781 1 97.69 13 PHE B C 1
ATOM 3031 O O . PHE B 1 13 ? 3.877 -20.578 10.477 1 97.69 13 PHE B O 1
ATOM 3038 N N . TRP B 1 14 ? 4.496 -22.594 9.758 1 96.31 14 TRP B N 1
ATOM 3039 C CA . TRP B 1 14 ? 5.617 -22.672 10.688 1 96.31 14 TRP B CA 1
ATOM 3040 C C . TRP B 1 14 ? 6.914 -22.25 10.008 1 96.31 14 TRP B C 1
ATOM 3042 O O . TRP B 1 14 ? 7.957 -22.141 10.664 1 96.31 14 TRP B O 1
ATOM 3052 N N . HIS B 1 15 ? 6.848 -22.031 8.664 1 96.5 15 HIS B N 1
ATOM 3053 C CA . HIS B 1 15 ? 8.016 -21.438 8.016 1 96.5 15 HIS B CA 1
ATOM 3054 C C . HIS B 1 15 ? 8.398 -20.109 8.656 1 96.5 15 HIS B C 1
ATOM 3056 O O . HIS B 1 15 ? 7.613 -19.172 8.648 1 96.5 15 HIS B O 1
ATOM 3062 N N . ASP B 1 16 ? 9.555 -20.047 9.203 1 92.69 16 ASP B N 1
ATOM 3063 C CA . ASP B 1 16 ? 10.023 -18.891 9.953 1 92.69 16 ASP B CA 1
ATOM 3064 C C . ASP B 1 16 ? 10.828 -17.953 9.062 1 92.69 16 ASP B C 1
ATOM 3066 O O . ASP B 1 16 ? 11.922 -18.297 8.617 1 92.69 16 ASP B O 1
ATOM 3070 N N . THR B 1 17 ? 10.328 -16.797 8.859 1 91.88 17 THR B N 1
ATOM 3071 C CA . THR B 1 17 ? 11.008 -15.812 8.031 1 91.88 17 THR B CA 1
ATOM 3072 C C . THR B 1 17 ? 11.758 -14.805 8.898 1 91.88 17 THR B C 1
ATOM 3074 O O . THR B 1 17 ? 12.227 -13.773 8.406 1 91.88 17 THR B O 1
ATOM 3077 N N . GLY B 1 18 ? 11.852 -15.141 10.164 1 87.12 18 GLY B N 1
ATOM 3078 C CA . GLY B 1 18 ? 12.562 -14.242 11.062 1 87.12 18 GLY B CA 1
ATOM 3079 C C . GLY B 1 18 ? 11.844 -12.93 11.289 1 87.12 18 GLY B C 1
ATOM 3080 O O . GLY B 1 18 ? 10.664 -12.797 10.961 1 87.12 18 GLY B O 1
ATOM 3081 N N . ASN B 1 19 ? 12.664 -12.062 12.023 1 86.88 19 ASN B N 1
ATOM 3082 C CA . ASN B 1 19 ? 12.164 -10.711 12.227 1 86.88 19 ASN B CA 1
ATOM 3083 C C . ASN B 1 19 ? 12.531 -9.797 11.055 1 86.88 19 ASN B C 1
ATOM 3085 O O . ASN B 1 19 ? 13.477 -10.086 10.32 1 86.88 19 ASN B O 1
ATOM 3089 N N . GLY B 1 20 ? 11.719 -9.016 10.633 1 89.62 20 GLY B N 1
ATOM 3090 C CA . GLY B 1 20 ? 11.984 -8.055 9.57 1 89.62 20 GLY B CA 1
ATOM 3091 C C . GLY B 1 20 ? 10.953 -6.953 9.5 1 89.62 20 GLY B C 1
ATOM 3092 O O . GLY B 1 20 ? 9.945 -6.988 10.211 1 89.62 20 GLY B O 1
ATOM 3093 N N . ALA B 1 21 ? 11.359 -5.988 8.82 1 94.56 21 ALA B N 1
ATOM 3094 C CA . ALA B 1 21 ? 10.445 -4.883 8.531 1 94.56 21 ALA B CA 1
ATOM 3095 C C . ALA B 1 21 ? 10.164 -4.781 7.035 1 94.56 21 ALA B C 1
ATOM 3097 O O . ALA B 1 21 ? 11.07 -4.496 6.246 1 94.56 21 ALA B O 1
ATOM 3098 N N . LEU B 1 22 ? 8.852 -4.969 6.715 1 95.69 22 LEU B N 1
ATOM 3099 C CA . LEU B 1 22 ? 8.5 -5.164 5.312 1 95.69 22 LEU B CA 1
ATOM 3100 C C . LEU B 1 22 ? 9.305 -6.312 4.707 1 95.69 22 LEU B C 1
ATOM 3102 O O . LEU B 1 22 ? 9.18 -7.461 5.133 1 95.69 22 LEU B O 1
ATOM 3106 N N . PHE B 1 23 ? 10.297 -6.074 3.924 1 94.88 23 PHE B N 1
ATOM 3107 C CA . PHE B 1 23 ? 11.016 -7.152 3.254 1 94.88 23 PHE B CA 1
ATOM 3108 C C . PHE B 1 23 ? 12.484 -7.152 3.652 1 94.88 23 PHE B C 1
ATOM 3110 O O . PHE B 1 23 ? 13.281 -7.906 3.092 1 94.88 23 PHE B O 1
ATOM 3117 N N . LEU B 1 24 ? 12.875 -6.309 4.645 1 95.12 24 LEU B N 1
ATOM 3118 C CA . LEU B 1 24 ? 14.281 -6.207 5.02 1 95.12 24 LEU B CA 1
ATOM 3119 C C . LEU B 1 24 ? 14.523 -6.777 6.41 1 95.12 24 LEU B C 1
ATOM 3121 O O . LEU B 1 24 ? 13.656 -6.676 7.285 1 95.12 24 LEU B O 1
ATOM 3125 N N . PRO B 1 25 ? 15.68 -7.402 6.633 1 92.62 25 PRO B N 1
ATOM 3126 C CA . PRO B 1 25 ? 16.031 -7.812 7.992 1 92.62 25 PRO B CA 1
ATOM 3127 C C . PRO B 1 25 ? 16.328 -6.629 8.906 1 92.62 25 PRO B C 1
ATOM 3129 O O . PRO B 1 25 ? 16.703 -5.551 8.438 1 92.62 25 PRO B O 1
ATOM 3132 N N . PRO B 1 26 ? 16.125 -6.805 10.234 1 93.56 26 PRO B N 1
ATOM 3133 C CA . PRO B 1 26 ? 16.484 -5.727 11.164 1 93.56 26 PRO B CA 1
ATOM 3134 C C . PRO B 1 26 ? 17.984 -5.477 11.227 1 93.56 26 PRO B C 1
ATOM 3136 O O . PRO B 1 26 ? 18.781 -6.359 10.875 1 93.56 26 PRO B O 1
ATOM 3139 N N . GLY B 1 27 ? 18.375 -4.332 11.742 1 93.69 27 GLY B N 1
ATOM 3140 C CA . GLY B 1 27 ? 19.766 -3.92 11.852 1 93.69 27 GLY B CA 1
ATOM 3141 C C . GLY B 1 27 ? 20.047 -2.561 11.234 1 93.69 27 GLY B C 1
ATOM 3142 O O . GLY B 1 27 ? 19.266 -2.084 10.398 1 93.69 27 GLY B O 1
ATOM 3143 N N . GLY B 1 28 ? 21.094 -1.94 11.578 1 94.62 28 GLY B N 1
ATOM 3144 C CA . GLY B 1 28 ? 21.328 -0.577 11.133 1 94.62 28 GLY B CA 1
ATOM 3145 C C . GLY B 1 28 ? 20.266 0.397 11.594 1 94.62 28 GLY B C 1
ATOM 3146 O O . GLY B 1 28 ? 20.031 0.555 12.797 1 94.62 28 GLY B O 1
ATOM 3147 N N . TRP B 1 29 ? 19.516 0.864 10.617 1 95.81 29 TRP B N 1
ATOM 3148 C CA . TRP B 1 29 ? 18.516 1.869 10.953 1 95.81 29 TRP B CA 1
ATOM 3149 C C . TRP B 1 29 ? 17.109 1.258 10.977 1 95.81 29 TRP B C 1
ATOM 3151 O O . TRP B 1 29 ? 16.125 1.962 11.195 1 95.81 29 TRP B O 1
ATOM 3161 N N . ILE B 1 30 ? 17.062 -0.044 10.742 1 95.69 30 ILE B N 1
ATOM 3162 C CA . ILE B 1 30 ? 15.766 -0.72 10.672 1 95.69 30 ILE B CA 1
ATOM 3163 C C . ILE B 1 30 ? 15.438 -1.345 12.023 1 95.69 30 ILE B C 1
ATOM 3165 O O . ILE B 1 30 ? 16.109 -2.289 12.461 1 95.69 30 ILE B O 1
ATOM 3169 N N . GLU B 1 31 ? 14.438 -0.81 12.68 1 96.38 31 GLU B N 1
ATOM 3170 C CA . GLU B 1 31 ? 13.898 -1.411 13.891 1 96.38 31 GLU B CA 1
ATOM 3171 C C . GLU B 1 31 ? 13.117 -2.682 13.586 1 96.38 31 GLU B C 1
ATOM 3173 O O . GLU B 1 31 ? 12.344 -2.723 12.617 1 96.38 31 GLU B O 1
ATOM 3178 N N . SER B 1 32 ? 13.32 -3.734 14.391 1 94.56 32 SER B N 1
ATOM 3179 C CA . SER B 1 32 ? 12.672 -5.023 14.18 1 94.56 32 SER B CA 1
ATOM 3180 C C . SER B 1 32 ? 11.156 -4.879 14.148 1 94.56 32 SER B C 1
ATOM 3182 O O . SER B 1 32 ? 10.586 -4.062 14.875 1 94.56 32 SER B O 1
ATOM 3184 N N . ASP B 1 33 ? 10.516 -5.594 13.281 1 94.62 33 ASP B N 1
ATOM 3185 C CA . ASP B 1 33 ? 9.078 -5.648 13.07 1 94.62 33 ASP B CA 1
ATOM 3186 C C . ASP B 1 33 ? 8.648 -7.02 12.547 1 94.62 33 ASP B C 1
ATOM 3188 O O . ASP B 1 33 ? 9.383 -7.996 12.688 1 94.62 33 ASP B O 1
ATOM 3192 N N . ILE B 1 34 ? 7.418 -7.117 12.117 1 92.56 34 ILE B N 1
ATOM 3193 C CA . ILE B 1 34 ? 6.926 -8.344 11.508 1 92.56 34 ILE B CA 1
ATOM 3194 C C . ILE B 1 34 ? 7.219 -8.336 10.008 1 92.56 34 ILE B C 1
ATOM 3196 O O . ILE B 1 34 ? 6.895 -7.363 9.32 1 92.56 34 ILE B O 1
ATOM 3200 N N . HIS B 1 35 ? 7.863 -9.398 9.602 1 94.5 35 HIS B N 1
ATOM 3201 C CA . HIS B 1 35 ? 8.188 -9.539 8.188 1 94.5 35 HIS B CA 1
ATOM 3202 C C . HIS B 1 35 ? 6.922 -9.656 7.344 1 94.5 35 HIS B C 1
ATOM 3204 O O . HIS B 1 35 ? 5.941 -10.273 7.77 1 94.5 35 HIS B O 1
ATOM 3210 N N . SER B 1 36 ? 6.918 -9.055 6.133 1 95.38 36 SER B N 1
ATOM 3211 C CA . SER B 1 36 ? 5.73 -9.039 5.285 1 95.38 36 SER B CA 1
ATOM 3212 C C . SER B 1 36 ? 5.277 -10.453 4.941 1 95.38 36 SER B C 1
ATOM 3214 O O . SER B 1 36 ? 4.078 -10.719 4.844 1 95.38 36 SER B O 1
ATOM 3216 N N . GLU B 1 37 ? 6.297 -11.289 4.555 1 95.81 37 GLU B N 1
ATOM 3217 C CA . GLU B 1 37 ? 5.961 -12.695 4.359 1 95.81 37 GLU B CA 1
ATOM 3218 C C . GLU B 1 37 ? 5.883 -13.438 5.691 1 95.81 37 GLU B C 1
ATOM 3220 O O . GLU B 1 37 ? 6.902 -13.898 6.211 1 95.81 37 GLU B O 1
ATOM 3225 N N . ASN B 1 38 ? 4.832 -13.422 6.34 1 95.5 38 ASN B N 1
ATOM 3226 C CA . ASN B 1 38 ? 4.516 -14.109 7.586 1 95.5 38 ASN B CA 1
ATOM 3227 C C . ASN B 1 38 ? 3.27 -14.977 7.449 1 95.5 38 ASN B C 1
ATOM 3229 O O . ASN B 1 38 ? 2.553 -14.891 6.449 1 95.5 38 ASN B O 1
ATOM 3233 N N . PRO B 1 39 ? 2.955 -15.867 8.32 1 96.69 39 PRO B N 1
ATOM 3234 C CA . PRO B 1 39 ? 1.893 -16.844 8.102 1 96.69 39 PRO B CA 1
ATOM 3235 C C . PRO B 1 39 ? 0.499 -16.234 8.117 1 96.69 39 PRO B C 1
ATOM 3237 O O . PRO B 1 39 ? -0.469 -16.859 7.688 1 96.69 39 PRO B O 1
ATOM 3240 N N . ALA B 1 40 ? 0.361 -15 8.578 1 95.56 40 ALA B N 1
ATOM 3241 C CA . ALA B 1 40 ? -0.954 -14.43 8.859 1 95.56 40 ALA B CA 1
ATOM 3242 C C . ALA B 1 40 ? -1.794 -14.336 7.586 1 95.56 40 ALA B C 1
ATOM 3244 O O . ALA B 1 40 ? -2.99 -14.641 7.602 1 95.56 40 ALA B O 1
ATOM 3245 N N . THR B 1 41 ? -1.234 -13.922 6.469 1 94.75 41 THR B N 1
ATOM 3246 C CA . THR B 1 41 ? -1.991 -13.734 5.234 1 94.75 41 THR B CA 1
ATOM 3247 C C . THR B 1 41 ? -2.607 -15.047 4.766 1 94.75 41 THR B C 1
ATOM 3249 O O . THR B 1 41 ? -3.732 -15.062 4.262 1 94.75 41 THR B O 1
ATOM 3252 N N . LYS B 1 42 ? -1.924 -16.141 4.914 1 97.38 42 LYS B N 1
ATOM 3253 C CA . LYS B 1 42 ? -2.404 -17.453 4.48 1 97.38 42 LYS B CA 1
ATOM 3254 C C . LYS B 1 42 ? -3.309 -18.078 5.535 1 97.38 42 LYS B C 1
ATOM 3256 O O . LYS B 1 42 ? -4.359 -18.641 5.211 1 97.38 42 LYS B O 1
ATOM 3261 N N . ARG B 1 43 ? -2.881 -17.984 6.816 1 97.88 43 ARG B N 1
ATOM 3262 C CA . ARG B 1 43 ? -3.689 -18.547 7.898 1 97.88 43 ARG B CA 1
ATOM 3263 C C . ARG B 1 43 ? -5.062 -17.875 7.953 1 97.88 43 ARG B C 1
ATOM 3265 O O . ARG B 1 43 ? -6.078 -18.562 8.109 1 97.88 43 ARG B O 1
ATOM 3272 N N . ARG B 1 44 ? -5.086 -16.594 7.855 1 98.12 44 ARG B N 1
ATOM 3273 C CA . ARG B 1 44 ? -6.348 -15.867 7.93 1 98.12 44 ARG B CA 1
ATOM 3274 C C . ARG B 1 44 ? -7.258 -16.234 6.762 1 98.12 44 ARG B C 1
ATOM 3276 O O . ARG B 1 44 ? -8.477 -16.266 6.906 1 98.12 44 ARG B O 1
ATOM 3283 N N . PHE B 1 45 ? -6.691 -16.5 5.559 1 98.56 45 PHE B N 1
ATOM 3284 C CA . PHE B 1 45 ? -7.496 -16.984 4.449 1 98.56 45 PHE B CA 1
ATOM 3285 C C . PHE B 1 45 ? -8.109 -18.344 4.785 1 98.56 45 PHE B C 1
ATOM 3287 O O . PHE B 1 45 ? -9.312 -18.547 4.582 1 98.56 45 PHE B O 1
ATOM 3294 N N . LYS B 1 46 ? -7.281 -19.234 5.25 1 98.5 46 LYS B N 1
ATOM 3295 C CA . LYS B 1 46 ? -7.793 -20.547 5.656 1 98.5 46 LYS B CA 1
ATOM 3296 C C . LYS B 1 46 ? -8.938 -20.391 6.66 1 98.5 46 LYS B C 1
ATOM 3298 O O . LYS B 1 46 ? -9.945 -21.094 6.562 1 98.5 46 LYS B O 1
ATOM 3303 N N . ASN B 1 47 ? -8.742 -19.484 7.676 1 98.25 47 ASN B N 1
ATOM 3304 C CA . ASN B 1 47 ? -9.766 -19.219 8.68 1 98.25 47 ASN B CA 1
ATOM 3305 C C . ASN B 1 47 ? -11.062 -18.719 8.039 1 98.25 47 ASN B C 1
ATOM 3307 O O . ASN B 1 47 ? -12.148 -19.156 8.422 1 98.25 47 ASN B O 1
ATOM 3311 N N . LEU B 1 48 ? -10.945 -17.828 7.074 1 98.44 48 LEU B N 1
ATOM 3312 C CA . LEU B 1 48 ? -12.125 -17.281 6.422 1 98.44 48 LEU B CA 1
ATOM 3313 C C . LEU B 1 48 ? -12.836 -18.344 5.594 1 98.44 48 LEU B C 1
ATOM 3315 O O . LEU B 1 48 ? -14.062 -18.359 5.508 1 98.44 48 LEU B O 1
ATOM 3319 N N . LEU B 1 49 ? -12.031 -19.188 4.922 1 98.12 49 LEU B N 1
ATOM 3320 C CA . LEU B 1 49 ? -12.578 -20.312 4.176 1 98.12 49 LEU B CA 1
ATOM 3321 C C . LEU B 1 49 ? -13.438 -21.188 5.078 1 98.12 49 LEU B C 1
ATOM 3323 O O . LEU B 1 49 ? -14.523 -21.609 4.688 1 98.12 49 LEU B O 1
ATOM 3327 N N . GLU B 1 50 ? -12.938 -21.469 6.23 1 97.88 50 GLU B N 1
ATOM 3328 C CA . GLU B 1 50 ? -13.656 -22.297 7.199 1 97.88 50 GLU B CA 1
ATOM 3329 C C . GLU B 1 50 ? -14.883 -21.562 7.734 1 97.88 50 GLU B C 1
ATOM 3331 O O . GLU B 1 50 ? -15.977 -22.125 7.816 1 97.88 50 GLU B O 1
ATOM 3336 N N . ARG B 1 51 ? -14.734 -20.312 8.078 1 97.69 51 ARG B N 1
ATOM 3337 C CA . ARG B 1 51 ? -15.812 -19.516 8.656 1 97.69 51 ARG B CA 1
ATOM 3338 C C . ARG B 1 51 ? -16.969 -19.359 7.672 1 97.69 51 ARG B C 1
ATOM 3340 O O . ARG B 1 51 ? -18.125 -19.359 8.062 1 97.69 51 ARG B O 1
ATOM 3347 N N . SER B 1 52 ? -16.625 -19.188 6.441 1 97.94 52 SER B N 1
ATOM 3348 C CA . SER B 1 52 ? -17.641 -18.953 5.414 1 97.94 52 SER B CA 1
ATOM 3349 C C . SER B 1 52 ? -18.375 -20.25 5.07 1 97.94 52 SER B C 1
ATOM 3351 O O . SER B 1 52 ? -19.422 -20.219 4.414 1 97.94 52 SER B O 1
ATOM 3353 N N . GLY B 1 53 ? -17.766 -21.406 5.434 1 97.88 53 GLY B N 1
ATOM 3354 C CA . GLY B 1 53 ? -18.359 -22.703 5.156 1 97.88 53 GLY B CA 1
ATOM 3355 C C . GLY B 1 53 ? -17.906 -23.297 3.84 1 97.88 53 GLY B C 1
ATOM 3356 O O . GLY B 1 53 ? -18.172 -24.484 3.562 1 97.88 53 GLY B O 1
ATOM 3357 N N . LEU B 1 54 ? -17.109 -22.594 3.068 1 98.12 54 LEU B N 1
ATOM 3358 C CA . LEU B 1 54 ? -16.719 -23.062 1.743 1 98.12 54 LEU B CA 1
ATOM 3359 C C . LEU B 1 54 ? -15.797 -24.266 1.845 1 98.12 54 LEU B C 1
ATOM 3361 O O . LEU B 1 54 ? -15.812 -25.141 0.971 1 98.12 54 LEU B O 1
ATOM 3365 N N . SER B 1 55 ? -15.023 -24.328 2.938 1 97.44 55 SER B N 1
ATOM 3366 C CA . SER B 1 55 ? -14.055 -25.406 3.115 1 97.44 55 SER B CA 1
ATOM 3367 C C . SER B 1 55 ? -14.719 -26.781 3.027 1 97.44 55 SER B C 1
ATOM 3369 O O . SER B 1 55 ? -14.117 -27.734 2.537 1 97.44 55 SER B O 1
ATOM 3371 N N . SER B 1 56 ? -15.953 -26.906 3.438 1 97.31 56 SER B N 1
ATOM 3372 C CA . SER B 1 56 ? -16.656 -28.172 3.486 1 97.31 56 SER B CA 1
ATOM 3373 C C . SER B 1 56 ? -17.031 -28.656 2.086 1 97.31 56 SER B C 1
ATOM 3375 O O . SER B 1 56 ? -17.344 -29.828 1.893 1 97.31 56 SER B O 1
ATOM 3377 N N . SER B 1 57 ? -16.984 -27.75 1.144 1 97.81 57 SER B N 1
ATOM 3378 C CA . SER B 1 57 ? -17.375 -28.094 -0.22 1 97.81 57 SER B CA 1
ATOM 3379 C C . SER B 1 57 ? -16.156 -28.391 -1.084 1 97.81 57 SER B C 1
ATOM 3381 O O . SER B 1 57 ? -16.297 -28.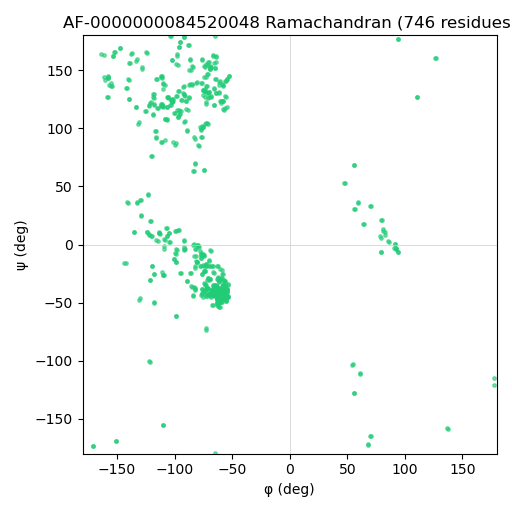797 -2.244 1 97.81 57 SER B O 1
ATOM 3383 N N . LEU B 1 58 ? -14.969 -28.234 -0.555 1 98.44 58 LEU B N 1
ATOM 3384 C CA . LEU B 1 58 ? -13.734 -28.469 -1.296 1 98.44 58 LEU B CA 1
ATOM 3385 C C . LEU B 1 58 ? -13.18 -29.859 -1.007 1 98.44 58 LEU B C 1
ATOM 3387 O O . LEU B 1 58 ? -13.5 -30.469 0.022 1 98.44 58 LEU B O 1
ATOM 3391 N N . THR B 1 59 ? -12.453 -30.391 -1.879 1 98.62 59 THR B N 1
ATOM 3392 C CA . THR B 1 59 ? -11.719 -31.625 -1.655 1 98.62 59 THR B CA 1
ATOM 3393 C C . THR B 1 59 ? -10.32 -31.344 -1.129 1 98.62 59 THR B C 1
ATOM 3395 O O . THR B 1 59 ? -9.445 -30.891 -1.879 1 98.62 59 THR B O 1
ATOM 3398 N N . TYR B 1 60 ? -10.102 -31.594 0.149 1 98.19 60 TYR B N 1
ATOM 3399 C CA . TYR B 1 60 ? -8.781 -31.375 0.734 1 98.19 60 TYR B CA 1
ATOM 3400 C C . TYR B 1 60 ? -7.785 -32.406 0.233 1 98.19 60 TYR B C 1
ATOM 3402 O O . TYR B 1 60 ? -8.055 -33.594 0.275 1 98.19 60 TYR B O 1
ATOM 3410 N N . LEU B 1 61 ? -6.707 -31.938 -0.29 1 98.69 61 LEU B N 1
ATOM 3411 C CA . LEU B 1 61 ? -5.625 -32.781 -0.777 1 98.69 61 LEU B CA 1
ATOM 3412 C C . LEU B 1 61 ? -4.395 -32.656 0.113 1 98.69 61 LEU B C 1
ATOM 3414 O O . LEU B 1 61 ? -3.822 -31.578 0.238 1 98.69 61 LEU B O 1
ATOM 3418 N N . GLU B 1 62 ? -3.945 -33.719 0.733 1 98.19 62 GLU B N 1
ATOM 3419 C CA . GLU B 1 62 ? -2.748 -33.719 1.569 1 98.19 62 GLU B CA 1
ATOM 3420 C C . GLU B 1 62 ? -1.483 -33.625 0.722 1 98.19 62 GLU B C 1
ATOM 3422 O O . GLU B 1 62 ? -1.246 -34.438 -0.149 1 98.19 62 GLU B O 1
ATOM 3427 N N . PRO B 1 63 ? -0.733 -32.594 0.99 1 98.69 63 PRO B N 1
ATOM 3428 C CA . PRO B 1 63 ? 0.498 -32.5 0.203 1 98.69 63 PRO B CA 1
ATOM 3429 C C . PRO B 1 63 ? 1.533 -33.562 0.589 1 98.69 63 PRO B C 1
ATOM 3431 O O . PRO B 1 63 ? 1.579 -34 1.744 1 98.69 63 PRO B O 1
ATOM 3434 N N . ARG B 1 64 ? 2.283 -34 -0.351 1 98.62 64 ARG B N 1
ATOM 3435 C CA . ARG B 1 64 ? 3.457 -34.844 -0.12 1 98.62 64 ARG B CA 1
ATOM 3436 C C . ARG B 1 64 ? 4.734 -34 -0.13 1 98.62 64 ARG B C 1
ATOM 3438 O O . ARG B 1 64 ? 4.727 -32.844 -0.573 1 98.62 64 ARG B O 1
ATOM 3445 N N . LEU B 1 65 ? 5.809 -34.594 0.396 1 98.62 65 LEU B N 1
ATOM 3446 C CA . LEU B 1 65 ? 7.109 -33.938 0.219 1 98.62 65 LEU B CA 1
ATOM 3447 C C . LEU B 1 65 ? 7.621 -34.125 -1.205 1 98.62 65 LEU B C 1
ATOM 3449 O O . LEU B 1 65 ? 7.598 -35.25 -1.733 1 98.62 65 LEU B O 1
ATOM 3453 N N . ALA B 1 66 ? 7.992 -33.125 -1.868 1 98.88 66 ALA B N 1
ATOM 3454 C CA . ALA B 1 66 ? 8.727 -33.281 -3.119 1 98.88 66 ALA B CA 1
ATOM 3455 C C . ALA B 1 66 ? 10.055 -34 -2.883 1 98.88 66 ALA B C 1
ATOM 3457 O O . ALA B 1 66 ? 10.734 -33.75 -1.881 1 98.88 66 ALA B O 1
ATOM 3458 N N . THR B 1 67 ? 10.445 -34.875 -3.752 1 98.75 67 THR B N 1
ATOM 3459 C CA . THR B 1 67 ? 11.75 -35.5 -3.664 1 98.75 67 THR B CA 1
ATOM 3460 C C . THR B 1 67 ? 12.852 -34.562 -4.125 1 98.75 67 THR B C 1
ATOM 3462 O O . THR B 1 67 ? 12.57 -33.562 -4.824 1 98.75 67 THR B O 1
ATOM 3465 N N . ARG B 1 68 ? 14.062 -34.844 -3.701 1 98.56 68 ARG B N 1
ATOM 3466 C CA . ARG B 1 68 ? 15.203 -34.062 -4.148 1 98.56 68 ARG B CA 1
ATOM 3467 C C . ARG B 1 68 ? 15.289 -34.031 -5.672 1 98.56 68 ARG B C 1
ATOM 3469 O O . ARG B 1 68 ? 15.57 -33 -6.27 1 98.56 68 ARG B O 1
ATOM 3476 N N . GLU B 1 69 ? 15.039 -35.156 -6.316 1 98.69 69 GLU B N 1
ATOM 3477 C CA . GLU B 1 69 ? 15.086 -35.281 -7.77 1 98.69 69 GLU B CA 1
ATOM 3478 C C . GLU B 1 69 ? 14.055 -34.375 -8.43 1 98.69 69 GLU B C 1
ATOM 3480 O O . GLU B 1 69 ? 14.32 -33.781 -9.477 1 98.69 69 GLU B O 1
ATOM 3485 N N . GLN B 1 70 ? 12.953 -34.281 -7.828 1 98.81 70 GLN B N 1
ATOM 3486 C CA . GLN B 1 70 ? 11.906 -33.438 -8.367 1 98.81 70 GLN B CA 1
ATOM 3487 C C . GLN B 1 70 ? 12.281 -31.953 -8.234 1 98.81 70 GLN B C 1
ATOM 3489 O O . GLN B 1 70 ? 12.039 -31.156 -9.148 1 98.81 70 GLN B O 1
ATOM 3494 N N . VAL B 1 71 ? 12.836 -31.562 -7.066 1 98.88 71 VAL B N 1
ATOM 3495 C CA . VAL B 1 71 ? 13.289 -30.188 -6.887 1 98.88 71 VAL B CA 1
ATOM 3496 C C . VAL B 1 71 ? 14.406 -29.875 -7.879 1 98.88 71 VAL B C 1
ATOM 3498 O O . VAL B 1 71 ? 14.508 -28.75 -8.375 1 98.88 71 VAL B O 1
ATOM 3501 N N . GLN B 1 72 ? 15.164 -30.906 -8.297 1 98.75 72 GLN B N 1
ATOM 3502 C CA . GLN B 1 72 ? 16.281 -30.766 -9.219 1 98.75 72 GLN B CA 1
ATOM 3503 C C . GLN B 1 72 ? 15.797 -30.609 -10.656 1 98.75 72 GLN B C 1
ATOM 3505 O O . GLN B 1 72 ? 16.594 -30.359 -11.562 1 98.75 72 GLN B O 1
ATOM 3510 N N . LEU B 1 73 ? 14.484 -30.75 -10.836 1 98.56 73 LEU B N 1
ATOM 3511 C CA . LEU B 1 73 ? 13.953 -30.453 -12.164 1 98.56 73 LEU B CA 1
ATOM 3512 C C . LEU B 1 73 ? 14.227 -29 -12.547 1 98.56 73 LEU B C 1
ATOM 3514 O O . LEU B 1 73 ? 14.266 -28.672 -13.727 1 98.56 73 LEU B O 1
ATOM 3518 N N . TYR B 1 74 ? 14.461 -28.172 -11.555 1 98.62 74 TYR B N 1
ATOM 3519 C CA . TYR B 1 74 ? 14.789 -26.781 -11.852 1 98.62 74 TYR B CA 1
ATOM 3520 C C . TYR B 1 74 ? 16.031 -26.344 -11.094 1 98.62 74 TYR B C 1
ATOM 3522 O O . TYR B 1 74 ? 16.953 -25.766 -11.68 1 98.62 74 TYR B O 1
ATOM 3530 N N . HIS B 1 75 ? 16.172 -26.594 -9.812 1 98.88 75 HIS B N 1
ATOM 3531 C CA . HIS B 1 75 ? 17.234 -26.062 -8.961 1 98.88 75 HIS B CA 1
ATOM 3532 C C . HIS B 1 75 ? 18.484 -26.938 -9.023 1 98.88 75 HIS B C 1
ATOM 3534 O O . HIS B 1 75 ? 18.391 -28.156 -9.172 1 98.88 75 HIS B O 1
ATOM 3540 N N . THR B 1 76 ? 19.625 -26.344 -8.852 1 98.81 76 THR B N 1
ATOM 3541 C CA . THR B 1 76 ? 20.859 -27.094 -8.789 1 98.81 76 THR B CA 1
ATOM 3542 C C . THR B 1 76 ? 20.984 -27.828 -7.461 1 98.81 76 THR B C 1
ATOM 3544 O O . THR B 1 76 ? 20.422 -27.406 -6.457 1 98.81 76 THR B O 1
ATOM 3547 N N . SER B 1 77 ? 21.719 -28.922 -7.527 1 98.5 77 SER B N 1
ATOM 3548 C CA . SER B 1 77 ? 21.984 -29.688 -6.309 1 98.5 77 SER B CA 1
ATOM 3549 C C . SER B 1 77 ? 22.656 -28.828 -5.254 1 98.5 77 SER B C 1
ATOM 3551 O O . SER B 1 77 ? 22.375 -28.938 -4.062 1 98.5 77 SER B O 1
ATOM 3553 N N . GLU B 1 78 ? 23.562 -27.969 -5.703 1 98.56 78 GLU B N 1
ATOM 3554 C CA . GLU B 1 78 ? 24.297 -27.094 -4.797 1 98.56 78 GLU B CA 1
ATOM 3555 C C . GLU B 1 78 ? 23.359 -26.156 -4.051 1 98.56 78 GLU B C 1
ATOM 3557 O O . GLU B 1 78 ? 23.516 -25.922 -2.85 1 98.56 78 GLU B O 1
ATOM 3562 N N . TYR B 1 79 ? 22.438 -25.594 -4.723 1 98.69 79 TYR B N 1
ATOM 3563 C CA . TYR B 1 79 ? 21.5 -24.688 -4.09 1 98.69 79 TYR B CA 1
ATOM 3564 C C . TYR B 1 79 ? 20.625 -25.406 -3.086 1 98.69 79 TYR B C 1
ATOM 3566 O O . TYR B 1 79 ? 20.359 -24.906 -1.989 1 98.69 79 TYR B O 1
ATOM 3574 N N . ILE B 1 80 ? 20.125 -26.594 -3.492 1 98.81 80 ILE B N 1
ATOM 3575 C CA . ILE B 1 80 ? 19.297 -27.391 -2.602 1 98.81 80 ILE B CA 1
ATOM 3576 C C . ILE B 1 80 ? 20.047 -27.688 -1.311 1 98.81 80 ILE B C 1
ATOM 3578 O O . ILE B 1 80 ? 19.5 -27.562 -0.215 1 98.81 80 ILE B O 1
ATOM 3582 N N . ASP B 1 81 ? 21.312 -28.062 -1.45 1 98.56 81 ASP B N 1
ATOM 3583 C CA . ASP B 1 81 ? 22.156 -28.328 -0.294 1 98.56 81 ASP B CA 1
ATOM 3584 C C . ASP B 1 81 ? 22.312 -27.094 0.581 1 98.56 81 ASP B C 1
ATOM 3586 O O . ASP B 1 81 ? 22.344 -27.188 1.81 1 98.56 81 ASP B O 1
ATOM 3590 N N . LYS B 1 82 ? 22.453 -25.969 -0.1 1 98.31 82 LYS B N 1
ATOM 3591 C CA . LYS B 1 82 ? 22.594 -24.719 0.634 1 98.31 82 LYS B CA 1
ATOM 3592 C C . LYS B 1 82 ? 21.359 -24.453 1.499 1 98.31 82 LYS B C 1
ATOM 3594 O O . LYS B 1 82 ? 21.484 -24.109 2.678 1 98.31 82 LYS B O 1
ATOM 3599 N N . VAL B 1 83 ? 20.172 -24.562 0.938 1 98.62 83 VAL B N 1
ATOM 3600 C CA . VAL B 1 83 ? 18.938 -24.328 1.672 1 98.62 83 VAL B CA 1
ATOM 3601 C C . VAL B 1 83 ? 18.844 -25.297 2.848 1 98.62 83 VAL B C 1
ATOM 3603 O O . VAL B 1 83 ? 18.469 -24.906 3.957 1 98.62 83 VAL B O 1
ATOM 3606 N N . LYS B 1 84 ? 19.172 -26.562 2.586 1 98.62 84 LYS B N 1
ATOM 3607 C CA . LYS B 1 84 ? 19.109 -27.562 3.643 1 98.62 84 LYS B CA 1
ATOM 3608 C C . LYS B 1 84 ? 20.094 -27.234 4.77 1 98.62 84 LYS B C 1
ATOM 3610 O O . LYS B 1 84 ? 19.75 -27.375 5.945 1 98.62 84 LYS B O 1
ATOM 3615 N N . LYS B 1 85 ? 21.281 -26.859 4.398 1 98.25 85 LYS B N 1
ATOM 3616 C CA . LYS B 1 85 ? 22.297 -26.531 5.395 1 98.25 85 LYS B CA 1
ATOM 3617 C C . LYS B 1 85 ? 21.828 -25.375 6.281 1 98.25 85 LYS B C 1
ATOM 3619 O O . LYS B 1 85 ? 21.969 -25.438 7.508 1 98.25 85 LYS B O 1
ATOM 3624 N N . LEU B 1 86 ? 21.359 -24.297 5.676 1 97.5 86 LEU B N 1
ATOM 3625 C CA . LEU B 1 86 ? 20.828 -23.172 6.441 1 97.5 86 LEU B CA 1
ATOM 3626 C C . LEU B 1 86 ? 19.719 -23.625 7.383 1 97.5 86 LEU B C 1
ATOM 3628 O O . LEU B 1 86 ? 19.688 -23.234 8.555 1 97.5 86 LEU B O 1
ATOM 3632 N N . SER B 1 87 ? 18.844 -24.438 6.863 1 97.5 87 SER B N 1
ATOM 3633 C CA . SER B 1 87 ? 17.688 -24.938 7.617 1 97.5 87 SER B CA 1
ATOM 3634 C C . SER B 1 87 ? 18.141 -25.781 8.812 1 97.5 87 SER B C 1
ATOM 3636 O O . SER B 1 87 ? 17.531 -25.703 9.883 1 97.5 87 SER B O 1
ATOM 3638 N N . ASP B 1 88 ? 19.156 -26.578 8.688 1 97.12 88 ASP B N 1
ATOM 3639 C CA . ASP B 1 88 ? 19.609 -27.531 9.695 1 97.12 88 ASP B CA 1
ATOM 3640 C C . ASP B 1 88 ? 20.453 -26.844 10.766 1 97.12 88 ASP B C 1
ATOM 3642 O O . ASP B 1 88 ? 20.688 -27.406 11.836 1 97.12 88 ASP B O 1
ATOM 3646 N N . THR B 1 89 ? 20.906 -25.656 10.516 1 95.12 89 THR B N 1
ATOM 3647 C CA . THR B 1 89 ? 21.859 -25.031 11.422 1 95.12 89 THR B CA 1
ATOM 3648 C C . THR B 1 89 ? 21.312 -23.703 11.945 1 95.12 89 THR B C 1
ATOM 3650 O O . THR B 1 89 ? 20.406 -23.688 12.773 1 95.12 89 THR B O 1
ATOM 3653 N N . THR B 1 90 ? 21.734 -22.578 11.398 1 91.19 90 THR B N 1
ATOM 3654 C CA . THR B 1 90 ? 21.5 -21.281 12.031 1 91.19 90 THR B CA 1
ATOM 3655 C C . THR B 1 90 ? 20.453 -20.484 11.258 1 91.19 90 THR B C 1
ATOM 3657 O O . THR B 1 90 ? 20.047 -19.406 11.695 1 91.19 90 THR B O 1
ATOM 3660 N N . GLY B 1 91 ? 19.891 -21.078 10.242 1 94.25 91 GLY B N 1
ATOM 3661 C CA . GLY B 1 91 ? 19.062 -20.25 9.391 1 94.25 91 GLY B CA 1
ATOM 3662 C C . GLY B 1 91 ? 19.859 -19.25 8.578 1 94.25 91 GLY B C 1
ATOM 3663 O O . GLY B 1 91 ? 21.062 -19.406 8.383 1 94.25 91 GLY B O 1
ATOM 3664 N N . GLY B 1 92 ? 19.141 -18.266 8.031 1 94.81 92 GLY B N 1
ATOM 3665 C CA . GLY B 1 92 ? 19.828 -17.25 7.242 1 94.81 92 GLY B CA 1
ATOM 3666 C C . GLY B 1 92 ? 19.078 -16.906 5.965 1 94.81 92 GLY B C 1
ATOM 3667 O O . GLY B 1 92 ? 17.859 -16.984 5.906 1 94.81 92 GLY B O 1
ATOM 3668 N N . ASP B 1 93 ? 19.828 -16.359 5.016 1 95.38 93 ASP B N 1
ATOM 3669 C CA . ASP B 1 93 ? 19.297 -15.938 3.721 1 95.38 93 ASP B CA 1
ATOM 3670 C C . ASP B 1 93 ? 19.828 -16.828 2.596 1 95.38 93 ASP B C 1
ATOM 3672 O O . ASP B 1 93 ? 21.031 -16.906 2.371 1 95.38 93 ASP B O 1
ATOM 3676 N N . ALA B 1 94 ? 18.922 -17.5 1.896 1 96.88 94 ALA B N 1
ATOM 3677 C CA . ALA B 1 94 ? 19.297 -18.453 0.849 1 96.88 94 ALA B CA 1
ATOM 3678 C C . ALA B 1 94 ? 19.625 -17.719 -0.453 1 96.88 94 ALA B C 1
ATOM 3680 O O . ALA B 1 94 ? 20 -18.359 -1.445 1 96.88 94 ALA B O 1
ATOM 3681 N N . GLY B 1 95 ? 19.531 -16.438 -0.45 1 95.44 95 GLY B N 1
ATOM 3682 C CA . GLY B 1 95 ? 19.828 -15.633 -1.628 1 95.44 95 GLY B CA 1
ATOM 3683 C C . GLY B 1 95 ? 19.578 -14.148 -1.413 1 95.44 95 GLY B C 1
ATOM 3684 O O . GLY B 1 95 ? 20.234 -13.531 -0.571 1 95.44 95 GLY B O 1
ATOM 3685 N N . GLU B 1 96 ? 18.625 -13.617 -2.135 1 93.75 96 GLU B N 1
ATOM 3686 C CA . GLU B 1 96 ? 18.234 -12.211 -2.043 1 93.75 96 GLU B CA 1
ATOM 3687 C C . GLU B 1 96 ? 16.875 -12.062 -1.364 1 93.75 96 GLU B C 1
ATOM 3689 O O . GLU B 1 96 ? 15.844 -11.969 -2.037 1 93.75 96 GLU B O 1
ATOM 3694 N N . LEU B 1 97 ? 16.922 -11.93 -0.016 1 93.06 97 LEU B N 1
ATOM 3695 C CA . LEU B 1 97 ? 15.719 -11.742 0.783 1 93.06 97 LEU B CA 1
ATOM 3696 C C . LEU B 1 97 ? 14.875 -13.008 0.801 1 93.06 97 LEU B C 1
ATOM 3698 O O . LEU B 1 97 ? 13.648 -12.938 0.729 1 93.06 97 LEU B O 1
ATOM 3702 N N . ALA B 1 98 ? 15.5 -14.156 0.765 1 95.88 98 ALA B N 1
ATOM 3703 C CA . ALA B 1 98 ? 14.859 -15.453 0.919 1 95.88 98 ALA B CA 1
ATOM 3704 C C . ALA B 1 98 ? 15.266 -16.125 2.232 1 95.88 98 ALA B C 1
ATOM 3706 O O . ALA B 1 98 ? 16.156 -16.969 2.252 1 95.88 98 ALA B O 1
ATOM 3707 N N . LEU B 1 99 ? 14.562 -15.844 3.24 1 95.19 99 LEU B N 1
ATOM 3708 C CA . LEU B 1 99 ? 14.969 -16.203 4.598 1 95.19 99 LEU B CA 1
ATOM 3709 C C . LEU B 1 99 ? 14.641 -17.656 4.902 1 95.19 99 LEU B C 1
ATOM 3711 O O . LEU B 1 99 ? 13.602 -18.156 4.488 1 95.19 99 LEU B O 1
ATOM 3715 N N . VAL B 1 100 ? 15.578 -18.266 5.586 1 96.12 100 VAL B N 1
ATOM 3716 C CA . VAL B 1 100 ? 15.469 -19.672 5.98 1 96.12 100 VAL B CA 1
ATOM 3717 C C . VAL B 1 100 ? 15.555 -19.781 7.504 1 96.12 100 VAL B C 1
ATOM 3719 O O . VAL B 1 100 ? 16.484 -19.25 8.117 1 96.12 100 VAL B O 1
ATOM 3722 N N . GLY B 1 101 ? 14.562 -20.328 8.109 1 95.56 101 GLY B N 1
ATOM 3723 C CA . GLY B 1 101 ? 14.617 -20.719 9.508 1 95.56 101 GLY B CA 1
ATOM 3724 C C . GLY B 1 101 ? 14.789 -22.219 9.711 1 95.56 101 GLY B C 1
ATOM 3725 O O . GLY B 1 101 ? 14.852 -22.969 8.742 1 95.56 101 GLY B O 1
ATOM 3726 N N . SER B 1 102 ? 14.852 -22.594 10.977 1 95.12 102 SER B N 1
ATOM 3727 C CA . SER B 1 102 ? 14.961 -24.016 11.289 1 95.12 102 SER B CA 1
ATOM 3728 C C . SER B 1 102 ? 13.75 -24.781 10.75 1 95.12 102 SER B C 1
ATOM 3730 O O . SER B 1 102 ? 12.609 -24.406 11.016 1 95.12 102 SER B O 1
ATOM 3732 N N . GLY B 1 103 ? 14.055 -25.812 9.898 1 96.94 103 GLY B N 1
ATOM 3733 C CA . GLY B 1 103 ? 12.984 -26.641 9.375 1 96.94 103 GLY B CA 1
ATOM 3734 C C . GLY B 1 103 ? 12.414 -26.141 8.062 1 96.94 103 GLY B C 1
ATOM 3735 O O . GLY B 1 103 ? 11.562 -26.797 7.453 1 96.94 103 GLY B O 1
ATOM 3736 N N . SER B 1 104 ? 12.93 -24.984 7.621 1 97.94 104 SER B N 1
ATOM 3737 C CA . SER B 1 104 ? 12.398 -24.359 6.41 1 97.94 104 SER B CA 1
ATOM 3738 C C . SER B 1 104 ? 12.586 -25.281 5.199 1 97.94 104 SER B C 1
ATOM 3740 O O . SER B 1 104 ? 11.758 -25.281 4.289 1 97.94 104 SER B O 1
ATOM 3742 N N . TYR B 1 105 ? 13.625 -26.078 5.215 1 98.5 105 TYR B N 1
ATOM 3743 C CA . TYR B 1 105 ? 13.898 -26.969 4.086 1 98.5 105 TYR B CA 1
ATOM 3744 C C . TYR B 1 105 ? 12.766 -27.969 3.904 1 98.5 105 TYR B C 1
ATOM 3746 O O . TYR B 1 105 ? 12.203 -28.094 2.812 1 98.5 105 TYR B O 1
ATOM 3754 N N . GLU B 1 106 ? 12.438 -28.641 4.918 1 98.5 106 GLU B N 1
ATOM 3755 C CA . GLU B 1 106 ? 11.375 -29.641 4.855 1 98.5 106 GLU B CA 1
ATOM 3756 C C . GLU B 1 106 ? 10.031 -29 4.516 1 98.5 106 GLU B C 1
ATOM 3758 O O . GLU B 1 106 ? 9.234 -29.578 3.773 1 98.5 106 GLU B O 1
ATOM 3763 N N . ILE B 1 107 ? 9.789 -27.844 5.062 1 98.75 107 ILE B N 1
ATOM 3764 C CA . ILE B 1 107 ? 8.539 -27.141 4.793 1 98.75 107 ILE B CA 1
ATOM 3765 C C . ILE B 1 107 ? 8.484 -26.734 3.326 1 98.75 107 ILE B C 1
ATOM 3767 O O . ILE B 1 107 ? 7.434 -26.812 2.688 1 98.75 107 ILE B O 1
ATOM 3771 N N . ALA B 1 108 ? 9.641 -26.266 2.797 1 98.88 108 ALA B N 1
ATOM 3772 C CA . ALA B 1 108 ? 9.719 -25.891 1.389 1 98.88 108 ALA B CA 1
ATOM 3773 C C . ALA B 1 108 ? 9.469 -27.094 0.481 1 98.88 108 ALA B C 1
ATOM 3775 O O . ALA B 1 108 ? 8.82 -26.969 -0.558 1 98.88 108 ALA B O 1
ATOM 3776 N N . LEU B 1 109 ? 10.008 -28.25 0.86 1 98.88 109 LEU B N 1
ATOM 3777 C CA . LEU B 1 109 ? 9.734 -29.484 0.117 1 98.88 109 LEU B CA 1
ATOM 3778 C C . LEU B 1 109 ? 8.242 -29.797 0.135 1 98.88 109 LEU B C 1
ATOM 3780 O O . LEU B 1 109 ? 7.695 -30.281 -0.862 1 98.88 109 LEU B O 1
ATOM 3784 N N . LEU B 1 110 ? 7.68 -29.594 1.254 1 98.88 110 LEU B N 1
ATOM 3785 C CA . LEU B 1 110 ? 6.254 -29.844 1.409 1 98.88 110 LEU B CA 1
ATOM 3786 C C . LEU B 1 110 ? 5.434 -28.891 0.545 1 98.88 110 LEU B C 1
ATOM 3788 O O . LEU B 1 110 ? 4.43 -29.297 -0.049 1 98.88 110 LEU B O 1
ATOM 3792 N N . SER B 1 111 ? 5.832 -27.625 0.512 1 98.88 111 SER B N 1
ATOM 3793 C CA . SER B 1 111 ? 5.172 -26.641 -0.335 1 98.88 111 SER B CA 1
ATOM 3794 C C . SER B 1 111 ? 5.262 -27.031 -1.808 1 98.88 111 SER B C 1
ATOM 3796 O O . SER B 1 111 ? 4.25 -27.031 -2.514 1 98.88 111 SER B O 1
ATOM 3798 N N . THR B 1 112 ? 6.438 -27.359 -2.244 1 98.94 112 THR B N 1
ATOM 3799 C CA . THR B 1 112 ? 6.641 -27.828 -3.611 1 98.94 112 THR B CA 1
ATOM 3800 C C . THR B 1 112 ? 5.836 -29.094 -3.879 1 98.94 112 THR B C 1
ATOM 3802 O O . THR B 1 112 ? 5.172 -29.203 -4.91 1 98.94 112 THR B O 1
ATOM 3805 N N . GLY B 1 113 ? 5.895 -30 -2.934 1 98.94 113 GLY B N 1
ATOM 3806 C CA . GLY B 1 113 ? 5.117 -31.219 -3.047 1 98.94 113 GLY B CA 1
ATOM 3807 C C . GLY B 1 113 ? 3.623 -30.984 -3.121 1 98.94 113 GLY B C 1
ATOM 3808 O O . GLY B 1 113 ? 2.891 -31.766 -3.738 1 98.94 113 GLY B O 1
ATOM 3809 N N . GLY B 1 114 ? 3.162 -29.875 -2.457 1 98.88 114 GLY B N 1
ATOM 3810 C CA . GLY B 1 114 ? 1.768 -29.484 -2.57 1 98.88 114 GLY B CA 1
ATOM 3811 C C . GLY B 1 114 ? 1.363 -29.125 -3.986 1 98.88 114 GLY B C 1
ATOM 3812 O O . GLY B 1 114 ? 0.285 -29.5 -4.445 1 98.88 114 GLY B O 1
ATOM 3813 N N . ALA B 1 115 ? 2.221 -28.406 -4.684 1 98.94 115 ALA B N 1
ATOM 3814 C CA . ALA B 1 115 ? 1.965 -28.062 -6.078 1 98.94 115 ALA B CA 1
ATOM 3815 C C . ALA B 1 115 ? 1.934 -29.312 -6.953 1 98.94 115 ALA B C 1
ATOM 3817 O O . ALA B 1 115 ? 1.095 -29.422 -7.852 1 98.94 115 ALA B O 1
ATOM 3818 N N . LEU B 1 116 ? 2.838 -30.266 -6.703 1 98.94 116 LEU B N 1
ATOM 3819 C CA . LEU B 1 116 ? 2.873 -31.516 -7.465 1 98.94 116 LEU B CA 1
ATOM 3820 C C . LEU B 1 116 ? 1.626 -32.344 -7.203 1 98.94 116 LEU B C 1
ATOM 3822 O O . LEU B 1 116 ? 1.062 -32.938 -8.125 1 98.94 116 LEU B O 1
ATOM 3826 N N . THR B 1 117 ? 1.271 -32.375 -5.93 1 98.94 117 THR B N 1
ATOM 3827 C CA . THR B 1 117 ? 0.041 -33.062 -5.555 1 98.94 117 THR B CA 1
ATOM 3828 C C . THR B 1 117 ? -1.153 -32.469 -6.309 1 98.94 117 THR B C 1
ATOM 3830 O O . THR B 1 117 ? -2.02 -33.219 -6.773 1 98.94 117 THR B O 1
ATOM 3833 N N . ALA B 1 118 ? -1.201 -31.172 -6.422 1 98.94 118 ALA B N 1
ATOM 3834 C CA . ALA B 1 118 ? -2.275 -30.5 -7.141 1 98.94 118 ALA B CA 1
ATOM 3835 C C . ALA B 1 118 ? -2.291 -30.891 -8.609 1 98.94 118 ALA B C 1
ATOM 3837 O O . ALA B 1 118 ? -3.352 -31.188 -9.172 1 98.94 118 ALA B O 1
ATOM 3838 N N . VAL B 1 119 ? -1.126 -30.922 -9.242 1 98.94 119 VAL B N 1
ATOM 3839 C CA . VAL B 1 119 ? -1.012 -31.312 -10.648 1 98.94 119 VAL B CA 1
ATOM 3840 C C . VAL B 1 119 ? -1.507 -32.75 -10.82 1 98.94 119 VAL B C 1
ATOM 3842 O O . VAL B 1 119 ? -2.303 -33.031 -11.719 1 98.94 119 VAL B O 1
ATOM 3845 N N . ASP B 1 120 ? -1.032 -33.656 -9.969 1 98.94 120 ASP B N 1
ATOM 3846 C CA . ASP B 1 120 ? -1.458 -35.031 -10.047 1 98.94 120 ASP B CA 1
ATOM 3847 C C . ASP B 1 120 ? -2.979 -35.156 -9.961 1 98.94 120 ASP B C 1
ATOM 3849 O O . ASP B 1 120 ? -3.592 -35.906 -10.719 1 98.94 120 ASP B O 1
ATOM 3853 N N . ALA B 1 121 ? -3.529 -34.406 -9.039 1 98.88 121 ALA B N 1
ATOM 3854 C CA . ALA B 1 121 ? -4.965 -34.531 -8.789 1 98.88 121 ALA B CA 1
ATOM 3855 C C . ALA B 1 121 ? -5.766 -34.094 -10.016 1 98.88 121 ALA B C 1
ATOM 3857 O O . ALA B 1 121 ? -6.762 -34.719 -10.359 1 98.88 121 ALA B O 1
ATOM 3858 N N . VAL B 1 122 ? -5.359 -33.031 -10.695 1 98.75 122 VAL B N 1
ATOM 3859 C CA . VAL B 1 122 ? -6.086 -32.531 -11.859 1 98.75 122 VAL B CA 1
ATOM 3860 C C . VAL B 1 122 ? -5.832 -33.469 -13.055 1 98.75 122 VAL B C 1
ATOM 3862 O O . VAL B 1 122 ? -6.746 -33.75 -13.836 1 98.75 122 VAL B O 1
ATOM 3865 N N . MET B 1 123 ? -4.625 -33.938 -13.219 1 98.69 123 MET B N 1
ATOM 3866 C CA . MET B 1 123 ? -4.246 -34.75 -14.375 1 98.69 123 MET B CA 1
ATOM 3867 C C . MET B 1 123 ? -4.879 -36.125 -14.32 1 98.69 123 MET B C 1
ATOM 3869 O O . MET B 1 123 ? -5.195 -36.719 -15.352 1 98.69 123 MET B O 1
ATOM 3873 N N . THR B 1 124 ? -5.098 -36.625 -13.125 1 98.25 124 THR B N 1
ATOM 3874 C CA . THR B 1 124 ? -5.68 -37.969 -12.969 1 98.25 124 THR B CA 1
ATOM 3875 C C . THR B 1 124 ? -7.199 -37.875 -12.875 1 98.25 124 THR B C 1
ATOM 3877 O O . THR B 1 124 ? -7.879 -38.906 -12.766 1 98.25 124 THR B O 1
ATOM 3880 N N . GLY B 1 125 ? -7.75 -36.656 -12.852 1 97.88 125 GLY B N 1
ATOM 3881 C CA . GLY B 1 125 ? -9.195 -36.469 -12.844 1 97.88 125 GLY B CA 1
ATOM 3882 C C . GLY B 1 125 ? -9.805 -36.594 -11.461 1 97.88 125 GLY B C 1
ATOM 3883 O O . GLY B 1 125 ? -11.023 -36.688 -11.32 1 97.88 125 GLY B O 1
ATOM 3884 N N . GLN B 1 126 ? -8.953 -36.625 -10.43 1 98.25 126 GLN B N 1
ATOM 3885 C CA . GLN B 1 126 ? -9.477 -36.656 -9.07 1 98.25 126 GLN B CA 1
ATOM 3886 C C . GLN B 1 126 ? -10.312 -35.406 -8.781 1 98.25 126 GLN B C 1
ATOM 3888 O O . GLN B 1 126 ? -11.328 -35.5 -8.078 1 98.25 126 GLN B O 1
ATOM 3893 N N . VAL B 1 127 ? -9.906 -34.281 -9.211 1 98.69 127 VAL B N 1
ATOM 3894 C CA . VAL B 1 127 ? -10.609 -33.031 -9.125 1 98.69 127 VAL B CA 1
ATOM 3895 C C . VAL B 1 127 ? -10.484 -32.25 -10.438 1 98.69 127 VAL B C 1
ATOM 3897 O O . VAL B 1 127 ? -9.672 -32.625 -11.297 1 98.69 127 VAL B O 1
ATOM 3900 N N . ASP B 1 128 ? -11.328 -31.281 -10.586 1 98.44 128 ASP B N 1
ATOM 3901 C CA . ASP B 1 128 ? -11.352 -30.516 -11.828 1 98.44 128 ASP B CA 1
ATOM 3902 C C . ASP B 1 128 ? -10.266 -29.438 -11.812 1 98.44 128 ASP B C 1
ATOM 3904 O O . ASP B 1 128 ? -9.688 -29.125 -12.859 1 98.44 128 ASP B O 1
ATOM 3908 N N . ASN B 1 129 ? -10.055 -28.812 -10.727 1 98.88 129 ASN B N 1
ATOM 3909 C CA . ASN B 1 129 ? -9.062 -27.766 -10.492 1 98.88 129 ASN B CA 1
ATOM 3910 C C . ASN B 1 129 ? -8.617 -27.719 -9.039 1 98.88 129 ASN B C 1
ATOM 3912 O O . ASN B 1 129 ? -9.18 -28.406 -8.188 1 98.88 129 ASN B O 1
ATOM 3916 N N . VAL B 1 130 ? -7.477 -26.984 -8.766 1 98.94 130 VAL B N 1
ATOM 3917 C CA . VAL B 1 130 ? -6.941 -26.984 -7.41 1 98.94 130 VAL B CA 1
ATOM 3918 C C . VAL B 1 130 ? -6.422 -25.594 -7.059 1 98.94 130 VAL B C 1
ATOM 3920 O O . VAL B 1 130 ? -5.797 -24.938 -7.891 1 98.94 130 VAL B O 1
ATOM 3923 N N . TYR B 1 131 ? -6.746 -25.125 -5.879 1 98.94 131 TYR B N 1
ATOM 3924 C CA . TYR B 1 131 ? -6.008 -24.031 -5.246 1 98.94 131 TYR B CA 1
ATOM 3925 C C . TYR B 1 131 ? -5.035 -24.562 -4.203 1 98.94 131 TYR B C 1
ATOM 3927 O O . TYR B 1 131 ? -5.449 -25.141 -3.191 1 98.94 131 TYR B O 1
ATOM 3935 N N . ALA B 1 132 ? -3.779 -24.422 -4.445 1 98.94 132 ALA B N 1
ATOM 3936 C CA . ALA B 1 132 ? -2.742 -24.828 -3.496 1 98.94 132 ALA B CA 1
ATOM 3937 C C . ALA B 1 132 ? -2.252 -23.625 -2.688 1 98.94 132 ALA B C 1
ATOM 3939 O O . ALA B 1 132 ? -1.68 -22.688 -3.242 1 98.94 132 ALA B O 1
ATOM 3940 N N . LEU B 1 133 ? -2.459 -23.625 -1.388 1 98.69 133 LEU B N 1
ATOM 3941 C CA . LEU B 1 133 ? -2.043 -22.547 -0.489 1 98.69 133 LEU B CA 1
ATOM 3942 C C . LEU B 1 133 ? -0.575 -22.703 -0.103 1 98.69 133 LEU B C 1
ATOM 3944 O O . LEU B 1 133 ? -0.254 -22.891 1.073 1 98.69 133 LEU B O 1
ATOM 3948 N N . THR B 1 134 ? 0.263 -22.484 -1.048 1 98.5 134 THR B N 1
ATOM 3949 C CA . THR B 1 134 ? 1.682 -22.797 -0.91 1 98.5 134 THR B CA 1
ATOM 3950 C C . THR B 1 134 ? 2.387 -21.75 -0.056 1 98.5 134 THR B C 1
ATOM 3952 O O . THR B 1 134 ? 2.158 -20.547 -0.224 1 98.5 134 THR B O 1
ATOM 3955 N N . ARG B 1 135 ? 3.262 -22.188 0.786 1 98.25 135 ARG B N 1
ATOM 3956 C CA . ARG B 1 135 ? 4.191 -21.391 1.589 1 98.25 135 ARG B CA 1
ATOM 3957 C C . ARG B 1 135 ? 5.379 -22.25 2.041 1 98.25 135 ARG B C 1
ATOM 3959 O O . ARG B 1 135 ? 5.199 -23.25 2.73 1 98.25 135 ARG B O 1
ATOM 3966 N N . PRO B 1 136 ? 6.566 -21.812 1.788 1 98.06 136 PRO B N 1
ATOM 3967 C CA . PRO B 1 136 ? 6.941 -20.562 1.132 1 98.06 136 PRO B CA 1
ATOM 3968 C C . PRO B 1 136 ? 6.488 -20.5 -0.325 1 98.06 136 PRO B C 1
ATOM 3970 O O . PRO B 1 136 ? 6.25 -21.531 -0.947 1 98.06 136 PRO B O 1
ATOM 3973 N N . PRO B 1 137 ? 6.246 -19.25 -0.81 1 98.19 137 PRO B N 1
ATOM 3974 C CA . PRO B 1 137 ? 6 -19.078 -2.244 1 98.19 137 PRO B CA 1
ATOM 3975 C C . PRO B 1 137 ? 7.223 -19.422 -3.096 1 98.19 137 PRO B C 1
ATOM 3977 O O . PRO B 1 137 ? 8.273 -19.781 -2.561 1 98.19 137 PRO B O 1
ATOM 3980 N N . GLY B 1 138 ? 7.078 -19.266 -4.488 1 98.62 138 GLY B N 1
ATOM 3981 C CA . GLY B 1 138 ? 8.18 -19.875 -5.215 1 98.62 138 GLY B CA 1
ATOM 3982 C C . GLY B 1 138 ? 8.586 -19.094 -6.449 1 98.62 138 GLY B C 1
ATOM 3983 O O . GLY B 1 138 ? 9.703 -19.234 -6.945 1 98.62 138 GLY B O 1
ATOM 3984 N N . HIS B 1 139 ? 7.805 -18.125 -7.008 1 98.56 139 HIS B N 1
ATOM 3985 C CA . HIS B 1 139 ? 7.91 -17.703 -8.398 1 98.56 139 HIS B CA 1
ATOM 3986 C C . HIS B 1 139 ? 9.141 -16.828 -8.617 1 98.56 139 HIS B C 1
ATOM 3988 O O . HIS B 1 139 ? 9.539 -16.594 -9.758 1 98.56 139 HIS B O 1
ATOM 3994 N N . HIS B 1 140 ? 9.805 -16.438 -7.531 1 98.69 140 HIS B N 1
ATOM 3995 C CA . HIS B 1 140 ? 11.016 -15.625 -7.672 1 98.69 140 HIS B CA 1
ATOM 3996 C C . HIS B 1 140 ? 12.266 -16.5 -7.648 1 98.69 140 HIS B C 1
ATOM 3998 O O . HIS B 1 140 ? 13.352 -16.047 -8.031 1 98.69 140 HIS B O 1
ATOM 4004 N N . ALA B 1 141 ? 12.219 -17.688 -7.047 1 98.81 141 ALA B N 1
ATOM 4005 C CA . ALA B 1 141 ? 13.406 -18.516 -6.844 1 98.81 141 ALA B CA 1
ATOM 4006 C C . ALA B 1 141 ? 14.078 -18.828 -8.172 1 98.81 141 ALA B C 1
ATOM 4008 O O . ALA B 1 141 ? 13.438 -19.344 -9.094 1 98.81 141 ALA B O 1
ATOM 4009 N N . GLU B 1 142 ? 15.297 -18.5 -8.281 1 98.56 142 GLU B N 1
ATOM 4010 C CA . GLU B 1 142 ? 16.125 -18.812 -9.445 1 98.56 142 GLU B CA 1
ATOM 4011 C C . GLU B 1 142 ? 16.766 -20.188 -9.312 1 98.56 142 GLU B C 1
ATOM 4013 O O . GLU B 1 142 ? 16.703 -20.812 -8.25 1 98.56 142 GLU B O 1
ATOM 4018 N N . LYS B 1 143 ? 17.359 -20.578 -10.391 1 98.56 143 LYS B N 1
ATOM 4019 C CA . LYS B 1 143 ? 17.938 -21.922 -10.453 1 98.56 143 LYS B CA 1
ATOM 4020 C C . LYS B 1 143 ? 18.938 -22.141 -9.328 1 98.56 143 LYS B C 1
ATOM 4022 O O . LYS B 1 143 ? 19.016 -23.234 -8.758 1 98.56 143 LYS B O 1
ATOM 4027 N N . GLU B 1 144 ? 19.703 -21.078 -8.938 1 98.56 144 GLU B N 1
ATOM 4028 C CA . GLU B 1 144 ? 20.812 -21.266 -8.016 1 98.56 144 GLU B CA 1
ATOM 4029 C C . GLU B 1 144 ? 20.672 -20.375 -6.781 1 98.56 144 GLU B C 1
ATOM 4031 O O . GLU B 1 144 ? 21.609 -20.203 -6.016 1 98.56 144 GLU B O 1
ATOM 4036 N N . LEU B 1 145 ? 19.547 -19.781 -6.621 1 97.19 145 LEU B N 1
ATOM 4037 C CA . LEU B 1 145 ? 19.422 -18.891 -5.48 1 97.19 145 LEU B CA 1
ATOM 4038 C C . LEU B 1 145 ? 17.953 -18.625 -5.145 1 97.19 145 LEU B C 1
ATOM 4040 O O . LEU B 1 145 ? 17.125 -18.516 -6.043 1 97.19 145 LEU B O 1
ATOM 4044 N N . GLY B 1 146 ? 17.703 -18.516 -3.832 1 97.94 146 GLY B N 1
ATOM 4045 C CA . GLY B 1 146 ? 16.422 -17.984 -3.4 1 97.94 146 GLY B CA 1
ATOM 4046 C C . GLY B 1 146 ? 16.297 -16.5 -3.613 1 97.94 146 GLY B C 1
ATOM 4047 O O . GLY B 1 146 ? 17.297 -15.773 -3.645 1 97.94 146 GLY B O 1
ATOM 4048 N N . MET B 1 147 ? 15.078 -16.094 -3.729 1 97.38 147 MET B N 1
ATOM 4049 C CA . MET B 1 147 ? 14.859 -14.672 -4.008 1 97.38 147 MET B CA 1
ATOM 4050 C C . MET B 1 147 ? 13.461 -14.242 -3.586 1 97.38 147 MET B C 1
ATOM 4052 O O . MET B 1 147 ? 12.492 -14.984 -3.785 1 97.38 147 MET B O 1
ATOM 4056 N N . GLY B 1 148 ? 13.312 -13.047 -3.074 1 95.5 148 GLY B N 1
ATOM 4057 C CA . GLY B 1 148 ? 12 -12.477 -2.799 1 95.5 148 GLY B CA 1
ATOM 4058 C C . GLY B 1 148 ? 11.086 -13.438 -2.061 1 95.5 148 GLY B C 1
ATOM 4059 O O . GLY B 1 148 ? 9.977 -13.727 -2.521 1 95.5 148 GLY B O 1
ATOM 4060 N N . PHE B 1 149 ? 11.523 -13.984 -0.959 1 97.12 149 PHE B N 1
ATOM 4061 C CA . PHE B 1 149 ? 10.758 -14.828 -0.048 1 97.12 149 PHE B CA 1
ATOM 4062 C C . PHE B 1 149 ? 10.648 -16.25 -0.582 1 97.12 149 PHE B C 1
ATOM 4064 O O . PHE B 1 149 ? 10.117 -17.125 0.091 1 97.12 149 PHE B O 1
ATOM 4071 N N . CYS B 1 150 ? 11.117 -16.5 -1.801 1 98.44 150 CYS B N 1
ATOM 4072 C CA . CYS B 1 150 ? 10.953 -17.781 -2.484 1 98.44 150 CYS B CA 1
ATOM 4073 C C . CYS B 1 150 ? 12.195 -18.641 -2.33 1 98.44 150 CYS B C 1
ATOM 4075 O O . CYS B 1 150 ? 13.305 -18.203 -2.627 1 98.44 150 CYS B O 1
ATOM 4077 N N . LEU B 1 151 ? 11.992 -19.844 -1.889 1 98.62 151 LEU B N 1
ATOM 4078 C CA . LEU B 1 151 ? 13.102 -20.781 -1.713 1 98.62 151 LEU B CA 1
ATOM 4079 C C . LEU B 1 151 ? 13.195 -21.734 -2.891 1 98.62 151 LEU B C 1
ATOM 4081 O O . LEU B 1 151 ? 14.211 -21.781 -3.582 1 98.62 151 LEU B O 1
ATOM 4085 N N . PHE B 1 152 ? 12.148 -22.516 -3.098 1 98.88 152 PHE B N 1
ATOM 4086 C CA . PHE B 1 152 ? 12.023 -23.359 -4.281 1 98.88 152 PHE B CA 1
ATOM 4087 C C . PHE B 1 152 ? 10.906 -22.859 -5.188 1 98.88 152 PHE B C 1
ATOM 4089 O O . PHE B 1 152 ? 9.898 -22.328 -4.707 1 98.88 152 PHE B O 1
ATOM 4096 N N . ASN B 1 153 ? 11.102 -22.969 -6.473 1 98.94 153 ASN B N 1
ATOM 4097 C CA . ASN B 1 153 ? 10.109 -22.484 -7.426 1 98.94 153 ASN B CA 1
ATOM 4098 C C . ASN B 1 153 ? 9.008 -23.516 -7.648 1 98.94 153 ASN B C 1
ATOM 4100 O O . ASN B 1 153 ? 9.07 -24.312 -8.586 1 98.94 153 ASN B O 1
ATOM 4104 N N . ASN B 1 154 ? 7.961 -23.422 -6.898 1 98.88 154 ASN B N 1
ATOM 4105 C CA . ASN B 1 154 ? 6.871 -24.391 -6.875 1 98.88 154 ASN B CA 1
ATOM 4106 C C . ASN B 1 154 ? 6.262 -24.594 -8.258 1 98.88 154 ASN B C 1
ATOM 4108 O O . ASN B 1 154 ? 6.117 -25.719 -8.727 1 98.88 154 ASN B O 1
ATOM 4112 N N . VAL B 1 155 ? 5.977 -23.531 -8.961 1 98.88 155 VAL B N 1
ATOM 4113 C CA . VAL B 1 155 ? 5.219 -23.562 -10.203 1 98.88 155 VAL B CA 1
ATOM 4114 C C . VAL B 1 155 ? 6.113 -24.062 -11.336 1 98.88 155 VAL B C 1
ATOM 4116 O O . VAL B 1 155 ? 5.68 -24.859 -12.172 1 98.88 155 VAL B O 1
ATOM 4119 N N . ALA B 1 156 ? 7.355 -23.578 -11.359 1 98.88 156 ALA B N 1
ATOM 4120 C CA . ALA B 1 156 ? 8.281 -24.062 -12.383 1 98.88 156 ALA B CA 1
ATOM 4121 C C . ALA B 1 156 ? 8.516 -25.562 -12.25 1 98.88 156 ALA B C 1
ATOM 4123 O O . ALA B 1 156 ? 8.531 -26.281 -13.25 1 98.88 156 ALA B O 1
ATOM 4124 N N . ILE B 1 157 ? 8.703 -26.031 -11.023 1 98.94 157 ILE B N 1
ATOM 4125 C CA . ILE B 1 157 ? 8.922 -27.453 -10.766 1 98.94 157 ILE B CA 1
ATOM 4126 C C . ILE B 1 157 ? 7.664 -28.234 -11.141 1 98.94 157 ILE B C 1
ATOM 4128 O O . ILE B 1 157 ? 7.754 -29.312 -11.75 1 98.94 157 ILE B O 1
ATOM 4132 N N . ALA B 1 158 ? 6.504 -27.703 -10.812 1 98.94 158 ALA B N 1
ATOM 4133 C CA . ALA B 1 158 ? 5.246 -28.359 -11.148 1 98.94 158 ALA B CA 1
ATOM 4134 C C . ALA B 1 158 ? 5.086 -28.484 -12.664 1 98.94 158 ALA B C 1
ATOM 4136 O O . ALA B 1 158 ? 4.613 -29.516 -13.156 1 98.94 158 ALA B O 1
ATOM 4137 N N . ALA B 1 159 ? 5.43 -27.422 -13.414 1 98.88 159 ALA B N 1
ATOM 4138 C CA . ALA B 1 159 ? 5.348 -27.453 -14.867 1 98.88 159 ALA B CA 1
ATOM 4139 C C . ALA B 1 159 ? 6.281 -28.516 -15.445 1 98.88 159 ALA B C 1
ATOM 4141 O O . ALA B 1 159 ? 5.879 -29.312 -16.297 1 98.88 159 ALA B O 1
ATOM 4142 N N . ALA B 1 160 ? 7.5 -28.516 -14.961 1 98.75 160 ALA B N 1
ATOM 4143 C CA . ALA B 1 160 ? 8.469 -29.5 -15.43 1 98.75 160 ALA B CA 1
ATOM 4144 C C . ALA B 1 160 ? 8.016 -30.922 -15.078 1 98.75 160 ALA B C 1
ATOM 4146 O O . ALA B 1 160 ? 8.148 -31.828 -15.898 1 98.75 160 ALA B O 1
ATOM 4147 N N . TYR B 1 161 ? 7.551 -31.062 -13.898 1 98.75 161 TYR B N 1
ATOM 4148 C CA . TYR B 1 161 ? 7.047 -32.344 -13.43 1 98.75 161 TYR B CA 1
ATOM 4149 C C . TYR B 1 161 ? 5.922 -32.844 -14.32 1 98.75 161 TYR B C 1
ATOM 4151 O O . TYR B 1 161 ? 5.898 -34.031 -14.695 1 98.75 161 TYR B O 1
ATOM 4159 N N . ALA B 1 162 ? 4.992 -31.969 -14.656 1 98.75 162 ALA B N 1
ATOM 4160 C CA . ALA B 1 162 ? 3.857 -32.344 -15.508 1 98.75 162 ALA B CA 1
ATOM 4161 C C . ALA B 1 162 ? 4.324 -32.781 -16.875 1 98.75 162 ALA B C 1
ATOM 4163 O O . ALA B 1 162 ? 3.76 -33.719 -17.453 1 98.75 162 ALA B O 1
ATOM 4164 N N . ARG B 1 163 ? 5.305 -32.094 -17.406 1 98.06 163 ARG B N 1
ATOM 4165 C CA . ARG B 1 163 ? 5.848 -32.469 -18.703 1 98.06 163 ARG B CA 1
ATOM 4166 C C . ARG B 1 163 ? 6.484 -33.875 -18.656 1 98.06 163 ARG B C 1
ATOM 4168 O O . ARG B 1 163 ? 6.262 -34.688 -19.531 1 98.06 163 ARG B O 1
ATOM 4175 N N . GLU B 1 164 ? 7.164 -34.125 -17.625 1 97.62 164 GLU B N 1
ATOM 4176 C CA . GLU B 1 164 ? 7.887 -35.406 -17.5 1 97.62 164 GLU B CA 1
ATOM 4177 C C . GLU B 1 164 ? 6.941 -36.531 -17.156 1 97.62 164 GLU B C 1
ATOM 4179 O O . GLU B 1 164 ? 7.066 -37.625 -17.719 1 97.62 164 GLU B O 1
ATOM 4184 N N . THR B 1 165 ? 6.09 -36.344 -16.312 1 98.31 165 THR B N 1
ATOM 4185 C CA . THR B 1 165 ? 5.266 -37.406 -15.742 1 98.31 165 THR B CA 1
ATOM 4186 C C . THR B 1 165 ? 4.07 -37.719 -16.656 1 98.31 165 THR B C 1
ATOM 4188 O O . THR B 1 165 ? 3.672 -38.875 -16.797 1 98.31 165 THR B O 1
ATOM 4191 N N . TYR B 1 166 ? 3.543 -36.656 -17.266 1 98.5 166 TYR B N 1
ATOM 4192 C CA . TYR B 1 166 ? 2.309 -36.844 -18.016 1 98.5 166 TYR B CA 1
ATOM 4193 C C . TYR B 1 166 ? 2.533 -36.562 -19.5 1 98.5 166 TYR B C 1
ATOM 4195 O O . TYR B 1 166 ? 1.584 -36.562 -20.297 1 98.5 166 TYR B O 1
ATOM 4203 N N . ASN B 1 167 ? 3.795 -36.281 -19.906 1 98.12 167 ASN B N 1
ATOM 4204 C CA . ASN B 1 167 ? 4.203 -36.062 -21.297 1 98.12 167 ASN B CA 1
ATOM 4205 C C . ASN B 1 167 ? 3.445 -34.875 -21.922 1 98.12 167 ASN B C 1
ATOM 4207 O O . ASN B 1 167 ? 3.004 -34.969 -23.078 1 98.12 167 ASN B O 1
ATOM 4211 N N . LEU B 1 168 ? 3.203 -33.875 -21.094 1 98.44 168 LEU B N 1
ATOM 4212 C CA . LEU B 1 168 ? 2.57 -32.656 -21.625 1 98.44 168 LEU B CA 1
ATOM 4213 C C . LEU B 1 168 ? 3.549 -31.859 -22.484 1 98.44 168 LEU B C 1
ATOM 4215 O O . LEU B 1 168 ? 4.734 -31.781 -22.156 1 98.44 168 LEU B O 1
ATOM 4219 N N . LYS B 1 169 ? 3.012 -31.234 -23.562 1 98.06 169 LYS B N 1
ATOM 4220 C CA . LYS B 1 169 ? 3.865 -30.5 -24.5 1 98.06 169 LYS B CA 1
ATOM 4221 C C . LYS B 1 169 ? 3.629 -29 -24.406 1 98.06 169 LYS B C 1
ATOM 4223 O O . LYS B 1 169 ? 4.504 -28.203 -24.766 1 98.06 169 LYS B O 1
ATOM 4228 N N . ARG B 1 170 ? 2.469 -28.594 -23.984 1 98.81 170 ARG B N 1
ATOM 4229 C CA . ARG B 1 170 ? 2.088 -27.188 -23.922 1 98.81 170 ARG B CA 1
ATOM 4230 C C . ARG B 1 170 ? 1.501 -26.844 -22.562 1 98.81 170 ARG B C 1
ATOM 4232 O O . ARG B 1 170 ? 0.353 -27.172 -22.266 1 98.81 170 ARG B O 1
ATOM 4239 N N . ILE B 1 171 ? 2.268 -26.172 -21.797 1 98.88 171 ILE B N 1
ATOM 4240 C CA . ILE B 1 171 ? 1.819 -25.75 -20.484 1 98.88 171 ILE B CA 1
ATOM 4241 C C . ILE B 1 171 ? 1.818 -24.234 -20.391 1 98.88 171 ILE B C 1
ATOM 4243 O O . ILE B 1 171 ? 2.777 -23.578 -20.812 1 98.88 171 ILE B O 1
ATOM 4247 N N . LEU B 1 172 ? 0.724 -23.625 -19.953 1 98.94 172 LEU B N 1
ATOM 4248 C CA . LEU B 1 172 ? 0.671 -22.203 -19.672 1 98.94 172 LEU B CA 1
ATOM 4249 C C . LEU B 1 172 ? 0.952 -21.938 -18.188 1 98.94 172 LEU B C 1
ATOM 4251 O O . LEU B 1 172 ? 0.333 -22.547 -17.312 1 98.94 172 LEU B O 1
ATOM 4255 N N . VAL B 1 173 ? 1.923 -21.125 -17.906 1 98.94 173 VAL B N 1
ATOM 4256 C CA . VAL B 1 173 ? 2.082 -20.516 -16.578 1 98.94 173 VAL B CA 1
ATOM 4257 C C . VAL B 1 173 ? 1.7 -19.031 -16.641 1 98.94 173 VAL B C 1
ATOM 4259 O O . VAL B 1 173 ? 2.367 -18.25 -17.312 1 98.94 173 VAL B O 1
ATOM 4262 N N . LEU B 1 174 ? 0.612 -18.688 -16.094 1 98.94 174 LEU B N 1
ATOM 4263 C CA . LEU B 1 174 ? 0.233 -17.281 -15.977 1 98.94 174 LEU B CA 1
ATOM 4264 C C . LEU B 1 174 ? 0.474 -16.781 -14.555 1 98.94 174 LEU B C 1
ATOM 4266 O O . LEU B 1 174 ? 0.012 -17.391 -13.586 1 98.94 174 LEU B O 1
ATOM 4270 N N . ASP B 1 175 ? 1.257 -15.766 -14.406 1 98.94 175 ASP B N 1
ATOM 4271 C CA . ASP B 1 175 ? 1.625 -15.125 -13.148 1 98.94 175 ASP B CA 1
ATOM 4272 C C . ASP B 1 175 ? 0.963 -13.758 -13.016 1 98.94 175 ASP B C 1
ATOM 4274 O O . ASP B 1 175 ? 1.328 -12.812 -13.719 1 98.94 175 ASP B O 1
ATOM 4278 N N . TRP B 1 176 ? -0.064 -13.641 -12.102 1 98.88 176 TRP B N 1
ATOM 4279 C CA . TRP B 1 176 ? -0.648 -12.312 -11.914 1 98.88 176 TRP B CA 1
ATOM 4280 C C . TRP B 1 176 ? -0.179 -11.688 -10.602 1 98.88 176 TRP B C 1
ATOM 4282 O O . TRP B 1 176 ? -0.798 -10.75 -10.102 1 98.88 176 TRP B O 1
ATOM 4292 N N . ASP B 1 177 ? 0.862 -12.352 -9.922 1 98.56 177 ASP B N 1
ATOM 4293 C CA . ASP B 1 177 ? 1.558 -11.68 -8.828 1 98.56 177 ASP B CA 1
ATOM 4294 C C . ASP B 1 177 ? 2.104 -10.328 -9.273 1 98.56 177 ASP B C 1
ATOM 4296 O O . ASP B 1 177 ? 2.623 -10.188 -10.383 1 98.56 177 ASP B O 1
ATOM 4300 N N . VAL B 1 178 ? 2.061 -9.344 -8.398 1 98.44 178 VAL B N 1
ATOM 4301 C CA . VAL B 1 178 ? 2.408 -7.984 -8.781 1 98.44 178 VAL B CA 1
ATOM 4302 C C . VAL B 1 178 ? 3.912 -7.879 -9.023 1 98.44 178 VAL B C 1
ATOM 4304 O O . VAL B 1 178 ? 4.371 -6.996 -9.75 1 98.44 178 VAL B O 1
ATOM 4307 N N . HIS B 1 179 ? 4.699 -8.688 -8.352 1 98.19 179 HIS B N 1
ATOM 4308 C CA . HIS B 1 179 ? 6.133 -8.789 -8.609 1 98.19 179 HIS B CA 1
ATOM 4309 C C . HIS B 1 179 ? 6.418 -9.773 -9.742 1 98.19 179 HIS B C 1
ATOM 4311 O O . HIS B 1 179 ? 5.832 -10.859 -9.797 1 98.19 179 HIS B O 1
ATOM 4317 N N . HIS B 1 180 ? 7.293 -9.422 -10.594 1 98.44 180 HIS B N 1
ATOM 4318 C CA . HIS B 1 180 ? 7.57 -10.219 -11.789 1 98.44 180 HIS B CA 1
ATOM 4319 C C . HIS B 1 180 ? 8.07 -11.609 -11.414 1 98.44 180 HIS B C 1
ATOM 4321 O O . HIS B 1 180 ? 8.977 -11.75 -10.586 1 98.44 180 HIS B O 1
ATOM 4327 N N . GLY B 1 181 ? 7.492 -12.648 -12 1 98.5 181 GLY B N 1
ATOM 4328 C CA . GLY B 1 181 ? 7.926 -14.016 -11.758 1 98.5 181 GLY B CA 1
ATOM 4329 C C . GLY B 1 181 ? 9.234 -14.359 -12.438 1 98.5 181 GLY B C 1
ATOM 4330 O O . GLY B 1 181 ? 9.289 -15.242 -13.289 1 98.5 181 GLY B O 1
ATOM 4331 N N . ASN B 1 182 ? 10.273 -13.695 -12.016 1 98.56 182 ASN B N 1
ATOM 4332 C CA . ASN B 1 182 ? 11.57 -13.789 -12.68 1 98.56 182 ASN B CA 1
ATOM 4333 C C . ASN B 1 182 ? 12.109 -15.219 -12.656 1 98.56 182 ASN B C 1
ATOM 4335 O O . ASN B 1 182 ? 12.727 -15.672 -13.625 1 98.56 182 ASN B O 1
ATOM 4339 N N . GLY B 1 183 ? 11.922 -15.922 -11.547 1 98.69 183 GLY B N 1
ATOM 4340 C CA . GLY B 1 183 ? 12.398 -17.297 -11.469 1 98.69 183 GLY B CA 1
ATOM 4341 C C . GLY B 1 183 ? 11.727 -18.219 -12.469 1 98.69 183 GLY B C 1
ATOM 4342 O O . GLY B 1 183 ? 12.398 -19.016 -13.125 1 98.69 183 GLY B O 1
ATOM 4343 N N . THR B 1 184 ? 10.406 -18.078 -12.547 1 98.88 184 THR B N 1
ATOM 4344 C CA . THR B 1 184 ? 9.664 -18.891 -13.492 1 98.88 184 THR B CA 1
ATOM 4345 C C . THR B 1 184 ? 10.031 -18.531 -14.93 1 98.88 184 THR B C 1
ATOM 4347 O O . THR B 1 184 ? 10.172 -19.406 -15.789 1 98.88 184 THR B O 1
ATOM 4350 N N . GLU B 1 185 ? 10.172 -17.219 -15.203 1 98.81 185 GLU B N 1
AT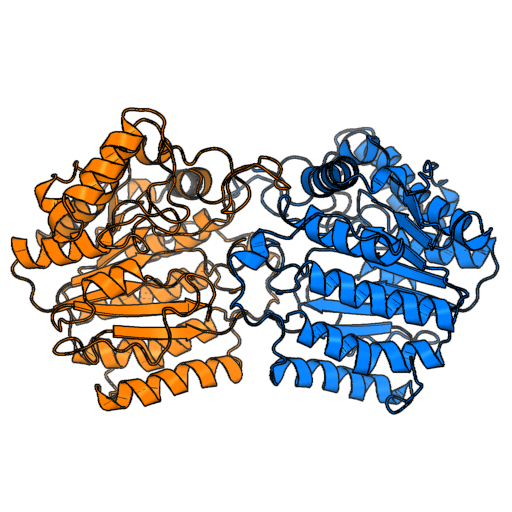OM 4351 C CA . GLU B 1 185 ? 10.641 -16.797 -16.516 1 98.81 185 GLU B CA 1
ATOM 4352 C C . GLU B 1 185 ? 11.977 -17.453 -16.859 1 98.81 185 GLU B C 1
ATOM 4354 O O . GLU B 1 185 ? 12.133 -17.984 -17.969 1 98.81 185 GLU B O 1
ATOM 4359 N N . SER B 1 186 ? 12.906 -17.391 -15.945 1 98.69 186 SER B N 1
ATOM 4360 C CA . SER B 1 186 ? 14.234 -17.953 -16.156 1 98.69 186 SER B CA 1
ATOM 4361 C C . SER B 1 186 ? 14.164 -19.453 -16.469 1 98.69 186 SER B C 1
ATOM 4363 O O . SER B 1 186 ? 14.938 -19.953 -17.281 1 98.69 186 SER B O 1
ATOM 4365 N N . ALA B 1 187 ? 13.258 -20.125 -15.836 1 98.62 187 ALA B N 1
ATOM 4366 C CA . ALA B 1 187 ? 13.148 -21.578 -15.953 1 98.62 187 ALA B CA 1
ATOM 4367 C C . ALA B 1 187 ? 12.82 -22 -17.391 1 98.62 187 ALA B C 1
ATOM 4369 O O . ALA B 1 187 ? 13.234 -23.062 -17.844 1 98.62 187 ALA B O 1
ATOM 4370 N N . PHE B 1 188 ? 12.102 -21.109 -18.094 1 98.44 188 PHE B N 1
ATOM 4371 C CA . PHE B 1 188 ? 11.594 -21.547 -19.391 1 98.44 188 PHE B CA 1
ATOM 4372 C C . PHE B 1 188 ? 11.953 -20.531 -20.484 1 98.44 188 PHE B C 1
ATOM 4374 O O . PHE B 1 188 ? 11.266 -20.438 -21.5 1 98.44 188 PHE B O 1
ATOM 4381 N N . TYR B 1 189 ? 13 -19.781 -20.266 1 98.56 189 TYR B N 1
ATOM 4382 C CA . TYR B 1 189 ? 13.344 -18.641 -21.109 1 98.56 189 TYR B CA 1
ATOM 4383 C C . TYR B 1 189 ? 13.734 -19.094 -22.5 1 98.56 189 TYR B C 1
ATOM 4385 O O . TYR B 1 189 ? 13.57 -18.359 -23.469 1 98.56 189 TYR B O 1
ATOM 4393 N N . ASP B 1 190 ? 14.203 -20.375 -22.719 1 98.25 190 ASP B N 1
ATOM 4394 C CA . ASP B 1 190 ? 14.75 -20.812 -24 1 98.25 190 ASP B CA 1
ATOM 4395 C C . ASP B 1 190 ? 13.961 -22 -24.562 1 98.25 190 ASP B C 1
ATOM 4397 O O . ASP B 1 190 ? 14.469 -22.75 -25.391 1 98.25 190 ASP B O 1
ATOM 4401 N N . GLU B 1 191 ? 12.727 -22.219 -24.109 1 97 191 GLU B N 1
ATOM 4402 C CA . GLU B 1 191 ? 11.961 -23.344 -24.625 1 97 191 GLU B CA 1
ATOM 4403 C C . GLU B 1 191 ? 10.539 -22.922 -25 1 97 191 GLU B C 1
ATOM 4405 O O . GLU B 1 191 ? 10.031 -21.922 -24.484 1 97 191 GLU B O 1
ATOM 4410 N N . SER B 1 192 ? 9.891 -23.672 -25.828 1 98.06 192 SER B N 1
ATOM 4411 C CA . SER B 1 192 ? 8.594 -23.297 -26.375 1 98.06 192 SER B CA 1
ATOM 4412 C C . SER B 1 192 ? 7.484 -24.172 -25.797 1 98.06 192 SER B C 1
ATOM 4414 O O . SER B 1 192 ? 6.301 -23.953 -26.062 1 98.06 192 SER B O 1
ATOM 4416 N N . GLY B 1 193 ? 7.875 -25.125 -25 1 98.19 193 GLY B N 1
ATOM 4417 C CA . GLY B 1 193 ? 6.875 -26.031 -24.453 1 98.19 193 GLY B CA 1
ATOM 4418 C C . GLY B 1 193 ? 6.086 -25.422 -23.312 1 98.19 193 GLY B C 1
ATOM 4419 O O . GLY B 1 193 ? 5.02 -25.938 -22.953 1 98.19 193 GLY B O 1
ATOM 4420 N N . VAL B 1 194 ? 6.605 -24.375 -22.719 1 98.75 194 VAL B N 1
ATOM 4421 C CA . VAL B 1 194 ? 5.93 -23.641 -21.656 1 98.75 194 VAL B CA 1
ATOM 4422 C C . VAL B 1 194 ? 5.77 -22.172 -22.062 1 98.75 194 VAL B C 1
ATOM 4424 O O . VAL B 1 194 ? 6.746 -21.5 -22.406 1 98.75 194 VAL B O 1
ATOM 4427 N N . LEU B 1 195 ? 4.516 -21.688 -22.125 1 98.94 195 LEU B N 1
ATOM 4428 C CA . LEU B 1 195 ? 4.211 -20.266 -22.312 1 98.94 195 LEU B CA 1
ATOM 4429 C C . LEU B 1 195 ? 4.102 -19.578 -20.953 1 98.94 195 LEU B C 1
ATOM 4431 O O . LEU B 1 195 ? 3.273 -19.938 -20.125 1 98.94 195 LEU B O 1
ATOM 4435 N N . PHE B 1 196 ? 5.012 -18.641 -20.734 1 98.94 196 PHE B N 1
ATOM 4436 C CA . PHE B 1 196 ? 5 -17.875 -19.484 1 98.94 196 PHE B CA 1
ATOM 4437 C C . PHE B 1 196 ? 4.449 -16.469 -19.734 1 98.94 196 PHE B C 1
ATOM 4439 O O . PHE B 1 196 ? 4.961 -15.734 -20.578 1 98.94 196 PHE B O 1
ATOM 4446 N N . ILE B 1 197 ? 3.369 -16.094 -19.094 1 98.94 197 ILE B N 1
ATOM 4447 C CA . ILE B 1 197 ? 2.791 -14.75 -19.125 1 98.94 197 ILE B CA 1
ATOM 4448 C C . ILE B 1 197 ? 2.793 -14.148 -17.734 1 98.94 197 ILE B C 1
ATOM 4450 O O . ILE B 1 197 ? 2.332 -14.773 -16.781 1 98.94 197 ILE B O 1
ATOM 4454 N N . SER B 1 198 ? 3.34 -13.008 -17.594 1 98.88 198 SER B N 1
ATOM 4455 C CA . SER B 1 198 ? 3.387 -12.336 -16.297 1 98.88 198 SER B CA 1
ATOM 4456 C C . SER B 1 198 ? 2.791 -10.938 -16.375 1 98.88 198 SER B C 1
ATOM 4458 O O . SER B 1 198 ? 3.221 -10.117 -17.188 1 98.88 198 SER B O 1
ATOM 4460 N N . LEU B 1 199 ? 1.7 -10.688 -15.711 1 98.88 199 LEU B N 1
ATOM 4461 C CA . LEU B 1 199 ? 1.211 -9.344 -15.438 1 98.88 199 LEU B CA 1
ATOM 4462 C C . LEU B 1 199 ? 1.771 -8.82 -14.117 1 98.88 199 LEU B C 1
ATOM 4464 O O . LEU B 1 199 ? 1.688 -9.5 -13.094 1 98.88 199 LEU B O 1
ATOM 4468 N N . HIS B 1 200 ? 2.447 -7.688 -14.125 1 98.75 200 HIS B N 1
ATOM 4469 C CA . HIS B 1 200 ? 3.096 -7.184 -12.914 1 98.75 200 HIS B CA 1
ATOM 4470 C C . HIS B 1 200 ? 3.236 -5.664 -12.961 1 98.75 200 HIS B C 1
ATOM 4472 O O . HIS B 1 200 ? 2.99 -5.043 -14 1 98.75 200 HIS B O 1
ATOM 4478 N N . GLN B 1 201 ? 3.467 -5.035 -11.797 1 98.31 201 GLN B N 1
ATOM 4479 C CA . GLN B 1 201 ? 3.752 -3.604 -11.75 1 98.31 201 GLN B CA 1
ATOM 4480 C C . GLN B 1 201 ? 5.125 -3.299 -12.344 1 98.31 201 GLN B C 1
ATOM 4482 O O . GLN B 1 201 ? 6.113 -3.955 -12 1 98.31 201 GLN B O 1
ATOM 4487 N N . GLU B 1 202 ? 5.203 -2.367 -13.188 1 96.56 202 GLU B N 1
ATOM 4488 C CA . GLU B 1 202 ? 6.453 -2.016 -13.852 1 96.56 202 GLU B CA 1
ATOM 4489 C C . GLU B 1 202 ? 7.547 -1.693 -12.836 1 96.56 202 GLU B C 1
ATOM 4491 O O . GLU B 1 202 ? 7.324 -0.924 -11.898 1 96.56 202 GLU B O 1
ATOM 4496 N N . MET B 1 203 ? 8.695 -2.34 -12.977 1 94.62 203 MET B N 1
ATOM 4497 C CA . MET B 1 203 ? 9.961 -2.041 -12.312 1 94.62 203 MET B CA 1
ATOM 4498 C C . MET B 1 203 ? 9.844 -2.221 -10.805 1 94.62 203 MET B C 1
ATOM 4500 O O . MET B 1 203 ? 10.633 -1.649 -10.047 1 94.62 203 MET B O 1
ATOM 4504 N N . ASN B 1 204 ? 8.883 -2.898 -10.32 1 95.5 204 ASN B N 1
ATOM 4505 C CA . ASN B 1 204 ? 8.688 -3.104 -8.891 1 95.5 204 ASN B CA 1
ATOM 4506 C C . ASN B 1 204 ? 9.719 -4.07 -8.312 1 95.5 204 ASN B C 1
ATOM 4508 O O . ASN B 1 204 ? 10.656 -3.65 -7.637 1 95.5 204 ASN B O 1
ATOM 4512 N N . PHE B 1 205 ? 9.633 -5.371 -8.57 1 95.81 205 PHE B N 1
ATOM 4513 C CA . PHE B 1 205 ? 10.609 -6.359 -8.141 1 95.81 205 PHE B CA 1
ATOM 4514 C C . PHE B 1 205 ? 10.586 -7.578 -9.055 1 95.81 205 PHE B C 1
ATOM 4516 O O . PHE B 1 205 ? 9.516 -8.094 -9.375 1 95.81 205 PHE B O 1
ATOM 4523 N N . PRO B 1 206 ? 11.781 -8.094 -9.383 1 95.19 206 PRO B N 1
ATOM 4524 C CA . PRO B 1 206 ? 13.086 -7.453 -9.258 1 95.19 206 PRO B CA 1
ATOM 4525 C C . PRO B 1 206 ? 13.289 -6.312 -10.258 1 95.19 206 PRO B C 1
ATOM 4527 O O . PRO B 1 206 ? 12.68 -6.32 -11.336 1 95.19 206 PRO B O 1
ATOM 4530 N N . PRO B 1 207 ? 14.234 -5.414 -9.836 1 90.62 207 PRO B N 1
ATOM 4531 C CA . PRO B 1 207 ? 14.445 -4.273 -10.734 1 90.62 207 PRO B CA 1
ATOM 4532 C C . PRO B 1 207 ? 15.047 -4.688 -12.078 1 90.62 207 PRO B C 1
ATOM 4534 O O . PRO B 1 207 ? 15.906 -5.566 -12.125 1 90.62 207 PRO B O 1
ATOM 4537 N N . GLU B 1 208 ? 14.484 -4.156 -13.195 1 88.81 208 GLU B N 1
ATOM 4538 C CA . GLU B 1 208 ? 15.008 -4.266 -14.547 1 88.81 208 GLU B CA 1
ATOM 4539 C C . GLU B 1 208 ? 14.68 -5.625 -15.164 1 88.81 208 GLU B C 1
ATOM 4541 O O . GLU B 1 208 ? 15.297 -6.031 -16.156 1 88.81 208 GLU B O 1
ATOM 4546 N N . ARG B 1 209 ? 13.883 -6.449 -14.469 1 95.25 209 ARG B N 1
ATOM 4547 C CA . ARG B 1 209 ? 13.32 -7.68 -15.016 1 95.25 209 ARG B CA 1
ATOM 4548 C C . ARG B 1 209 ? 11.859 -7.496 -15.406 1 95.25 209 ARG B C 1
ATOM 4550 O O . ARG B 1 209 ? 11.211 -6.543 -14.969 1 95.25 209 ARG B O 1
ATOM 4557 N N . GLY B 1 210 ? 11.359 -8.328 -16.266 1 97.5 210 GLY B N 1
ATOM 4558 C CA . GLY B 1 210 ? 9.945 -8.32 -16.609 1 97.5 210 GLY B CA 1
ATOM 4559 C C . GLY B 1 210 ? 9.586 -7.238 -17.609 1 97.5 210 GLY B C 1
ATOM 4560 O O . GLY B 1 210 ? 8.422 -6.832 -17.703 1 97.5 210 GLY B O 1
ATOM 4561 N N . LEU B 1 211 ? 10.648 -6.723 -18.391 1 97.88 211 LEU B N 1
ATOM 4562 C CA . LEU B 1 211 ? 10.352 -5.75 -19.438 1 97.88 211 LEU B CA 1
ATOM 4563 C C . LEU B 1 211 ? 9.594 -6.402 -20.578 1 97.88 211 LEU B C 1
ATOM 4565 O O . LEU B 1 211 ? 9.758 -7.598 -20.844 1 97.88 211 LEU B O 1
ATOM 4569 N N . ALA B 1 212 ? 8.773 -5.598 -21.25 1 98.44 212 ALA B N 1
ATOM 4570 C CA . ALA B 1 212 ? 7.973 -6.109 -22.359 1 98.44 212 ALA B CA 1
ATOM 4571 C C . ALA B 1 212 ? 8.859 -6.711 -23.438 1 98.44 212 ALA B C 1
ATOM 4573 O O . ALA B 1 212 ? 8.453 -7.645 -24.141 1 98.44 212 ALA B O 1
ATOM 4574 N N . GLU B 1 213 ? 10.094 -6.254 -23.516 1 98.19 213 GLU B N 1
ATOM 4575 C CA . GLU B 1 213 ? 11.031 -6.672 -24.547 1 98.19 213 GLU B CA 1
ATOM 4576 C C . GLU B 1 213 ? 11.664 -8.023 -24.219 1 98.19 213 GLU B C 1
ATOM 4578 O O . GLU B 1 213 ? 12.273 -8.656 -25.078 1 98.19 213 GLU B O 1
ATOM 4583 N N . HIS B 1 214 ? 11.539 -8.484 -22.969 1 98.62 214 HIS B N 1
ATOM 4584 C CA . HIS B 1 214 ? 12.023 -9.812 -22.594 1 98.62 214 HIS B CA 1
ATOM 4585 C C . HIS B 1 214 ? 11.07 -10.898 -23.078 1 98.62 214 HIS B C 1
ATOM 4587 O O . HIS B 1 214 ? 10.18 -11.328 -22.344 1 98.62 214 HIS B O 1
ATOM 4593 N N . VAL B 1 215 ? 11.336 -11.414 -24.266 1 98.69 215 VAL B N 1
ATOM 4594 C CA . VAL B 1 215 ? 10.352 -12.25 -24.938 1 98.69 215 VAL B CA 1
ATOM 4595 C C . VAL B 1 215 ? 10.875 -13.688 -25.031 1 98.69 215 VAL B C 1
ATOM 4597 O O . VAL B 1 215 ? 10.266 -14.531 -25.688 1 98.69 215 VAL B O 1
ATOM 4600 N N . GLY B 1 216 ? 11.969 -14.055 -24.359 1 98.5 216 GLY B N 1
ATOM 4601 C CA . GLY B 1 216 ? 12.617 -15.352 -24.484 1 98.5 216 GLY B CA 1
ATOM 4602 C C . GLY B 1 216 ? 13.742 -15.367 -25.5 1 98.5 216 GLY B C 1
ATOM 4603 O O . GLY B 1 216 ? 14.07 -14.336 -26.094 1 98.5 216 GLY B O 1
ATOM 4604 N N . GLU B 1 217 ? 14.398 -16.469 -25.625 1 98.38 217 GLU B N 1
ATOM 4605 C CA . GLU B 1 217 ? 15.508 -16.625 -26.562 1 98.38 217 GLU B CA 1
ATOM 4606 C C . GLU B 1 217 ? 15.453 -18 -27.25 1 98.38 217 GLU B C 1
ATOM 4608 O O . GLU B 1 217 ? 14.867 -18.938 -26.703 1 98.38 217 GLU B O 1
ATOM 4613 N N . GLY B 1 218 ? 16.062 -18.078 -28.422 1 98.06 218 GLY B N 1
ATOM 4614 C CA . GLY B 1 218 ? 16.062 -19.344 -29.125 1 98.06 218 GLY B CA 1
ATOM 4615 C C . GLY B 1 218 ? 14.672 -19.906 -29.359 1 98.06 218 GLY B C 1
ATOM 4616 O O . GLY B 1 218 ? 13.797 -19.203 -29.875 1 98.06 218 GLY B O 1
ATOM 4617 N N . GLU B 1 219 ? 14.484 -21.125 -28.969 1 98 219 GLU B N 1
ATOM 4618 C CA . GLU B 1 219 ? 13.188 -21.766 -29.141 1 98 219 GLU B CA 1
ATOM 4619 C C . GLU B 1 219 ? 12.125 -21.109 -28.266 1 98 219 GLU B C 1
ATOM 4621 O O . GLU B 1 219 ? 10.922 -21.266 -28.516 1 98 219 GLU B O 1
ATOM 4626 N N . GLY B 1 220 ? 12.586 -20.406 -27.297 1 98.31 220 GLY B N 1
ATOM 4627 C CA . GLY B 1 220 ? 11.656 -19.812 -26.359 1 98.31 220 GLY B CA 1
ATOM 4628 C C . GLY B 1 220 ? 11.234 -18.406 -26.75 1 98.31 220 GLY B C 1
ATOM 4629 O O . GLY B 1 220 ? 10.406 -17.781 -26.062 1 98.31 220 GLY B O 1
ATOM 4630 N N . GLU B 1 221 ? 11.805 -17.875 -27.875 1 98.38 221 GLU B N 1
ATOM 4631 C CA . GLU B 1 221 ? 11.438 -16.531 -28.328 1 98.38 221 GLU B CA 1
ATOM 4632 C C . GLU B 1 221 ? 9.938 -16.453 -28.625 1 98.38 221 GLU B C 1
ATOM 4634 O O . GLU B 1 221 ? 9.406 -17.281 -29.359 1 98.38 221 GLU B O 1
ATOM 4639 N N . GLY B 1 222 ? 9.25 -15.539 -27.984 1 98.38 222 GLY B N 1
ATOM 4640 C CA . GLY B 1 222 ? 7.816 -15.375 -28.172 1 98.38 222 GLY B CA 1
ATOM 4641 C C . GLY B 1 222 ? 6.992 -16.125 -27.156 1 98.38 222 GLY B C 1
ATOM 4642 O O . GLY B 1 222 ? 5.77 -15.969 -27.094 1 98.38 222 GLY B O 1
ATOM 4643 N N . PHE B 1 223 ? 7.684 -16.953 -26.297 1 98.81 223 PHE B N 1
ATOM 4644 C CA . PHE B 1 223 ? 6.961 -17.797 -25.344 1 98.81 223 PHE B CA 1
ATOM 4645 C C . PHE B 1 223 ? 7.098 -17.25 -23.938 1 98.81 223 PHE B C 1
ATOM 4647 O O . PHE B 1 223 ? 6.75 -17.922 -22.969 1 98.81 223 PHE B O 1
ATOM 4654 N N . ASN B 1 224 ? 7.68 -16.078 -23.781 1 98.69 224 ASN B N 1
ATOM 4655 C CA . ASN B 1 224 ? 7.691 -15.258 -22.578 1 98.69 224 ASN B CA 1
ATOM 4656 C C . ASN B 1 224 ? 7.023 -13.906 -22.812 1 98.69 224 ASN B C 1
ATOM 4658 O O . ASN B 1 224 ? 7.527 -13.078 -23.578 1 98.69 224 ASN B O 1
ATOM 4662 N N . VAL B 1 225 ? 5.906 -13.688 -22.188 1 98.88 225 VAL B N 1
ATOM 4663 C CA . VAL B 1 225 ? 5.082 -12.5 -22.406 1 98.88 225 VAL B CA 1
ATOM 4664 C C . VAL B 1 225 ? 5 -11.695 -21.109 1 98.88 225 VAL B C 1
ATOM 4666 O O . VAL B 1 225 ? 4.207 -12.016 -20.219 1 98.88 225 VAL B O 1
ATOM 4669 N N . ASN B 1 226 ? 5.836 -10.711 -21.047 1 98.88 226 ASN B N 1
ATOM 4670 C CA . ASN B 1 226 ? 5.801 -9.797 -19.906 1 98.88 226 ASN B CA 1
ATOM 4671 C C . ASN B 1 226 ? 4.883 -8.602 -20.172 1 98.88 226 ASN B C 1
ATOM 4673 O O . ASN B 1 226 ? 4.984 -7.957 -21.219 1 98.88 226 ASN B O 1
ATOM 4677 N N . ILE B 1 227 ? 3.961 -8.336 -19.266 1 98.88 227 ILE B N 1
ATOM 4678 C CA . ILE B 1 227 ? 3.018 -7.223 -19.359 1 98.88 227 ILE B CA 1
ATOM 4679 C C . ILE B 1 227 ? 3.193 -6.297 -18.156 1 98.88 227 ILE B C 1
ATOM 4681 O O . ILE B 1 227 ? 2.393 -6.328 -17.219 1 98.88 227 ILE B O 1
ATOM 4685 N N . PRO B 1 228 ? 4.266 -5.473 -18.172 1 98.56 228 PRO B N 1
ATOM 4686 C CA . PRO B 1 228 ? 4.398 -4.473 -17.109 1 98.56 228 PRO B CA 1
ATOM 4687 C C . PRO B 1 228 ? 3.277 -3.436 -17.141 1 98.56 228 PRO B C 1
ATOM 4689 O O . PRO B 1 228 ? 2.922 -2.928 -18.203 1 98.56 228 PRO B O 1
ATOM 4692 N N . LEU B 1 229 ? 2.654 -3.184 -16.031 1 98.62 229 LEU B N 1
ATOM 4693 C CA . LEU B 1 229 ? 1.58 -2.209 -15.883 1 98.62 229 LEU B CA 1
ATOM 4694 C C . LEU B 1 229 ? 1.997 -1.08 -14.945 1 98.62 229 LEU B C 1
ATOM 4696 O O . LEU B 1 229 ? 2.717 -1.31 -13.969 1 98.62 229 LEU B O 1
ATOM 4700 N N . PRO B 1 230 ? 1.597 0.139 -15.227 1 97.75 230 PRO B N 1
ATOM 4701 C CA . PRO B 1 230 ? 1.954 1.243 -14.336 1 97.75 230 PRO B CA 1
ATOM 4702 C C . PRO B 1 230 ? 1.242 1.164 -12.984 1 97.75 230 PRO B C 1
ATOM 4704 O O . PRO B 1 230 ? 0.135 0.627 -12.898 1 97.75 230 PRO B O 1
ATOM 4707 N N . ALA B 1 231 ? 1.888 1.728 -11.945 1 97.5 231 ALA B N 1
ATOM 4708 C CA . ALA B 1 231 ? 1.264 1.842 -10.625 1 97.5 231 ALA B CA 1
ATOM 4709 C C . ALA B 1 231 ? -0.106 2.508 -10.727 1 97.5 231 ALA B C 1
ATOM 4711 O O . ALA B 1 231 ? -0.314 3.395 -11.555 1 97.5 231 ALA B O 1
ATOM 4712 N N . GLY B 1 232 ? -1.053 2.07 -9.875 1 97.44 232 GLY B N 1
ATOM 4713 C CA . GLY B 1 232 ? -2.4 2.615 -9.867 1 97.44 232 GLY B CA 1
ATOM 4714 C C . GLY B 1 232 ? -3.355 1.854 -10.766 1 97.44 232 GLY B C 1
ATOM 4715 O O . GLY B 1 232 ? -4.539 2.188 -10.844 1 97.44 232 GLY B O 1
ATOM 4716 N N . THR B 1 233 ? -2.902 0.784 -11.445 1 98.5 233 THR B N 1
ATOM 4717 C CA . THR B 1 233 ? -3.768 -0.014 -12.312 1 98.5 233 THR B CA 1
ATOM 4718 C C . THR B 1 233 ? -4.742 -0.843 -11.477 1 98.5 233 THR B C 1
ATOM 4720 O O . THR B 1 233 ? -4.348 -1.483 -10.508 1 98.5 233 THR B O 1
ATOM 4723 N N . GLY B 1 234 ? -6.016 -0.773 -11.828 1 98.06 234 GLY B N 1
ATOM 4724 C CA . GLY B 1 234 ? -7.051 -1.52 -11.133 1 98.06 234 GLY B CA 1
ATOM 4725 C C . GLY B 1 234 ? -7.641 -2.643 -11.961 1 98.06 234 GLY B C 1
ATOM 4726 O O . GLY B 1 234 ? -6.965 -3.197 -12.828 1 98.06 234 GLY B O 1
ATOM 4727 N N . ASN B 1 235 ? -8.891 -3.025 -11.633 1 98.62 235 ASN B N 1
ATOM 4728 C CA . ASN B 1 235 ? -9.57 -4.148 -12.273 1 98.62 235 ASN B CA 1
ATOM 4729 C C . ASN B 1 235 ? -9.609 -3.984 -13.789 1 98.62 235 ASN B C 1
ATOM 4731 O O . ASN B 1 235 ? -9.266 -4.91 -14.531 1 98.62 235 ASN B O 1
ATOM 4735 N N . ALA B 1 236 ? -9.961 -2.797 -14.227 1 98.62 236 ALA B N 1
ATOM 4736 C CA . ALA B 1 236 ? -10.188 -2.572 -15.656 1 98.62 236 ALA B CA 1
ATOM 4737 C C . ALA B 1 236 ? -8.883 -2.666 -16.438 1 98.62 236 ALA B C 1
ATOM 4739 O O . ALA B 1 236 ? -8.859 -3.176 -17.562 1 98.62 236 ALA B O 1
ATOM 4740 N N . GLY B 1 237 ? -7.844 -2.096 -15.859 1 98.75 237 GLY B N 1
ATOM 4741 C CA . GLY B 1 237 ? -6.555 -2.164 -16.531 1 98.75 237 GLY B CA 1
ATOM 4742 C C . GLY B 1 237 ? -6.035 -3.58 -16.672 1 98.75 237 GLY B C 1
ATOM 4743 O O . GLY B 1 237 ? -5.543 -3.957 -17.75 1 98.75 237 GLY B O 1
ATOM 4744 N N . TYR B 1 238 ? -6.125 -4.426 -15.664 1 98.88 238 TYR B N 1
ATOM 4745 C CA . TYR B 1 238 ? -5.73 -5.828 -15.75 1 98.88 238 TYR B CA 1
ATOM 4746 C C . TYR B 1 238 ? -6.582 -6.574 -16.766 1 98.88 238 TYR B C 1
ATOM 4748 O O . TYR B 1 238 ? -6.059 -7.348 -17.578 1 98.88 238 TYR B O 1
ATOM 4756 N N . MET B 1 239 ? -7.883 -6.305 -16.703 1 98.75 239 MET B N 1
ATOM 4757 C CA . MET B 1 239 ? -8.781 -7.012 -17.625 1 98.75 239 MET B CA 1
ATOM 4758 C C . MET B 1 239 ? -8.477 -6.648 -19.062 1 98.75 239 MET B C 1
ATOM 4760 O O . MET B 1 239 ? -8.594 -7.492 -19.953 1 98.75 239 MET B O 1
ATOM 4764 N N . TYR B 1 240 ? -8.102 -5.402 -19.266 1 98.81 240 TYR B N 1
ATOM 4765 C CA . TYR B 1 240 ? -7.699 -5.004 -20.609 1 98.81 240 TYR B CA 1
ATOM 4766 C C . TYR B 1 240 ? -6.508 -5.828 -21.094 1 98.81 240 TYR B C 1
ATOM 4768 O O . TYR B 1 240 ? -6.469 -6.254 -22.25 1 98.81 240 TYR B O 1
ATOM 4776 N N . ALA B 1 241 ? -5.574 -6.09 -20.25 1 98.88 241 ALA B N 1
ATOM 4777 C CA . ALA B 1 241 ? -4.414 -6.914 -20.578 1 98.88 241 ALA B CA 1
ATOM 4778 C C . ALA B 1 241 ? -4.82 -8.359 -20.859 1 98.88 241 ALA B C 1
ATOM 4780 O O . ALA B 1 241 ? -4.316 -8.984 -21.781 1 98.88 241 ALA B O 1
ATOM 4781 N N . PHE B 1 242 ? -5.727 -8.922 -20.031 1 98.69 242 PHE B N 1
ATOM 4782 C CA . PHE B 1 242 ? -6.227 -10.281 -20.219 1 98.69 242 PHE B CA 1
ATOM 4783 C C . PHE B 1 242 ? -6.883 -10.445 -21.578 1 98.69 242 PHE B C 1
ATOM 4785 O O . PHE B 1 242 ? -6.586 -11.391 -22.312 1 98.69 242 PHE B O 1
ATOM 4792 N N . GLU B 1 243 ? -7.695 -9.5 -21.922 1 98.12 243 GLU B N 1
ATOM 4793 C CA . GLU B 1 243 ? -8.508 -9.594 -23.125 1 98.12 243 GLU B CA 1
ATOM 4794 C C . GLU B 1 243 ? -7.668 -9.328 -24.375 1 98.12 243 GLU B C 1
ATOM 4796 O O . GLU B 1 243 ? -7.852 -9.977 -25.406 1 98.12 243 GLU B O 1
ATOM 4801 N N . THR B 1 244 ? -6.742 -8.367 -24.25 1 97.88 244 THR B N 1
ATOM 4802 C CA . THR B 1 244 ? -6.055 -7.84 -25.422 1 97.88 244 THR B CA 1
ATOM 4803 C C . THR B 1 244 ? -4.793 -8.641 -25.719 1 97.88 244 THR B C 1
ATOM 4805 O O . THR B 1 244 ? -4.406 -8.797 -26.875 1 97.88 244 THR B O 1
ATOM 4808 N N . VAL B 1 245 ? -4.168 -9.18 -24.656 1 98.69 245 VAL B N 1
ATOM 4809 C CA . VAL B 1 245 ? -2.877 -9.828 -24.859 1 98.69 245 VAL B CA 1
ATOM 4810 C C . VAL B 1 245 ? -2.977 -11.305 -24.5 1 98.69 245 VAL B C 1
ATOM 4812 O O . VAL B 1 245 ? -2.668 -12.172 -25.312 1 98.69 245 VAL B O 1
ATOM 4815 N N . VAL B 1 246 ? -3.49 -11.633 -23.359 1 98.75 246 VAL B N 1
ATOM 4816 C CA . VAL B 1 246 ? -3.467 -13 -22.828 1 98.75 246 VAL B CA 1
ATOM 4817 C C . VAL B 1 246 ? -4.332 -13.906 -23.703 1 98.75 246 VAL B C 1
ATOM 4819 O O . VAL B 1 246 ? -3.867 -14.945 -24.172 1 98.75 246 VAL B O 1
ATOM 4822 N N . LYS B 1 247 ? -5.547 -13.547 -23.953 1 98.44 247 LYS B N 1
ATOM 4823 C CA . LYS B 1 247 ? -6.52 -14.414 -24.609 1 98.44 247 LYS B CA 1
ATOM 4824 C C . LYS B 1 247 ? -6.055 -14.805 -26.016 1 98.44 247 LYS B C 1
ATOM 4826 O O . LYS B 1 247 ? -6.023 -15.992 -26.344 1 98.44 247 LYS B O 1
ATOM 4831 N N . PRO B 1 248 ? -5.719 -13.797 -26.875 1 98.19 248 PRO B N 1
ATOM 4832 C CA . PRO B 1 248 ? -5.328 -14.203 -28.219 1 98.19 248 PRO B CA 1
ATOM 4833 C C . PRO B 1 248 ? -4.137 -15.156 -28.234 1 98.19 248 PRO B C 1
ATOM 4835 O O . PRO B 1 248 ? -4.098 -16.094 -29.031 1 98.19 248 PRO B O 1
ATOM 4838 N N . ILE B 1 249 ? -3.191 -14.977 -27.328 1 98.81 249 ILE B N 1
ATOM 4839 C CA . ILE B 1 249 ? -1.993 -15.812 -27.297 1 98.81 249 ILE B CA 1
ATOM 4840 C C . ILE B 1 249 ? -2.35 -17.203 -26.797 1 98.81 249 ILE B C 1
ATOM 4842 O O . ILE B 1 249 ? -1.928 -18.203 -27.375 1 98.81 249 ILE B O 1
ATOM 4846 N N . VAL B 1 250 ? -3.143 -17.266 -25.766 1 98.75 250 VAL B N 1
ATOM 4847 C CA . VAL B 1 250 ? -3.51 -18.547 -25.156 1 98.75 250 VAL B CA 1
ATOM 4848 C C . VAL B 1 250 ? -4.367 -19.359 -26.141 1 98.75 250 VAL B C 1
ATOM 4850 O O . VAL B 1 250 ? -4.223 -20.578 -26.234 1 98.75 250 VAL B O 1
ATOM 4853 N N . ASP B 1 251 ? -5.25 -18.672 -26.875 1 98.44 251 ASP B N 1
ATOM 4854 C CA . ASP B 1 251 ? -6.098 -19.328 -27.875 1 98.44 251 ASP B CA 1
ATOM 4855 C C . ASP B 1 251 ? -5.254 -19.984 -28.969 1 98.44 251 ASP B C 1
ATOM 4857 O O . ASP B 1 251 ? -5.652 -21 -29.531 1 98.44 251 ASP B O 1
ATOM 4861 N N . GLN B 1 252 ? -4.148 -19.422 -29.266 1 98.44 252 GLN B N 1
ATOM 4862 C CA . GLN B 1 252 ? -3.26 -19.969 -30.297 1 98.44 252 GLN B CA 1
ATOM 4863 C C . GLN B 1 252 ? -2.34 -21.031 -29.734 1 98.44 252 GLN B C 1
ATOM 4865 O O . GLN B 1 252 ? -2.068 -22.047 -30.391 1 98.44 252 GLN B O 1
ATOM 4870 N N . PHE B 1 253 ? -1.887 -20.891 -28.516 1 98.5 253 PHE B N 1
ATOM 4871 C CA . PHE B 1 253 ? -0.966 -21.812 -27.875 1 98.5 253 PHE B CA 1
ATOM 4872 C C . PHE B 1 253 ? -1.672 -23.109 -27.516 1 98.5 253 PHE B C 1
ATOM 4874 O O . PHE B 1 253 ? -1.074 -24.188 -27.594 1 98.5 253 PHE B O 1
ATOM 4881 N N . GLN B 1 254 ? -2.957 -22.938 -27.078 1 98.5 254 GLN B N 1
ATOM 4882 C CA . GLN B 1 254 ? -3.809 -24.078 -26.75 1 98.5 254 GLN B CA 1
ATOM 4883 C C . GLN B 1 254 ? -3.148 -24.969 -25.703 1 98.5 254 GLN B C 1
ATOM 4885 O O . GLN B 1 254 ? -2.881 -26.141 -25.953 1 98.5 254 GLN B O 1
ATOM 4890 N N . PRO B 1 255 ? -3.002 -24.484 -24.469 1 98.81 255 PRO B N 1
ATOM 4891 C CA . PRO B 1 255 ? -2.32 -25.266 -23.422 1 98.81 255 PRO B CA 1
ATOM 4892 C C . PRO B 1 255 ? -3.062 -26.547 -23.062 1 98.81 255 PRO B C 1
ATOM 4894 O O . PRO B 1 255 ? -4.285 -26.625 -23.219 1 98.81 255 PRO B O 1
ATOM 4897 N N . GLU B 1 256 ? -2.326 -27.5 -22.516 1 98.81 256 GLU B N 1
ATOM 4898 C CA . GLU B 1 256 ? -2.869 -28.766 -22.031 1 98.81 256 GLU B CA 1
ATOM 4899 C C . GLU B 1 256 ? -3.059 -28.719 -20.516 1 98.81 256 GLU B C 1
ATOM 4901 O O . GLU B 1 256 ? -3.746 -29.578 -19.953 1 98.81 256 GLU B O 1
ATOM 4906 N N . LEU B 1 257 ? -2.467 -27.766 -19.891 1 98.88 257 LEU B N 1
ATOM 4907 C CA . LEU B 1 257 ? -2.537 -27.484 -18.469 1 98.88 257 LEU B CA 1
ATOM 4908 C C . LEU B 1 257 ? -2.254 -26.016 -18.188 1 98.88 257 LEU B C 1
ATOM 4910 O O . LEU B 1 257 ? -1.359 -25.422 -18.797 1 98.88 257 LEU B O 1
ATOM 4914 N N . ILE B 1 258 ? -3.051 -25.406 -17.297 1 98.94 258 ILE B N 1
ATOM 4915 C CA . ILE B 1 258 ? -2.812 -24.031 -16.875 1 98.94 258 ILE B CA 1
ATOM 4916 C C . ILE B 1 258 ? -2.375 -24.016 -15.414 1 98.94 258 ILE B C 1
ATOM 4918 O O . ILE B 1 258 ? -3.055 -24.562 -14.547 1 98.94 258 ILE B O 1
ATOM 4922 N N . LEU B 1 259 ? -1.201 -23.484 -15.172 1 98.94 259 LEU B N 1
ATOM 4923 C CA . LEU B 1 259 ? -0.695 -23.203 -13.828 1 98.94 259 LEU B CA 1
ATOM 4924 C C . LEU B 1 259 ? -0.718 -21.703 -13.555 1 98.94 259 LEU B C 1
ATOM 4926 O O . LEU B 1 259 ? -0.248 -20.906 -14.375 1 98.94 259 LEU B O 1
ATOM 4930 N N . LEU B 1 260 ? -1.34 -21.328 -12.453 1 98.94 260 LEU B N 1
ATOM 4931 C CA . LEU B 1 260 ? -1.422 -19.922 -12.055 1 98.94 260 LEU B CA 1
ATOM 4932 C C . LEU B 1 260 ? -0.501 -19.641 -10.875 1 98.94 260 LEU B C 1
ATOM 4934 O O . LEU B 1 260 ? -0.561 -20.328 -9.852 1 98.94 260 LEU B O 1
ATOM 4938 N N . SER B 1 261 ? 0.498 -18.75 -11.062 1 98.88 261 SER B N 1
ATOM 4939 C CA . SER B 1 261 ? 1.088 -18.094 -9.906 1 98.88 261 SER B CA 1
ATOM 4940 C C . SER B 1 261 ? 0.177 -16.984 -9.375 1 98.88 261 SER B C 1
ATOM 4942 O O . SER B 1 261 ? 0.218 -15.859 -9.859 1 98.88 261 SER B O 1
ATOM 4944 N N . ALA B 1 262 ? -0.526 -17.344 -8.367 1 98.75 262 ALA B N 1
ATOM 4945 C CA . ALA B 1 262 ? -1.593 -16.484 -7.859 1 98.75 262 ALA B CA 1
ATOM 4946 C C . ALA B 1 262 ? -1.121 -15.68 -6.652 1 98.75 262 ALA B C 1
ATOM 4948 O O . ALA B 1 262 ? -1.339 -16.078 -5.508 1 98.75 262 ALA B O 1
ATOM 4949 N N . GLY B 1 263 ? -0.548 -14.555 -6.922 1 98.56 263 GLY B N 1
ATOM 4950 C CA . GLY B 1 263 ? -0.284 -13.586 -5.871 1 98.56 263 GLY B CA 1
ATOM 4951 C C . GLY B 1 263 ? -1.392 -12.562 -5.711 1 98.56 263 GLY B C 1
ATOM 4952 O O . GLY B 1 263 ? -1.902 -12.031 -6.699 1 98.56 263 GLY B O 1
ATOM 4953 N N . GLN B 1 264 ? -1.806 -12.25 -4.461 1 98.62 264 GLN B N 1
ATOM 4954 C CA . GLN B 1 264 ? -2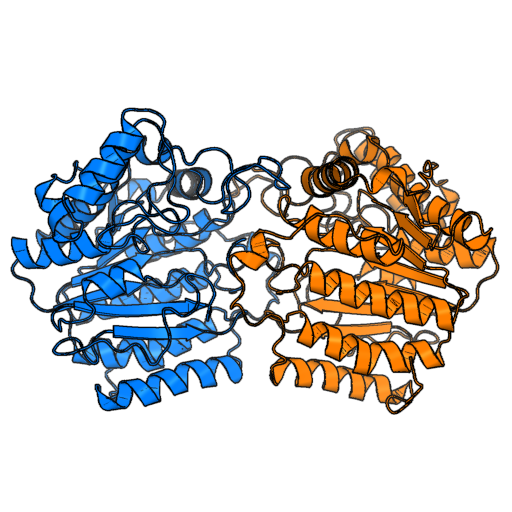.885 -11.297 -4.219 1 98.62 264 GLN B CA 1
ATOM 4955 C C . GLN B 1 264 ? -2.332 -9.906 -3.928 1 98.62 264 GLN B C 1
ATOM 4957 O O . GLN B 1 264 ? -3.076 -9.008 -3.525 1 98.62 264 GLN B O 1
ATOM 4962 N N . ASP B 1 265 ? -1.031 -9.711 -4.191 1 98.56 265 ASP B N 1
ATOM 4963 C CA . ASP B 1 265 ? -0.355 -8.461 -3.855 1 98.56 265 ASP B CA 1
ATOM 4964 C C . ASP B 1 265 ? -0.697 -7.371 -4.863 1 98.56 265 ASP B C 1
ATOM 4966 O O . ASP B 1 265 ? -0.432 -6.191 -4.621 1 98.56 265 ASP B O 1
ATOM 4970 N N . PRO B 1 266 ? -1.395 -7.652 -6.035 1 98.56 266 PRO B N 1
ATOM 4971 C CA . PRO B 1 266 ? -1.959 -6.535 -6.797 1 98.56 266 PRO B CA 1
ATOM 4972 C C . PRO B 1 266 ? -3.119 -5.855 -6.074 1 98.56 266 PRO B C 1
ATOM 4974 O O . PRO B 1 266 ? -3.611 -4.816 -6.527 1 98.56 266 PRO B O 1
ATOM 4977 N N . SER B 1 267 ? -3.541 -6.352 -4.98 1 98.06 267 SER B N 1
ATOM 4978 C CA . SER B 1 267 ? -4.688 -5.801 -4.266 1 98.06 267 SER B CA 1
ATOM 4979 C C . SER B 1 267 ? -4.41 -4.383 -3.783 1 98.06 267 SER B C 1
ATOM 4981 O O . SER B 1 267 ? -3.25 -3.996 -3.611 1 98.06 267 SER B O 1
ATOM 4983 N N . MET B 1 268 ? -5.414 -3.658 -3.465 1 96.38 268 MET B N 1
ATOM 4984 C CA . MET B 1 268 ? -5.324 -2.229 -3.188 1 96.38 268 MET B CA 1
ATOM 4985 C C . MET B 1 268 ? -4.809 -1.978 -1.775 1 96.38 268 MET B C 1
ATOM 4987 O O . MET B 1 268 ? -4.582 -0.83 -1.387 1 96.38 268 MET B O 1
ATOM 4991 N N . PHE B 1 269 ? -4.516 -3 -0.962 1 97.62 269 PHE B N 1
ATOM 4992 C CA . PHE B 1 269 ? -4.086 -2.789 0.415 1 97.62 269 PHE B CA 1
ATOM 4993 C C . PHE B 1 269 ? -2.721 -3.422 0.66 1 97.62 269 PHE B C 1
ATOM 4995 O O . PHE B 1 269 ? -2.279 -3.537 1.805 1 97.62 269 PHE B O 1
ATOM 5002 N N . ASP B 1 270 ? -2.07 -3.891 -0.423 1 98.38 270 ASP B N 1
ATOM 5003 C CA . ASP B 1 270 ? -0.784 -4.559 -0.261 1 98.38 270 ASP B CA 1
ATOM 5004 C C . ASP B 1 270 ? 0.321 -3.557 0.061 1 98.38 270 ASP B C 1
ATOM 5006 O O . ASP B 1 270 ? 0.442 -2.523 -0.603 1 98.38 270 ASP B O 1
ATOM 5010 N N . PRO B 1 271 ? 1.115 -3.795 1.017 1 97.56 271 PRO B N 1
ATOM 5011 C CA . PRO B 1 271 ? 2.145 -2.834 1.42 1 97.56 271 PRO B CA 1
ATOM 5012 C C . PRO B 1 271 ? 3.348 -2.828 0.479 1 97.56 271 PRO B C 1
ATOM 5014 O O . PRO B 1 271 ? 4.191 -1.932 0.557 1 97.56 271 PRO B O 1
ATOM 5017 N N . LEU B 1 272 ? 3.457 -3.812 -0.427 1 97.44 272 LEU B N 1
ATOM 5018 C CA . LEU B 1 272 ? 4.668 -3.941 -1.228 1 97.44 272 LEU B CA 1
ATOM 5019 C C . LEU B 1 272 ? 4.379 -3.67 -2.699 1 97.44 272 LEU B C 1
ATOM 5021 O O . LEU B 1 272 ? 5.203 -3.979 -3.566 1 97.44 272 LEU B O 1
ATOM 5025 N N . ALA B 1 273 ? 3.174 -3.162 -3.008 1 96.88 273 ALA B N 1
ATOM 5026 C CA . ALA B 1 273 ? 2.801 -2.781 -4.367 1 96.88 273 ALA B CA 1
ATOM 5027 C C . ALA B 1 273 ? 1.836 -1.6 -4.363 1 96.88 273 ALA B C 1
ATOM 5029 O O . ALA B 1 273 ? 1.32 -1.217 -3.309 1 96.88 273 ALA B O 1
ATOM 5030 N N . ARG B 1 274 ? 1.619 -1.052 -5.508 1 97.81 274 ARG B N 1
ATOM 5031 C CA . ARG B 1 274 ? 0.751 0.118 -5.605 1 97.81 274 ARG B CA 1
ATOM 5032 C C . ARG B 1 274 ? -0.309 -0.074 -6.684 1 97.81 274 ARG B C 1
ATOM 5034 O O . ARG B 1 274 ? -0.646 0.868 -7.406 1 97.81 274 ARG B O 1
ATOM 5041 N N . MET B 1 275 ? -0.841 -1.274 -6.797 1 98.5 275 MET B N 1
ATOM 5042 C CA . MET B 1 275 ? -1.961 -1.551 -7.691 1 98.5 275 MET B CA 1
ATOM 5043 C C . MET B 1 275 ? -3.289 -1.471 -6.945 1 98.5 275 MET B C 1
ATOM 5045 O O . MET B 1 275 ? -3.311 -1.271 -5.73 1 98.5 275 MET B O 1
ATOM 5049 N N . MET B 1 276 ? -4.445 -1.585 -7.684 1 98 276 MET B N 1
ATOM 5050 C CA . MET B 1 276 ? -5.742 -1.351 -7.059 1 98 276 MET B CA 1
ATOM 5051 C C . MET B 1 276 ? -6.723 -2.465 -7.406 1 98 276 MET B C 1
ATOM 5053 O O . MET B 1 276 ? -7.902 -2.203 -7.652 1 98 276 MET B O 1
ATOM 5057 N N . VAL B 1 277 ? -6.27 -3.695 -7.496 1 98.62 277 VAL B N 1
ATOM 5058 C CA . VAL B 1 277 ? -7.16 -4.809 -7.805 1 98.62 277 VAL B CA 1
ATOM 5059 C C . VAL B 1 277 ? -7.992 -5.164 -6.574 1 98.62 277 VAL B C 1
ATOM 5061 O O . VAL B 1 277 ? -7.469 -5.223 -5.461 1 98.62 277 VAL B O 1
ATOM 5064 N N . THR B 1 278 ? -9.328 -5.34 -6.738 1 98.19 278 THR B N 1
ATOM 5065 C CA . THR B 1 278 ? -10.227 -5.707 -5.652 1 98.19 278 THR B CA 1
ATOM 5066 C C . THR B 1 278 ? -10.461 -7.215 -5.625 1 98.19 278 THR B C 1
ATOM 5068 O O . THR B 1 278 ? -10.055 -7.926 -6.547 1 98.19 278 THR B O 1
ATOM 5071 N N . ALA B 1 279 ? -11.117 -7.727 -4.531 1 98.38 279 ALA B N 1
ATOM 5072 C CA . ALA B 1 279 ? -11.5 -9.133 -4.48 1 98.38 279 ALA B CA 1
ATOM 5073 C C . ALA B 1 279 ? -12.328 -9.523 -5.703 1 98.38 279 ALA B C 1
ATOM 5075 O O . ALA B 1 279 ? -12.109 -10.586 -6.297 1 98.38 279 ALA B O 1
ATOM 5076 N N . GLU B 1 280 ? -13.211 -8.641 -6.082 1 98.06 280 GLU B N 1
ATOM 5077 C CA . GLU B 1 280 ? -14.023 -8.914 -7.266 1 98.06 280 GLU B CA 1
ATOM 5078 C C . GLU B 1 280 ? -13.172 -8.938 -8.531 1 98.06 280 GLU B C 1
ATOM 5080 O O . GLU B 1 280 ? -13.461 -9.68 -9.469 1 98.06 280 GLU B O 1
ATOM 5085 N N . GLY B 1 281 ? -12.164 -8.086 -8.562 1 98.62 281 GLY B N 1
ATOM 5086 C CA . GLY B 1 281 ? -11.219 -8.164 -9.664 1 98.62 281 GLY B CA 1
ATOM 5087 C C . GLY B 1 281 ? -10.578 -9.539 -9.805 1 98.62 281 GLY B C 1
ATOM 5088 O O . GLY B 1 281 ? -10.562 -10.109 -10.898 1 98.62 281 GLY B O 1
ATOM 5089 N N . PHE B 1 282 ? -10.117 -10.125 -8.688 1 98.81 282 PHE B N 1
ATOM 5090 C CA . PHE B 1 282 ? -9.508 -11.445 -8.703 1 98.81 282 PHE B CA 1
ATOM 5091 C C . PHE B 1 282 ? -10.516 -12.508 -9.125 1 98.81 282 PHE B C 1
ATOM 5093 O O . PHE B 1 282 ? -10.164 -13.477 -9.797 1 98.81 282 PHE B O 1
ATOM 5100 N N . ARG B 1 283 ? -11.766 -12.359 -8.672 1 98.75 283 ARG B N 1
ATOM 5101 C CA . ARG B 1 283 ? -12.82 -13.258 -9.141 1 98.75 283 ARG B CA 1
ATOM 5102 C C . ARG B 1 283 ? -12.93 -13.227 -10.656 1 98.75 283 ARG B C 1
ATOM 5104 O O . ARG B 1 283 ? -13.023 -14.273 -11.297 1 98.75 283 ARG B O 1
ATOM 5111 N N . THR B 1 284 ? -12.922 -12 -11.219 1 98.81 284 THR B N 1
ATOM 5112 C CA . THR B 1 284 ? -13.07 -11.812 -12.656 1 98.81 284 THR B CA 1
ATOM 5113 C C . THR B 1 284 ? -11.891 -12.414 -13.406 1 98.81 284 THR B C 1
ATOM 5115 O O . THR B 1 284 ? -12.07 -13.062 -14.445 1 98.81 284 THR B O 1
ATOM 5118 N N . PHE B 1 285 ? -10.641 -12.188 -12.906 1 98.81 285 PHE B N 1
ATOM 5119 C CA . PHE B 1 285 ? -9.461 -12.805 -13.5 1 98.81 285 PHE B CA 1
ATOM 5120 C C . PHE B 1 285 ? -9.594 -14.32 -13.523 1 98.81 285 PHE B C 1
ATOM 5122 O O . PHE B 1 285 ? -9.281 -14.961 -14.531 1 98.81 285 PHE B O 1
ATOM 5129 N N . THR B 1 286 ? -10.023 -14.844 -12.367 1 98.88 286 THR B N 1
ATOM 5130 C CA . THR B 1 286 ? -10.164 -16.281 -12.227 1 98.88 286 THR B CA 1
ATOM 5131 C C . THR B 1 286 ? -11.195 -16.828 -13.203 1 98.88 286 THR B C 1
ATOM 5133 O O . THR B 1 286 ? -10.961 -17.859 -13.852 1 98.88 286 THR B O 1
ATOM 5136 N N . SER B 1 287 ? -12.32 -16.172 -13.289 1 98.81 287 SER B N 1
ATOM 5137 C CA . SER B 1 287 ? -13.352 -16.562 -14.242 1 98.81 287 SER B CA 1
ATOM 5138 C C . SER B 1 287 ? -12.805 -16.609 -15.664 1 98.81 287 SER B C 1
ATOM 5140 O O . SER B 1 287 ? -13.078 -17.547 -16.406 1 98.81 287 SER B O 1
ATOM 5142 N N . PHE B 1 288 ? -12.078 -15.633 -15.992 1 98.75 288 PHE B N 1
ATOM 5143 C CA . PHE B 1 288 ? -11.461 -15.531 -17.312 1 98.75 288 PHE B CA 1
ATOM 5144 C C . PHE B 1 288 ? -10.555 -16.719 -17.578 1 98.75 288 PHE B C 1
ATOM 5146 O O . PHE B 1 288 ? -10.641 -17.344 -18.641 1 98.75 288 PHE B O 1
ATOM 5153 N N . MET B 1 289 ? -9.742 -17.078 -16.641 1 98.81 289 MET B N 1
ATOM 5154 C CA . MET B 1 289 ? -8.781 -18.172 -16.797 1 98.81 289 MET B CA 1
ATOM 5155 C C . MET B 1 289 ? -9.492 -19.516 -16.828 1 98.81 289 MET B C 1
ATOM 5157 O O . MET B 1 289 ? -9.062 -20.438 -17.516 1 98.81 289 MET B O 1
ATOM 5161 N N . LEU B 1 290 ? -10.531 -19.656 -16.016 1 98.75 290 LEU B N 1
ATOM 5162 C CA . LEU B 1 290 ? -11.312 -20.891 -16.031 1 98.75 290 LEU B CA 1
ATOM 5163 C C . LEU B 1 290 ? -11.938 -21.125 -17.391 1 98.75 290 LEU B C 1
ATOM 5165 O O . LEU B 1 290 ? -11.984 -22.266 -17.875 1 98.75 290 LEU B O 1
ATOM 5169 N N . LYS B 1 291 ? -12.453 -20.047 -18.031 1 98.56 291 LYS B N 1
ATOM 5170 C CA . LYS B 1 291 ? -13.023 -20.172 -19.359 1 98.56 291 LYS B CA 1
ATOM 5171 C C . LYS B 1 291 ? -11.969 -20.656 -20.359 1 98.56 291 LYS B C 1
ATOM 5173 O O . LYS B 1 291 ? -12.25 -21.484 -21.219 1 98.56 291 LYS B O 1
ATOM 5178 N N . LEU B 1 292 ? -10.789 -20.141 -20.234 1 98.62 292 LEU B N 1
ATOM 5179 C CA . LEU B 1 292 ? -9.703 -20.578 -21.094 1 98.62 292 LEU B CA 1
ATOM 5180 C C . LEU B 1 292 ? -9.344 -22.031 -20.828 1 98.62 292 LEU B C 1
ATOM 5182 O O . LEU B 1 292 ? -9.062 -22.797 -21.75 1 98.62 292 LEU B O 1
ATOM 5186 N N . ALA B 1 293 ? -9.305 -22.422 -19.531 1 98.69 293 ALA B N 1
ATOM 5187 C CA . ALA B 1 293 ? -9.023 -23.797 -19.172 1 98.69 293 ALA B CA 1
ATOM 5188 C C . ALA B 1 293 ? -10.078 -24.75 -19.734 1 98.69 293 ALA B C 1
ATOM 5190 O O . ALA B 1 293 ? -9.75 -25.812 -20.281 1 98.69 293 ALA B O 1
ATOM 5191 N N . ASP B 1 294 ? -11.359 -24.359 -19.625 1 98.19 294 ASP B N 1
ATOM 5192 C CA . ASP B 1 294 ? -12.461 -25.172 -20.156 1 98.19 294 ASP B CA 1
ATOM 5193 C C . ASP B 1 294 ? -12.328 -25.359 -21.656 1 98.19 294 ASP B C 1
ATOM 5195 O O . ASP B 1 294 ? -12.586 -26.438 -22.188 1 98.19 294 ASP B O 1
ATOM 5199 N N . LYS B 1 295 ? -11.914 -24.312 -22.266 1 97.75 295 LYS B N 1
ATOM 5200 C CA . LYS B 1 295 ? -11.836 -24.312 -23.719 1 97.75 295 LYS B CA 1
ATOM 5201 C C . LYS B 1 295 ? -10.664 -25.156 -24.219 1 97.75 295 LYS B C 1
ATOM 5203 O O . LYS B 1 295 ? -10.781 -25.859 -25.219 1 97.75 295 LYS B O 1
ATOM 5208 N N . HIS B 1 296 ? -9.562 -25.172 -23.484 1 98.06 296 HIS B N 1
ATOM 5209 C CA . HIS B 1 296 ? -8.344 -25.656 -24.125 1 98.06 296 HIS B CA 1
ATOM 5210 C C . HIS B 1 296 ? -7.816 -26.891 -23.422 1 98.06 296 HIS B C 1
ATOM 5212 O O . HIS B 1 296 ? -7.078 -27.688 -24 1 98.06 296 HIS B O 1
ATOM 5218 N N . CYS B 1 297 ? -8.141 -27.031 -22.141 1 97.56 297 CYS B N 1
ATOM 5219 C CA . CYS B 1 297 ? -7.43 -28.109 -21.453 1 97.56 297 CYS B CA 1
ATOM 5220 C C . CYS B 1 297 ? -8.359 -28.844 -20.5 1 97.56 297 CYS B C 1
ATOM 5222 O O . CYS B 1 297 ? -7.957 -29.219 -19.391 1 97.56 297 CYS B O 1
ATOM 5224 N N . ASP B 1 298 ? -9.641 -28.984 -20.891 1 97.06 298 ASP B N 1
ATOM 5225 C CA . ASP B 1 298 ? -10.641 -29.766 -20.172 1 97.06 298 ASP B CA 1
ATOM 5226 C C . ASP B 1 298 ? -10.781 -29.297 -18.734 1 97.06 298 ASP B C 1
ATOM 5228 O O . ASP B 1 298 ? -10.922 -30.109 -17.812 1 97.06 298 ASP B O 1
ATOM 5232 N N . GLY B 1 299 ? -10.547 -28.016 -18.516 1 97.56 299 GLY B N 1
ATOM 5233 C CA . GLY B 1 299 ? -10.781 -27.406 -17.219 1 97.56 299 GLY B CA 1
ATOM 5234 C C . GLY B 1 299 ? -9.609 -27.547 -16.281 1 97.56 299 GLY B C 1
ATOM 5235 O O . GLY B 1 299 ? -9.648 -27.062 -15.141 1 97.56 299 GLY B O 1
ATOM 5236 N N . ARG B 1 300 ? -8.445 -28.156 -16.703 1 98.5 300 ARG B N 1
ATOM 5237 C CA . ARG B 1 300 ? -7.293 -28.422 -15.844 1 98.5 300 ARG B CA 1
ATOM 5238 C C . ARG B 1 300 ? -6.562 -27.141 -15.492 1 98.5 300 ARG B C 1
ATOM 5240 O O . ARG B 1 300 ? -5.836 -26.578 -16.312 1 98.5 300 ARG B O 1
ATOM 5247 N N . LEU B 1 301 ? -6.762 -26.672 -14.242 1 98.88 301 LEU B N 1
ATOM 5248 C CA . LEU B 1 301 ? -6.164 -25.438 -13.742 1 98.88 301 LEU B CA 1
ATOM 5249 C C . LEU B 1 301 ? -5.695 -25.609 -12.297 1 98.88 301 LEU B C 1
ATOM 5251 O O . LEU B 1 301 ? -6.449 -26.094 -11.453 1 98.88 301 LEU B O 1
ATOM 5255 N N . VAL B 1 302 ? -4.461 -25.328 -12.031 1 98.94 302 VAL B N 1
ATOM 5256 C CA . VAL B 1 302 ? -3.885 -25.328 -10.695 1 98.94 302 VAL B CA 1
ATOM 5257 C C . VAL B 1 302 ? -3.393 -23.922 -10.336 1 98.94 302 VAL B C 1
ATOM 5259 O O . VAL B 1 302 ? -2.586 -23.344 -11.062 1 98.94 302 VAL B O 1
ATOM 5262 N N . ALA B 1 303 ? -3.938 -23.359 -9.281 1 98.94 303 ALA B N 1
ATOM 5263 C CA . ALA B 1 303 ? -3.453 -22.094 -8.758 1 98.94 303 ALA B CA 1
ATOM 5264 C C . ALA B 1 303 ? -2.578 -22.297 -7.523 1 98.94 303 ALA B C 1
ATOM 5266 O O . ALA B 1 303 ? -2.984 -22.984 -6.578 1 98.94 303 ALA B O 1
ATOM 5267 N N . CYS B 1 304 ? -1.39 -21.781 -7.562 1 98.88 304 CYS B N 1
ATOM 5268 C CA . CYS B 1 304 ? -0.496 -21.781 -6.41 1 98.88 304 CYS B CA 1
ATOM 5269 C C . CYS B 1 304 ? -0.408 -20.375 -5.797 1 98.88 304 CYS B C 1
ATOM 5271 O O . CYS B 1 304 ? -0.153 -19.406 -6.504 1 98.88 304 CYS B O 1
ATOM 5273 N N . HIS B 1 305 ? -0.668 -20.297 -4.492 1 98.75 305 HIS B N 1
ATOM 5274 C CA . HIS B 1 305 ? -0.554 -19.016 -3.793 1 98.75 305 HIS B CA 1
ATOM 5275 C C . HIS B 1 305 ? 0.89 -18.531 -3.771 1 98.75 305 HIS B C 1
ATOM 5277 O O . HIS B 1 305 ? 1.765 -19.188 -3.203 1 98.75 305 HIS B O 1
ATOM 5283 N N . GLU B 1 306 ? 1.191 -17.344 -4.344 1 97.69 306 GLU B N 1
ATOM 5284 C CA . GLU B 1 306 ? 2.582 -16.938 -4.508 1 97.69 306 GLU B CA 1
ATOM 5285 C C . GLU B 1 306 ? 2.867 -15.641 -3.762 1 97.69 306 GLU B C 1
ATOM 5287 O O . GLU B 1 306 ? 4.023 -15.297 -3.516 1 97.69 306 GLU B O 1
ATOM 5292 N N . GLY B 1 307 ? 1.833 -14.945 -3.453 1 96.88 307 GLY B N 1
ATOM 5293 C CA . GLY B 1 307 ? 2.086 -13.664 -2.812 1 96.88 307 GLY B CA 1
ATOM 5294 C C . GLY B 1 307 ? 0.829 -13.008 -2.275 1 96.88 307 GLY B C 1
ATOM 5295 O O . GLY B 1 307 ? -0.259 -13.586 -2.348 1 96.88 307 GLY B O 1
ATOM 5296 N N . GLY B 1 308 ? 0.975 -11.742 -1.779 1 98.06 308 GLY B N 1
ATOM 5297 C CA . GLY B 1 308 ? -0.031 -10.984 -1.054 1 98.06 308 GLY B CA 1
ATOM 5298 C C . GLY B 1 308 ? 0.311 -10.789 0.412 1 98.06 308 GLY B C 1
ATOM 5299 O O . GLY B 1 308 ? 0.507 -11.766 1.144 1 98.06 308 GLY B O 1
ATOM 5300 N N . TYR B 1 309 ? 0.287 -9.5 0.851 1 97.88 309 TYR B N 1
ATOM 5301 C CA . TYR B 1 309 ? 0.921 -9.281 2.145 1 97.88 309 TYR B CA 1
ATOM 5302 C C . TYR B 1 309 ? 0.058 -8.391 3.031 1 97.88 309 TYR B C 1
ATOM 5304 O O . TYR B 1 309 ? 0.51 -7.918 4.078 1 97.88 309 TYR B O 1
ATOM 5312 N N . SER B 1 310 ? -1.131 -8.172 2.604 1 97.81 310 SER B N 1
ATOM 5313 C CA . SER B 1 310 ? -2.133 -7.566 3.475 1 97.81 310 SER B CA 1
ATOM 5314 C C . SER B 1 310 ? -2.902 -8.625 4.254 1 97.81 310 SER B C 1
ATOM 5316 O O . SER B 1 310 ? -3.873 -9.195 3.746 1 97.81 310 SER B O 1
ATOM 5318 N N . ALA B 1 311 ? -2.494 -8.82 5.445 1 97 311 ALA B N 1
ATOM 5319 C CA . ALA B 1 311 ? -3.094 -9.883 6.254 1 97 311 ALA B CA 1
ATOM 5320 C C . ALA B 1 311 ? -4.609 -9.727 6.32 1 97 311 ALA B C 1
ATOM 5322 O O . ALA B 1 311 ? -5.34 -10.719 6.293 1 97 311 ALA B O 1
ATOM 5323 N N . PRO B 1 312 ? -5.137 -8.523 6.406 1 97.19 312 PRO B N 1
ATOM 5324 C CA . PRO B 1 312 ? -6.59 -8.383 6.496 1 97.19 312 PRO B CA 1
ATOM 5325 C C . PRO B 1 312 ? -7.289 -8.602 5.156 1 97.19 312 PRO B C 1
ATOM 5327 O O . PRO B 1 312 ? -8.453 -9.016 5.125 1 97.19 312 PRO B O 1
ATOM 5330 N N . TYR B 1 313 ? -6.594 -8.383 4.059 1 98.19 313 TYR B N 1
ATOM 5331 C CA . TYR B 1 313 ? -7.355 -8.289 2.818 1 98.19 313 TYR B CA 1
ATOM 5332 C C . TYR B 1 313 ? -7.098 -9.5 1.934 1 98.19 313 TYR B C 1
ATOM 5334 O O . TYR B 1 313 ? -7.957 -9.891 1.139 1 98.19 313 TYR B O 1
ATOM 5342 N N . VAL B 1 314 ? -5.973 -10.148 2.057 1 98.62 314 VAL B N 1
ATOM 5343 C CA . VAL B 1 314 ? -5.641 -11.328 1.264 1 98.62 314 VAL B CA 1
ATOM 5344 C C . VAL B 1 314 ? -6.746 -12.375 1.406 1 98.62 314 VAL B C 1
ATOM 5346 O O . VAL B 1 314 ? -7.133 -13.016 0.426 1 98.62 314 VAL B O 1
ATOM 5349 N N . PRO B 1 315 ? -7.32 -12.555 2.613 1 98.56 315 PRO B N 1
ATOM 5350 C CA . PRO B 1 315 ? -8.383 -13.555 2.771 1 98.56 315 PRO B CA 1
ATOM 5351 C C . PRO B 1 315 ? -9.562 -13.32 1.832 1 98.56 315 PRO B C 1
ATOM 5353 O O . PRO B 1 315 ? -10.086 -14.266 1.238 1 98.56 315 PRO B O 1
ATOM 5356 N N . PHE B 1 316 ? -9.938 -12.062 1.635 1 98.62 316 PHE B N 1
ATOM 5357 C CA . PHE B 1 316 ? -11.078 -11.75 0.792 1 98.62 316 PHE B CA 1
ATOM 5358 C C . PHE B 1 316 ? -10.75 -11.977 -0.679 1 98.62 316 PHE B C 1
ATOM 5360 O O . PHE B 1 316 ? -11.578 -12.492 -1.435 1 98.62 316 PHE B O 1
ATOM 5367 N N . CYS B 1 317 ? -9.57 -11.57 -1.099 1 98.81 317 CYS B N 1
ATOM 5368 C CA . CYS B 1 317 ? -9.125 -11.805 -2.469 1 98.81 317 CYS B CA 1
ATOM 5369 C C . CYS B 1 317 ? -9.07 -13.297 -2.779 1 98.81 317 CYS B C 1
ATOM 5371 O O . CYS B 1 317 ? -9.562 -13.734 -3.82 1 98.81 317 CYS B O 1
ATOM 5373 N N . SER B 1 318 ? -8.445 -14.062 -1.881 1 98.88 318 SER B N 1
ATOM 5374 C CA . SER B 1 318 ? -8.266 -15.492 -2.074 1 98.88 318 SER B CA 1
ATOM 5375 C C . SER B 1 318 ? -9.602 -16.219 -2.049 1 98.88 318 SER B C 1
ATOM 5377 O O . SER B 1 318 ? -9.812 -17.172 -2.809 1 98.88 318 SER B O 1
ATOM 5379 N N . LEU B 1 319 ? -10.492 -15.789 -1.157 1 98.88 319 LEU B N 1
ATOM 5380 C CA . LEU B 1 319 ? -11.82 -16.391 -1.119 1 98.88 319 LEU B CA 1
ATOM 5381 C C . LEU B 1 319 ? -12.539 -16.203 -2.449 1 98.88 319 LEU B C 1
ATOM 5383 O O . LEU B 1 319 ? -13.188 -17.125 -2.947 1 98.88 319 LEU B O 1
ATOM 5387 N N . ALA B 1 320 ? -12.438 -14.977 -3.01 1 98.81 320 ALA B N 1
ATOM 5388 C CA . ALA B 1 320 ? -13.07 -14.703 -4.297 1 98.81 320 ALA B CA 1
ATOM 5389 C C . ALA B 1 320 ? -12.555 -15.648 -5.379 1 98.81 320 ALA B C 1
ATOM 5391 O O . ALA B 1 320 ? -13.328 -16.109 -6.219 1 98.81 320 ALA B O 1
ATOM 5392 N N . ILE B 1 321 ? -11.281 -15.93 -5.363 1 98.88 321 ILE B N 1
ATOM 5393 C CA . ILE B 1 321 ? -10.664 -16.844 -6.324 1 98.88 321 ILE B CA 1
ATOM 5394 C C . ILE B 1 321 ? -11.25 -18.234 -6.16 1 98.88 321 ILE B C 1
ATOM 5396 O O . ILE B 1 321 ? -11.719 -18.844 -7.133 1 98.88 321 ILE B O 1
ATOM 5400 N N . VAL B 1 322 ? -11.273 -18.734 -4.953 1 98.88 322 VAL B N 1
ATOM 5401 C CA . VAL B 1 322 ? -11.688 -20.125 -4.707 1 98.88 322 VAL B CA 1
ATOM 5402 C C . VAL B 1 322 ? -13.188 -20.25 -4.922 1 98.88 322 VAL B C 1
ATOM 5404 O O . VAL B 1 322 ? -13.664 -21.297 -5.395 1 98.88 322 VAL B O 1
ATOM 5407 N N . GLU B 1 323 ? -13.977 -19.188 -4.508 1 98.81 323 GLU B N 1
ATOM 5408 C CA . GLU B 1 323 ? -15.398 -19.203 -4.84 1 98.81 323 GLU B CA 1
ATOM 5409 C C . GLU B 1 323 ? -15.609 -19.391 -6.34 1 98.81 323 GLU B C 1
ATOM 5411 O O . GLU B 1 323 ? -16.453 -20.188 -6.758 1 98.81 323 GLU B O 1
ATOM 5416 N N . GLU B 1 324 ? -14.836 -18.641 -7.094 1 98.75 324 GLU B N 1
ATOM 5417 C CA . GLU B 1 324 ? -14.984 -18.719 -8.539 1 98.75 324 GLU B CA 1
ATOM 5418 C C . GLU B 1 324 ? -14.547 -20.094 -9.07 1 98.75 324 GLU B C 1
ATOM 5420 O O . GLU B 1 324 ? -15.195 -20.656 -9.945 1 98.75 324 GLU B O 1
ATOM 5425 N N . MET B 1 325 ? -13.5 -20.641 -8.57 1 98.81 325 MET B N 1
ATOM 5426 C CA . MET B 1 325 ? -12.977 -21.938 -9 1 98.81 325 MET B CA 1
ATOM 5427 C C . MET B 1 325 ? -13.977 -23.047 -8.703 1 98.81 325 MET B C 1
ATOM 5429 O O . MET B 1 325 ? -14.141 -23.969 -9.508 1 98.81 325 MET B O 1
ATOM 5433 N N . SER B 1 326 ? -14.641 -22.969 -7.59 1 98.44 326 SER B N 1
ATOM 5434 C CA . SER B 1 326 ? -15.555 -24.031 -7.16 1 98.44 326 SER B CA 1
ATOM 5435 C C . SER B 1 326 ? -16.938 -23.828 -7.75 1 98.44 326 SER B C 1
ATOM 5437 O O . SER B 1 326 ? -17.734 -24.766 -7.84 1 98.44 326 SER B O 1
ATOM 5439 N N . GLY B 1 327 ? -17.281 -22.531 -8.102 1 98.06 327 GLY B N 1
ATOM 5440 C CA . GLY B 1 327 ? -18.609 -22.203 -8.547 1 98.06 327 GLY B CA 1
ATOM 5441 C C . GLY B 1 327 ? -19.594 -22.016 -7.406 1 98.06 327 GLY B C 1
ATOM 5442 O O . GLY B 1 327 ? -20.812 -21.969 -7.621 1 98.06 327 GLY B O 1
ATOM 5443 N N . ILE B 1 328 ? -19.031 -21.906 -6.16 1 98.06 328 ILE B N 1
ATOM 5444 C CA . ILE B 1 328 ? -19.859 -21.75 -4.98 1 98.06 328 ILE B CA 1
ATOM 5445 C C . ILE B 1 328 ? -19.672 -20.344 -4.395 1 98.06 328 ILE B C 1
ATOM 5447 O O . ILE B 1 328 ? -18.547 -19.953 -4.066 1 98.06 328 ILE B O 1
ATOM 5451 N N . ARG B 1 329 ? -20.719 -19.594 -4.328 1 97.75 329 ARG B N 1
ATOM 5452 C CA . ARG B 1 329 ? -20.672 -18.266 -3.711 1 97.75 329 ARG B CA 1
ATOM 5453 C C . ARG B 1 329 ? -21.047 -18.344 -2.232 1 97.75 329 ARG B C 1
ATOM 5455 O O . ARG B 1 329 ? -22 -19.031 -1.859 1 97.75 329 ARG B O 1
ATOM 5462 N N . THR B 1 330 ? -20.25 -17.766 -1.435 1 98.31 330 THR B N 1
ATOM 5463 C CA . THR B 1 330 ? -20.547 -17.688 -0.01 1 98.31 330 THR B CA 1
ATOM 5464 C C . THR B 1 330 ? -21.297 -16.391 0.309 1 98.31 330 THR B C 1
ATOM 5466 O O . THR B 1 330 ? -21.578 -15.594 -0.587 1 98.31 330 THR B O 1
ATOM 5469 N N . GLU B 1 331 ? -21.656 -16.203 1.594 1 97.81 331 GLU B N 1
ATOM 5470 C CA . GLU B 1 331 ? -22.359 -15.008 2.041 1 97.81 331 GLU B CA 1
ATOM 5471 C C . GLU B 1 331 ? -21.375 -13.875 2.332 1 97.81 331 GLU B C 1
ATOM 5473 O O . GLU B 1 331 ? -21.781 -12.766 2.67 1 97.81 331 GLU B O 1
ATOM 5478 N N . VAL B 1 332 ? -20.125 -14.18 2.135 1 97.94 332 VAL B N 1
ATOM 5479 C CA . VAL B 1 332 ? -19.109 -13.203 2.512 1 97.94 332 VAL B CA 1
ATOM 5480 C C . VAL B 1 332 ? -19.188 -11.992 1.593 1 97.94 332 VAL B C 1
ATOM 5482 O O . VAL B 1 332 ? -19.188 -12.125 0.368 1 97.94 332 VAL B O 1
ATOM 5485 N N . GLU B 1 333 ? -19.281 -10.828 2.197 1 95.69 333 GLU B N 1
ATOM 5486 C CA . GLU B 1 333 ? -19.188 -9.547 1.513 1 95.69 333 GLU B CA 1
ATOM 5487 C C . GLU B 1 333 ? -17.891 -8.82 1.882 1 95.69 333 GLU B C 1
ATOM 5489 O O . GLU B 1 333 ? -17.469 -8.852 3.037 1 95.69 333 GLU B O 1
ATOM 5494 N N . ASP B 1 334 ? -17.266 -8.234 0.917 1 95.81 334 ASP B N 1
ATOM 5495 C CA . ASP B 1 334 ? -16.031 -7.492 1.143 1 95.81 334 ASP B CA 1
ATOM 5496 C C . ASP B 1 334 ? -16.328 -6.141 1.801 1 95.81 334 ASP B C 1
ATOM 5498 O O . ASP B 1 334 ? -16.688 -5.18 1.123 1 95.81 334 ASP B O 1
ATOM 5502 N N . PRO B 1 335 ? -16.141 -6 3.057 1 94.5 335 PRO B N 1
ATOM 5503 C CA . PRO B 1 335 ? -16.484 -4.754 3.746 1 94.5 335 PRO B CA 1
ATOM 5504 C C . PRO B 1 335 ? -15.492 -3.625 3.449 1 94.5 335 PRO B C 1
ATOM 5506 O O . PRO B 1 335 ? -15.828 -2.449 3.613 1 94.5 335 PRO B O 1
ATOM 5509 N N . PHE B 1 336 ? -14.312 -3.941 3.068 1 94.31 336 PHE B N 1
ATOM 5510 C CA . PHE B 1 336 ? -13.289 -2.936 2.83 1 94.31 336 PHE B CA 1
ATOM 5511 C C . PHE B 1 336 ? -13.609 -2.113 1.587 1 94.31 336 PHE B C 1
ATOM 5513 O O . PHE B 1 336 ? -13.508 -0.886 1.604 1 94.31 336 PHE B O 1
ATOM 5520 N N . ILE B 1 337 ? -14.031 -2.771 0.583 1 90.75 337 ILE B N 1
ATOM 5521 C CA . ILE B 1 337 ? -14.336 -2.094 -0.672 1 90.75 337 ILE B CA 1
ATOM 5522 C C . ILE B 1 337 ? -15.641 -1.321 -0.537 1 90.75 337 ILE B C 1
ATOM 5524 O O . ILE B 1 337 ? -15.797 -0.249 -1.125 1 90.75 337 ILE B O 1
ATOM 5528 N N . ALA B 1 338 ? -16.516 -1.871 0.24 1 88.56 338 ALA B N 1
ATOM 5529 C CA . ALA B 1 338 ? -17.766 -1.146 0.48 1 88.56 338 ALA B CA 1
ATOM 5530 C C . ALA B 1 338 ? -17.484 0.239 1.058 1 88.56 338 ALA B C 1
ATOM 5532 O O . ALA B 1 338 ? -18.203 1.197 0.755 1 88.56 338 ALA B O 1
ATOM 5533 N N . ALA B 1 339 ? -16.422 0.33 1.808 1 84.56 339 ALA B N 1
ATOM 5534 C CA . ALA B 1 339 ? -16.062 1.588 2.451 1 84.56 339 ALA B CA 1
ATOM 5535 C C . ALA B 1 339 ? -15.312 2.502 1.479 1 84.56 339 ALA B C 1
ATOM 5537 O O . ALA B 1 339 ? -15.242 3.715 1.689 1 84.56 339 ALA B O 1
ATOM 5538 N N . MET B 1 340 ? -14.773 1.975 0.416 1 87.44 340 MET B N 1
ATOM 5539 C CA . MET B 1 340 ? -13.945 2.707 -0.542 1 87.44 340 MET B CA 1
ATOM 5540 C C . MET B 1 340 ? -14.531 2.611 -1.947 1 87.44 340 MET B C 1
ATOM 5542 O O . MET B 1 340 ? -13.789 2.504 -2.926 1 87.44 340 MET B O 1
ATOM 5546 N N . TYR B 1 341 ? -15.781 2.736 -2.057 1 85.19 341 TYR B N 1
ATOM 5547 C CA . TYR B 1 341 ? -16.531 2.365 -3.256 1 85.19 341 TYR B CA 1
ATOM 5548 C C . TYR B 1 341 ? -16.312 3.383 -4.371 1 85.19 341 TYR B C 1
ATOM 5550 O O . TYR B 1 341 ? -16.609 3.111 -5.535 1 85.19 341 TYR B O 1
ATOM 5558 N N . LYS B 1 342 ? -15.656 4.539 -4.086 1 91.31 342 LYS B N 1
ATOM 5559 C CA . LYS B 1 342 ? -15.539 5.57 -5.109 1 91.31 342 LYS B CA 1
ATOM 5560 C C . LYS B 1 342 ? -14.164 5.535 -5.773 1 91.31 342 LYS B C 1
ATOM 5562 O O . LYS B 1 342 ? -13.945 6.172 -6.805 1 91.31 342 LYS B O 1
ATOM 5567 N N . ILE B 1 343 ? -13.211 4.809 -5.199 1 93.38 343 ILE B N 1
ATOM 5568 C CA . ILE B 1 343 ? -11.906 4.688 -5.84 1 93.38 343 ILE B CA 1
ATOM 5569 C C . ILE B 1 343 ? -12.07 4.102 -7.238 1 93.38 343 ILE B C 1
ATOM 5571 O O . ILE B 1 343 ? -12.812 3.133 -7.43 1 93.38 343 ILE B O 1
ATOM 5575 N N . PRO B 1 344 ? -11.398 4.625 -8.211 1 94.06 344 PRO B N 1
ATOM 5576 C CA . PRO B 1 344 ? -11.672 4.258 -9.602 1 94.06 344 PRO B CA 1
ATOM 5577 C C . PRO B 1 344 ? -10.969 2.969 -10.023 1 94.06 344 PRO B C 1
ATOM 5579 O O . PRO B 1 344 ? -10.25 2.955 -11.023 1 94.06 344 PRO B O 1
ATOM 5582 N N . THR B 1 345 ? -11.32 1.901 -9.398 1 95.31 345 THR B N 1
ATOM 5583 C CA . THR B 1 345 ? -10.695 0.608 -9.656 1 95.31 345 THR B CA 1
ATOM 5584 C C . THR B 1 345 ? -11.156 0.04 -11 1 95.31 345 THR B C 1
ATOM 5586 O O . THR B 1 345 ? -10.492 -0.816 -11.578 1 95.31 345 THR B O 1
ATOM 5589 N N . ASN B 1 346 ? -12.312 0.464 -11.531 1 97.06 346 ASN B N 1
ATOM 5590 C CA . ASN B 1 346 ? -12.906 -0.063 -12.758 1 97.06 346 ASN B CA 1
ATOM 5591 C C . ASN B 1 346 ? -12.789 0.932 -13.906 1 97.06 346 ASN B C 1
ATOM 5593 O O . ASN B 1 346 ? -13.5 0.819 -14.906 1 97.06 346 ASN B O 1
ATOM 5597 N N . GLU B 1 347 ? -11.945 1.93 -13.711 1 96.44 347 GLU B N 1
ATOM 5598 C CA . GLU B 1 347 ? -11.656 2.877 -14.781 1 96.44 347 GLU B CA 1
ATOM 5599 C C . GLU B 1 347 ? -10.375 2.498 -15.516 1 96.44 347 GLU B C 1
ATOM 5601 O O . GLU B 1 347 ? -9.375 2.141 -14.898 1 96.44 347 GLU B O 1
ATOM 5606 N N . LEU B 1 348 ? -10.414 2.488 -16.812 1 98.06 348 LEU B N 1
ATOM 5607 C CA . LEU B 1 348 ? -9.25 2.242 -17.656 1 98.06 348 LEU B CA 1
ATOM 5608 C C . LEU B 1 348 ? -8.641 3.555 -18.141 1 98.06 348 LEU B C 1
ATOM 5610 O O . LEU B 1 348 ? -9.227 4.246 -18.984 1 98.06 348 LEU B O 1
ATOM 5614 N N . TYR B 1 349 ? -7.531 3.889 -17.672 1 96.62 349 TYR B N 1
ATOM 5615 C CA . TYR B 1 349 ? -6.871 5.133 -18.047 1 96.62 349 TYR B CA 1
ATOM 5616 C C . TYR B 1 349 ? -6.031 4.945 -19.297 1 96.62 349 TYR B C 1
ATOM 5618 O O . TYR B 1 349 ? -5.559 3.842 -19.578 1 96.62 349 TYR B O 1
ATOM 5626 N N . ASP B 1 350 ? -5.73 6.02 -19.984 1 97.19 350 ASP B N 1
ATOM 5627 C CA . ASP B 1 350 ? -5.027 5.984 -21.266 1 97.19 350 ASP B CA 1
ATOM 5628 C C . ASP B 1 350 ? -3.619 5.414 -21.094 1 97.19 350 ASP B C 1
ATOM 5630 O O . ASP B 1 350 ? -3.141 4.668 -21.953 1 97.19 350 ASP B O 1
ATOM 5634 N N . ILE B 1 351 ? -2.975 5.758 -20.062 1 97.12 351 ILE B N 1
ATOM 5635 C CA . ILE B 1 351 ? -1.603 5.305 -19.859 1 97.12 351 ILE B CA 1
ATOM 5636 C C . ILE B 1 351 ? -1.576 3.787 -19.719 1 97.12 351 ILE B C 1
ATOM 5638 O O . ILE B 1 351 ? -0.639 3.129 -20.188 1 97.12 351 ILE B O 1
ATOM 5642 N N . GLN B 1 352 ? -2.539 3.191 -19.047 1 98.12 352 GLN B N 1
ATOM 5643 C CA . GLN B 1 352 ? -2.641 1.743 -18.891 1 98.12 352 GLN B CA 1
ATOM 5644 C C . GLN B 1 352 ? -2.846 1.056 -20.234 1 98.12 352 GLN B C 1
ATOM 5646 O O . GLN B 1 352 ? -2.197 0.049 -20.531 1 98.12 352 GLN B O 1
ATOM 5651 N N . LYS B 1 353 ? -3.73 1.638 -21.062 1 98.25 353 LYS B N 1
ATOM 5652 C CA . LYS B 1 353 ? -3.939 1.136 -22.406 1 98.25 353 LYS B CA 1
ATOM 5653 C C . LYS B 1 353 ? -2.645 1.166 -23.219 1 98.25 353 LYS B C 1
ATOM 5655 O O . LYS B 1 353 ? -2.338 0.221 -23.953 1 98.25 353 LYS B O 1
ATOM 5660 N N . GLN B 1 354 ? -1.954 2.293 -23.094 1 98.12 354 GLN B N 1
ATOM 5661 C CA . GLN B 1 354 ? -0.715 2.475 -23.844 1 98.12 354 GLN B CA 1
ATOM 5662 C C . GLN B 1 354 ? 0.299 1.388 -23.5 1 98.12 354 GLN B C 1
ATOM 5664 O O . GLN B 1 354 ? 0.958 0.843 -24.391 1 98.12 354 GLN B O 1
ATOM 5669 N N . TYR B 1 355 ? 0.432 1.059 -22.234 1 98.38 355 TYR B N 1
ATOM 5670 C CA . TYR B 1 355 ? 1.363 0.022 -21.797 1 98.38 355 TYR B CA 1
ATOM 5671 C C . TYR B 1 355 ? 0.979 -1.332 -22.375 1 98.38 355 TYR B C 1
ATOM 5673 O O . TYR B 1 355 ? 1.832 -2.055 -22.906 1 98.38 355 TYR B O 1
ATOM 5681 N N . VAL B 1 356 ? -0.293 -1.693 -22.297 1 98.81 356 VAL B N 1
ATOM 5682 C CA . VAL B 1 356 ? -0.775 -2.98 -22.781 1 98.81 356 VAL B CA 1
ATOM 5683 C C . VAL B 1 356 ? -0.629 -3.043 -24.312 1 98.81 356 VAL B C 1
ATOM 5685 O O . VAL B 1 356 ? -0.22 -4.07 -24.859 1 98.81 356 VAL B O 1
ATOM 5688 N N . ASP B 1 357 ? -0.938 -1.921 -25 1 98.62 357 ASP B N 1
ATOM 5689 C CA . ASP B 1 357 ? -0.848 -1.866 -26.453 1 98.62 357 ASP B CA 1
ATOM 5690 C C . ASP B 1 357 ? 0.598 -2.02 -26.922 1 98.62 357 ASP B C 1
ATOM 5692 O O . ASP B 1 357 ? 0.856 -2.592 -27.984 1 98.62 357 ASP B O 1
ATOM 5696 N N . GLN B 1 358 ? 1.504 -1.474 -26.141 1 98.56 358 GLN B N 1
ATOM 5697 C CA . GLN B 1 358 ? 2.916 -1.664 -26.453 1 98.56 358 GLN B CA 1
ATOM 5698 C C . GLN B 1 358 ? 3.297 -3.141 -26.406 1 98.56 358 GLN B C 1
ATOM 5700 O O . GLN B 1 358 ? 4.035 -3.625 -27.266 1 98.56 358 GLN B O 1
ATOM 5705 N N . VAL B 1 359 ? 2.822 -3.85 -25.438 1 98.81 359 VAL B N 1
ATOM 5706 C CA . VAL B 1 359 ? 3.072 -5.281 -25.328 1 98.81 359 VAL B CA 1
ATOM 5707 C C . VAL B 1 359 ? 2.455 -6.008 -26.516 1 98.81 359 VAL B C 1
ATOM 5709 O O . VAL B 1 359 ? 3.08 -6.898 -27.094 1 98.81 359 VAL B O 1
ATOM 5712 N N . LYS B 1 360 ? 1.223 -5.645 -26.828 1 98.5 360 LYS B N 1
ATOM 5713 C CA . LYS B 1 360 ? 0.539 -6.227 -27.969 1 98.5 360 LYS B CA 1
ATOM 5714 C C . LYS B 1 360 ? 1.366 -6.062 -29.25 1 98.5 360 LYS B C 1
ATOM 5716 O O . LYS B 1 360 ? 1.497 -7.004 -30.031 1 98.5 360 LYS B O 1
ATOM 5721 N N . GLU B 1 361 ? 1.896 -4.875 -29.422 1 98.5 361 GLU B N 1
ATOM 5722 C CA . GLU B 1 361 ? 2.721 -4.59 -30.594 1 98.5 361 GLU B CA 1
ATOM 5723 C C . GLU B 1 361 ? 3.961 -5.477 -30.625 1 98.5 361 GLU B C 1
ATOM 5725 O O . GLU B 1 361 ? 4.293 -6.051 -31.672 1 98.5 361 GLU B O 1
ATOM 5730 N N . ILE B 1 362 ? 4.633 -5.613 -29.562 1 98.75 362 ILE B N 1
ATOM 5731 C CA . ILE B 1 362 ? 5.836 -6.43 -29.469 1 98.75 362 ILE B CA 1
ATOM 5732 C C . ILE B 1 362 ? 5.492 -7.891 -29.75 1 98.75 362 ILE B C 1
ATOM 5734 O O . ILE B 1 362 ? 6.184 -8.555 -30.531 1 98.75 362 ILE B O 1
ATOM 5738 N N . GLN B 1 363 ? 4.445 -8.383 -29.141 1 98.5 363 GLN B N 1
ATOM 5739 C CA . GLN B 1 363 ? 4.066 -9.789 -29.234 1 98.5 363 GLN B CA 1
ATOM 5740 C C . GLN B 1 363 ? 3.494 -10.117 -30.609 1 98.5 363 GLN B C 1
ATOM 5742 O O . GLN B 1 363 ? 3.461 -11.281 -31.016 1 98.5 363 GLN B O 1
ATOM 5747 N N . SER B 1 364 ? 3.059 -9.086 -31.359 1 98.31 364 SER B N 1
ATOM 5748 C CA . SER B 1 364 ? 2.512 -9.281 -32.719 1 98.31 364 SER B CA 1
ATOM 5749 C C . SER B 1 364 ? 3.561 -9.859 -33.656 1 98.31 364 SER B C 1
ATOM 5751 O O . SER B 1 364 ? 3.221 -10.406 -34.719 1 98.31 364 SER B O 1
ATOM 5753 N N . LYS B 1 365 ? 4.793 -9.766 -33.312 1 98.19 365 LYS B N 1
ATOM 5754 C CA . LYS B 1 365 ? 5.871 -10.359 -34.094 1 98.19 365 LYS B CA 1
ATOM 5755 C C . LYS B 1 365 ? 5.844 -11.883 -34 1 98.19 365 LYS B C 1
ATOM 5757 O O . LYS B 1 365 ? 6.398 -12.578 -34.844 1 98.19 365 LYS B O 1
ATOM 5762 N N . TYR B 1 366 ? 5.148 -12.406 -32.969 1 98.25 366 TYR B N 1
ATOM 5763 C CA . TYR B 1 366 ? 5.23 -13.828 -32.688 1 98.25 366 TYR B CA 1
ATOM 5764 C C . TYR B 1 366 ? 3.854 -14.477 -32.75 1 98.25 366 TYR B C 1
ATOM 5766 O O . TYR B 1 366 ? 3.734 -15.68 -33 1 98.25 366 TYR B O 1
ATOM 5774 N N . TRP B 1 367 ? 2.854 -13.75 -32.438 1 98.25 367 TRP B N 1
ATOM 5775 C CA . TRP B 1 367 ? 1.48 -14.234 -32.344 1 98.25 367 TRP B CA 1
ATOM 5776 C C . TRP B 1 367 ? 0.54 -13.359 -33.156 1 98.25 367 TRP B C 1
ATOM 5778 O O . TRP B 1 367 ? 0.792 -12.164 -33.344 1 98.25 367 TRP B O 1
ATOM 5788 N N . ASN B 1 368 ? -0.541 -13.922 -33.656 1 98 368 ASN B N 1
ATOM 5789 C CA . ASN B 1 368 ? -1.602 -13.125 -34.25 1 98 368 ASN B CA 1
ATOM 5790 C C . ASN B 1 368 ? -2.463 -12.445 -33.188 1 98 368 ASN B C 1
ATOM 5792 O O . ASN B 1 368 ? -3.395 -13.047 -32.656 1 98 368 ASN B O 1
ATOM 5796 N N . MET B 1 369 ? -2.238 -11.227 -33 1 96.44 369 MET B N 1
ATOM 5797 C CA . MET B 1 369 ? -2.863 -10.508 -31.891 1 96.44 369 MET B CA 1
ATOM 5798 C C . MET B 1 369 ? -4.273 -10.055 -32.25 1 96.44 369 MET B C 1
ATOM 5800 O O . MET B 1 369 ? -5.023 -9.586 -31.406 1 96.44 369 MET B O 1
ATOM 5804 N N . GLU B 1 370 ? -4.664 -10.164 -33.5 1 88.75 370 GLU B N 1
ATOM 5805 C CA . GLU B 1 370 ? -6.02 -9.844 -33.938 1 88.75 370 GLU B CA 1
ATOM 5806 C C . GLU B 1 370 ? -6.922 -11.07 -33.906 1 88.75 370 GLU B C 1
ATOM 5808 O O . GLU B 1 370 ? -8.07 -11.023 -34.344 1 88.75 370 GLU B O 1
ATOM 5813 N N . TYR B 1 371 ? -6.348 -11.992 -33.469 1 82.75 371 TYR B N 1
ATOM 5814 C CA . TYR B 1 371 ? -7.094 -13.242 -33.344 1 82.75 371 TYR B CA 1
ATOM 5815 C C . TYR B 1 371 ? -8.328 -13.055 -32.469 1 82.75 371 TYR B C 1
ATOM 5817 O O . TYR B 1 371 ? -8.25 -12.469 -31.375 1 82.75 371 TYR B O 1
ATOM 5825 N N . GLN B 1 372 ? -9.508 -13.258 -33.094 1 75.94 372 GLN B N 1
ATOM 5826 C CA . GLN B 1 372 ? -10.75 -13.109 -32.344 1 75.94 372 GLN B CA 1
ATOM 5827 C C . GLN B 1 372 ? -11.5 -14.438 -32.25 1 75.94 372 GLN B C 1
ATOM 5829 O O . GLN B 1 372 ? -11.852 -15.023 -33.281 1 75.94 372 GLN B O 1
ATOM 5834 N N . ALA B 1 373 ? -11.312 -15.148 -31.312 1 69.06 373 ALA B N 1
ATOM 5835 C CA . ALA B 1 373 ? -12.172 -16.297 -31.062 1 69.06 373 ALA B CA 1
ATOM 5836 C C . ALA B 1 373 ? -13.039 -16.078 -29.828 1 69.06 373 ALA B C 1
ATOM 5838 O O . ALA B 1 373 ? -12.625 -15.398 -28.891 1 69.06 373 ALA B O 1
ATOM 5839 N N . SER B 1 374 ? -14.32 -16.359 -29.891 1 70.38 374 SER B N 1
ATOM 5840 C CA . SER B 1 374 ? -15.258 -16.172 -28.797 1 70.38 374 SER B CA 1
ATOM 5841 C C . SER B 1 374 ? -14.844 -16.969 -27.562 1 70.38 374 SER B C 1
ATOM 5843 O O . SER B 1 374 ? -14.211 -18.031 -27.688 1 70.38 374 SER B O 1
ATOM 5845 N N . LEU B 1 375 ? -14.961 -16.375 -26.406 1 71.62 375 LEU B N 1
ATOM 5846 C CA . LEU B 1 375 ? -14.734 -17.078 -25.141 1 71.62 375 LEU B CA 1
ATOM 5847 C C . LEU B 1 375 ? -16.016 -17.75 -24.656 1 71.62 375 LEU B C 1
ATOM 5849 O O . LEU B 1 375 ? -17.094 -17.156 -24.734 1 71.62 375 LEU B O 1
#

Sequence (750 aa):
MRKTGFVCHESYFWHDTGNGALFLPPGGWIESDIHSENPATKRRFKNLLERSGLSSSLTYLEPRLATREQVQLYHTSEYIDKVKKLSDTTGGDAGELALVGSGSYEIALLSTGGALTAVDAVMTGQVDNVYALTRPPGHHAEKELGMGFCLFNNVAIAAAYARETYNLKRILVLDWDVHHGNGTESAFYDESGVLFISLHQEMNFPPERGLAEHVGEGEGEGFNVNIPLPAGTGNAGYMYAFETVVKPIVDQFQPELILLSAGQDPSMFDPLARMMVTAEGFRTFTSFMLKLADKHCDGRLVACHEGGYSAPYVPFCSLAIVEEMSGIRTEVEDPFIAAMYKIPTNELYDIQKQYVDQVKEIQSKYWNMEYQASLMRKTGFVCHESYFWHDTGNGALFLPPGGWIESDIHSENPATKRRFKNLLERSGLSSSLTYLEPRLATREQVQLYHTSEYIDKVKKLSDTTGGDAGELALVGSGSYEIALLSTGGALTAVDAVMTGQVDNVYALTRPPGHHAEKELGMGFCLFNNVAIAAAYARETYNLKRILVLDWDVHHGNGTESAFYDESGVLFISLHQEMNFPPERGLAEHVGEGEGEGFNVNIPLPAGTGNAGYMYAFETVVKPIVDQFQPELILLSAGQDPSMFDPLARMMVTAEGFRTFTSFMLKLADKHCDGRLVACHEGGYSAPYVPFCSLAIVEEMSGIRTEVEDPFIAAMYKIPTNELYDIQKQYVDQVKEIQSKYWNMEYQASL

Nearest PDB structures (foldseek):
  9gku-assembly2_E  TM=9.587E-01  e=3.082E-49  Sphingomonas sp. Y57
  5g13-assembly1_B  TM=9.563E-01  e=1.793E-47  Pseudomonas aeruginosa PAO1
  5g0y-assembly1_B  TM=9.548E-01  e=2.145E-47  Pseudomonas aeruginosa PAO1
  9glb-assembly1_C  TM=9.614E-01  e=4.393E-47  Klebsiella pneumoniae subsp. ozaenae
  5g11-assembly1_B  TM=9.565E-01  e=6.674E-47  Pseudomonas aeruginosa PAO1

pLDDT: mean 97.16, std 3.71, range [68.75, 98.94]

Foldseek 3Di:
DFAEEEEDDPVLQVFDLDWDDALGRDDDPGDTDHYLPHSLQLVVLVVVCVVLPVVVRHHYFYFDFADPVLLLLQADPQLLVLLVVLQCPVWQFSAASATGYHPNSRLLRRLLSQLLSQLVCCLVVVTLEYEYAGPPFALQAARRGDHDNHRGHSQLSNVSCCCVVVVFQAEEEEEAAQAFSQRSCNRCQAAQSYQYEYEHAQCQPPGPPLDLLSQGDHNSRLRYGRQHFHFAAFLQLVVCLCVQPVVQVLVVRLGQAYEYADAPCLDCPRPSGRHHYALVSLLVVLLSVQVSCVVRHVSHYYYYYRYGRDSVGSSSNVVSNVCSSSVHDTPDDDVVCVVVVPRPRNDDDPRSVVSSVVSLVSSVVPGVSPDDDDD/DFAEEEEDDPVLQVFDLDWDDALGRDDDPGDTDHYLPHSLQLVVLVVVCVVLPVVVRHHYFYFDFADPVLLLLQADPQLLVLLVVLQCPVWDFQAASATGYHPNSRLLRRLLSQLLSQLVCCLVVVTLEYEYAGPPFALQAARRGDHDNHRGHSQLSNVSCCCVVVVFQAEEEEEAAQAFSVRSCNRCQAAQSYQYEYEHAQCQPPGPPLDLLSQGDHNSRLSYGRQHFHFAAFLQLVVCLCVQPVVQVLVVRLGQAYEYADAPCLDCPRPRGRHHYALVSLLVVLLSVQVSCVVRHVSHYYYYYRYGRDSVGSSSNVVSNVCSSSVHDTPDDDVVCVVVVPRPRNDDDPRSVVSSVVSLVSSVVPGVSPDDDDD